Protein 9DV9 (pdb70)

Secondary structure (DSSP, 8-state):
-----EEEEEEEETTEEEEEEEETTTTEEEEEEEEESTTSTT-EEEEEETTS--EEEE---SSHHHHHHHHHHHHH-TTT-SSSSGGGEEEEEEEES--TTT-SS-EE--HHHHHHHHHHGGGSTTTHHHHHHHHHHHHHHSTTS-EEEEETTGGGGG--HHHH--SS-HHHHHHH--S-----HHHHHHHHHHHHHHHTS-GGG--EEEEEESSSEEEEEEETTEEEEES--SSTTSSS--SS---S--TTHHHHHHHHH---HHHHHHHHHHS-HHHHHHSS--SHHHHHHHHHHT-HHHHHHHHHHHHHHHHHHHHHHHHHTS--SEEEEEHHHHHH-HHHHHHHHHTTGGGTB-B-HHHHHH---SS--EE-B-TT-SBEEEE----HHHHHHHHHHHHHHT----GGG---GGGSTT---HHHHHHHHHHHHH-GGGGGGB---TT--

Foldseek 3Di:
DDQQAKEKEWEFAPFKIWIWIARVVVLATQKIWMFGRALHPFTKIWIGGPPDDIDIDTDHHNALLSVVVVVQCQQCPPPRHRDVHPNSHAEYFFEAEDQQLVAQFKDFDDPVVLVSLVLCCVLEVNGRVRSVSNQVSVCVVPVPHTYMYGYFQNLQSPADCVAWADPDPVCCCVPVVFTFRGGNNLQCLQVLLLVCQLVVHDLQQFFEKEWAAALQIKIFTQASNGTHHMAAGSYSQAAAFHLQAAHDDDPCVLVVVCVVPVDDVVVSVCNNRHCHGLCVQQVHGRDLVVLVVVVVVPRVSSVVSLVRRLVRLLVVVVVSCVVNVHQGQAYEFEYQCSQAVLVSVVSNQVVCVVSQRAFDSVLSNLRHDLLFKFWGGDPPRNHTYIYHYGDSVQSSRVQRVCVSVVNDDRPVRDDDPSSDSADDNVVSVVVVVVVCVVVVCNVVGGRDGPPYD

Sequence (453 aa):
YFQGMMVILTLNCGSSSVKYQVYDWDNHSSVLASGVVERRVTQPGSVITHEEAKGKKDKYVLESPCPSHTHAVELIIKTLTDPSSVGVITDMNVIKAVGHRVTHGGDKFIKSVIVTPEILNTFREVQDDLGPLHNPANIMGIEAAQKVLPNVPHCAIIDTAWHQTMPETTSFMYAIPHEWYEKYSARRYGFHGTSFLYTAKRAAVILGKKPEDTNIIIAHIGNGASMCCVKQQGKCFDTSMGLTPLEGLVMGTRSGDCCDPALPFYIMRKTGMTPAEMDTALNKKSGLLGVTGQYVDRRDVSSKAMGEGDKRARLAFNMEVYRLQKYFGAYIAALGQKPDAIVFTAGVGEEFGFDTRLAVCEGLTHLGIKKIDPKKKNALARRTRNAETCISADDDSPVKIFVIPTDEEELVMTEDAYALMMKGTYDVHTKFTYSFQSPNYVVNKARAEGLKKDLEKKKPEELASSIVVKIPGAR

Solvent-accessible surface area: 20346 Å² total; per-residue (Å²): 231,132,116,11,25,0,0,0,4,2,44,5,26,91,36,29,0,119,8,23,0,13,3,41,79,33,45,14,49,32,1,40,12,32,0,81,110,0,64,76,113,46,1,24,0,28,1,96,8,141,86,101,135,141,63,81,63,136,33,112,2,89,41,4,21,80,0,0,84,14,0,13,136,6,0,35,44,138,91,35,11,36,14,112,68,67,101,20,1,74,0,0,0,2,42,0,12,0,0,0,54,104,10,93,74,5,26,66,12,53,96,118,36,18,85,39,1,112,121,3,59,132,22,4,75,92,58,0,46,8,7,9,89,0,0,64,3,0,54,141,22,5,90,134,27,36,8,0,0,4,5,8,0,11,12,0,32,45,6,46,114,124,17,25,60,60,117,57,70,128,83,117,61,112,134,141,30,18,7,34,0,0,6,20,2,6,0,0,17,4,0,5,6,6,0,1,14,12,39,48,74,136,29,99,63,2,7,0,0,0,0,11,0,10,96,17,0,0,0,0,0,0,70,88,6,89,2,51,28,1,0,1,0,61,46,17,33,49,0,3,6,0,0,28,43,21,3,56,55,88,114,50,77,19,115,113,54,35,174,137,78,66,46,73,94,77,78,10,51,51,25,26,15,128,143,22,8,0,36,41,38,5,59,110,50,49,53,27,185,62,2,31,136,3,50,71,120,54,41,153,155,0,122,92,0,22,69,67,6,8,128,40,1,36,111,36,0,22,54,10,23,77,37,1,69,85,100,0,24,0,0,0,0,0,8,37,14,0,9,65,14,79,34,5,0,51,33,0,0,103,34,6,63,144,65,11,0,90,18,36,76,174,40,1,46,36,2,115,12,148,37,9,27,1,27,0,1,33,113,135,8,67,0,78,0,8,2,0,5,22,15,24,74,1,1,6,0,9,3,0,44,3,26,62,132,64,71,32,38,22,17,76,154,31,107,3,38,0,36,45,50,80,28,82,31,111,67,57,34,81,16,29,124,108,33,50,144,161,75,79,105,3,56,80,7,42,19,180,34,69,70,44,263

Organism: NCBI:txid596324

Structure (mmCIF, N/CA/C/O backbone):
data_9DV9
#
_entry.id   9DV9
#
_cell.length_a   88.102
_cell.length_b   105.232
_cell.length_c   52.735
_cell.angle_alpha   90.000
_cell.angle_beta   90.000
_cell.angle_gamma   90.000
#
_symmetry.space_group_name_H-M   'P 21 21 2'
#
loop_
_entity.id
_entity.type
_entity.pdbx_description
1 polymer 'Acetate kinase'
2 non-polymer 'ADENOSINE MONOPHOSPHATE'
3 non-polymer 'SULFATE ION'
4 non-polymer 1,2-ETHANEDIOL
5 water water
#
loop_
_atom_site.group_PDB
_atom_site.id
_atom_site.type_symbol
_atom_site.label_atom_id
_atom_site.label_alt_id
_atom_site.label_comp_id
_atom_site.label_asym_id
_atom_site.label_entity_id
_atom_site.label_seq_id
_atom_site.pdbx_PDB_ins_code
_atom_site.Cartn_x
_atom_site.Cartn_y
_atom_site.Cartn_z
_atom_site.occupancy
_atom_site.B_iso_or_equiv
_atom_site.auth_seq_id
_atom_site.auth_comp_id
_atom_site.auth_asym_id
_atom_site.auth_atom_id
_atom_site.pdbx_PDB_model_num
ATOM 1 N N . TYR A 1 23 ? 26.40241 7.24814 0.56761 1.000 17.46806 -3 TYR A N 1
ATOM 2 C CA . TYR A 1 23 ? 27.23728 8.46134 0.41076 1.000 16.13417 -3 TYR A CA 1
ATOM 3 C C . TYR A 1 23 ? 27.73002 8.95923 1.75984 1.000 14.75980 -3 TYR A C 1
ATOM 4 O O . TYR A 1 23 ? 27.29808 8.49075 2.81247 1.000 16.93923 -3 TYR A O 1
ATOM 22 N N . PHE A 1 24 ? 28.64546 9.92138 1.73064 1.000 12.67689 -2 PHE A N 1
ATOM 23 C CA . PHE A 1 24 ? 29.07406 10.57163 2.96193 1.000 12.24481 -2 PHE A CA 1
ATOM 24 C C . PHE A 1 24 ? 27.90002 11.26641 3.63557 1.000 12.57154 -2 PHE A C 1
ATOM 25 O O . PHE A 1 24 ? 27.21038 12.08727 3.02625 1.000 12.67295 -2 PHE A O 1
ATOM 42 N N . GLN A 1 25 ? 27.68609 10.95242 4.91162 1.000 12.44064 -1 GLN A N 1
ATOM 43 C CA . GLN A 1 25 ? 26.52485 11.42448 5.66465 1.000 13.27644 -1 GLN A CA 1
ATOM 44 C C . GLN A 1 25 ? 26.92094 12.33602 6.81717 1.000 12.13856 -1 GLN A C 1
ATOM 45 O O . GLN A 1 25 ? 26.07849 12.67908 7.65344 1.000 13.18572 -1 GLN A O 1
ATOM 59 N N . GLY A 1 26 ? 28.17154 12.76969 6.86708 1.000 10.96639 0 GLY A N 1
ATOM 60 C CA . GLY A 1 26 ? 28.65002 13.51967 8.00572 1.000 11.10219 0 GLY A CA 1
ATOM 61 C C . GLY A 1 26 ? 28.58931 15.02770 7.92269 1.000 10.88887 0 GLY A C 1
ATOM 62 O O . GLY A 1 26 ? 29.07799 15.69776 8.84071 1.000 13.37720 0 GLY A O 1
ATOM 66 N N A MET A 1 27 ? 27.98411 15.59509 6.88856 0.459 11.18345 1 MET A N 1
ATOM 67 N N B MET A 1 27 ? 28.03414 15.60919 6.86573 0.541 10.47897 1 MET A N 1
ATOM 68 C CA A MET A 1 27 ? 27.87301 17.04642 6.76077 0.459 12.04087 1 MET A CA 1
ATOM 69 C CA B MET A 1 27 ? 27.90604 17.06682 6.80865 0.541 10.75676 1 MET A CA 1
ATOM 70 C C A MET A 1 27 ? 26.44497 17.47510 7.08013 0.459 11.88248 1 MET A C 1
ATOM 71 C C B MET A 1 27 ? 26.44284 17.40822 7.07654 0.541 10.91312 1 MET A C 1
ATOM 72 O O A MET A 1 27 ? 25.70067 17.94212 6.21437 0.459 12.77983 1 MET A O 1
ATOM 73 O O B MET A 1 27 ? 25.66555 17.69561 6.17391 0.541 11.38564 1 MET A O 1
ATOM 100 N N . VAL A 1 28 ? 26.06726 17.34821 8.34835 1.000 11.14514 2 VAL A N 1
ATOM 101 C CA . VAL A 1 28 ? 24.69290 17.57691 8.78503 1.000 11.45375 2 VAL A CA 1
ATOM 102 C C . VAL A 1 28 ? 24.61015 18.86761 9.59567 1.000 11.21473 2 VAL A C 1
ATOM 103 O O . VAL A 1 28 ? 25.47438 19.15423 10.43201 1.000 12.37004 2 VAL A O 1
ATOM 117 N N . ILE A 1 29 ? 23.54340 19.62927 9.35536 1.000 11.02333 3 ILE A N 1
ATOM 118 C CA . ILE A 1 29 ? 23.27255 20.88372 10.03332 1.000 10.44641 3 ILE A CA 1
ATOM 119 C C . ILE A 1 29 ? 21.94648 20.74181 10.75609 1.000 10.51649 3 ILE A C 1
ATOM 120 O O . ILE A 1 29 ? 20.95954 20.27975 10.17284 1.000 12.43218 3 ILE A O 1
ATOM 136 N N . LEU A 1 30 ? 21.92659 21.12102 12.02996 1.000 10.86685 4 LEU A N 1
ATOM 137 C CA . LEU A 1 30 ? 20.70566 21.17289 12.82096 1.000 10.32775 4 LEU A CA 1
ATOM 138 C C . LEU A 1 30 ? 20.23233 22.61560 12.87360 1.000 10.46008 4 LEU A C 1
ATOM 139 O O . LEU A 1 30 ? 21.03487 23.52059 13.12392 1.000 12.06251 4 LEU A O 1
ATOM 155 N N . THR A 1 31 ? 18.93918 22.83980 12.66328 1.000 10.85129 5 THR A N 1
ATOM 156 C CA . THR A 1 31 ? 18.35786 24.16236 12.85850 1.000 11.32982 5 THR A CA 1
ATOM 157 C C . THR A 1 31 ? 17.28342 24.09631 13.93695 1.000 11.21565 5 THR A C 1
ATOM 158 O O . THR A 1 31 ? 16.54883 23.10904 14.04196 1.000 11.44410 5 THR A O 1
ATOM 169 N N . LEU A 1 32 ? 17.22009 25.15698 14.74287 1.000 11.74070 6 LEU A N 1
ATOM 170 C CA . LEU A 1 32 ? 16.32003 25.21943 15.87878 1.000 11.74537 6 LEU A CA 1
ATOM 171 C C . LEU A 1 32 ? 15.60933 26.56282 15.90132 1.000 11.77593 6 LEU A C 1
ATOM 172 O O . LEU A 1 32 ? 16.21306 27.59747 15.62000 1.000 13.03327 6 LEU A O 1
ATOM 188 N N . ASN A 1 33 ? 14.33609 26.52789 16.26650 1.000 12.64497 7 ASN A N 1
ATOM 189 C CA . ASN A 1 33 ? 13.53895 27.72188 16.51284 1.000 13.29701 7 ASN A CA 1
ATOM 190 C C . ASN A 1 33 ? 12.81480 27.50276 17.83293 1.000 14.39725 7 ASN A C 1
ATOM 191 O O . ASN A 1 33 ? 11.91711 26.65898 17.92015 1.000 15.34986 7 ASN A O 1
ATOM 202 N N . CYS A 1 34 ? 13.20484 28.25292 18.85772 1.000 14.70198 8 CYS A N 1
ATOM 203 C CA . CYS A 1 34 ? 12.74355 28.01952 20.21598 1.000 16.02186 8 CYS A CA 1
ATOM 204 C C . CYS A 1 34 ? 11.79851 29.12837 20.64948 1.000 17.57577 8 CYS A C 1
ATOM 205 O O . CYS A 1 34 ? 12.15393 30.30831 20.59180 1.000 18.98002 8 CYS A O 1
ATOM 213 N N . GLY A 1 35 ? 10.59653 28.73847 21.06988 1.000 18.66966 9 GLY A N 1
ATOM 214 C CA . GLY A 1 35 ? 9.65215 29.62477 21.70128 1.000 19.96736 9 GLY A CA 1
ATOM 215 C C . GLY A 1 35 ? 9.59185 29.36096 23.19701 1.000 21.29521 9 GLY A C 1
ATOM 216 O O . GLY A 1 35 ? 10.27041 28.49195 23.73654 1.000 20.29866 9 GLY A O 1
ATOM 220 N N . SER A 1 36 ? 8.75440 30.15249 23.87026 1.000 23.80815 10 SER A N 1
ATOM 221 C CA . SER A 1 36 ? 8.66327 30.03718 25.32073 1.000 27.01111 10 SER A CA 1
ATOM 222 C C . SER A 1 36 ? 8.21878 28.64205 25.73616 1.000 27.01130 10 SER A C 1
ATOM 223 O O . SER A 1 36 ? 8.55138 28.18780 26.83704 1.000 28.01913 10 SER A O 1
ATOM 231 N N . SER A 1 37 ? 7.49223 27.93669 24.85979 1.000 25.80430 11 SER A N 1
ATOM 232 C CA . SER A 1 37 ? 6.93923 26.63165 25.17899 1.000 26.41455 11 SER A CA 1
ATOM 233 C C . SER A 1 37 ? 7.26560 25.56614 24.13964 1.000 24.41609 11 SER A C 1
ATOM 234 O O . SER A 1 37 ? 6.69059 24.47521 24.18882 1.000 23.39958 11 SER A O 1
ATOM 242 N N . SER A 1 38 ? 8.17168 25.83322 23.20418 1.000 22.38923 12 SER A N 1
ATOM 243 C CA . SER A 1 38 ? 8.37640 24.89942 22.11103 1.000 21.40197 12 SER A CA 1
ATOM 244 C C . SER A 1 38 ? 9.79117 24.99154 21.56566 1.000 19.68339 12 SER A C 1
ATOM 245 O O . SER A 1 38 ? 10.48240 26.00291 21.70711 1.000 20.97213 12 SER A O 1
ATOM 253 N N . VAL A 1 39 ? 10.21357 23.89561 20.93683 1.000 17.45026 13 VAL A N 1
ATOM 254 C CA . VAL A 1 39 ? 11.45626 23.83600 20.17139 1.000 17.25432 13 VAL A CA 1
ATOM 255 C C . VAL A 1 39 ? 11.13739 23.12890 18.85636 1.000 17.08771 13 VAL A C 1
ATOM 256 O O . VAL A 1 39 ? 10.86830 21.91858 18.84347 1.000 17.38708 13 VAL A O 1
ATOM 269 N N . LYS A 1 40 ? 11.17154 23.87063 17.75675 1.000 15.31527 14 LYS A N 1
ATOM 270 C CA . LYS A 1 40 ? 11.03928 23.28218 16.43132 1.000 14.80627 14 LYS A CA 1
ATOM 271 C C . LYS A 1 40 ? 12.43116 23.00380 15.87975 1.000 14.10871 14 LYS A C 1
ATOM 272 O O . LYS A 1 40 ? 13.36440 23.78802 16.09809 1.000 14.40608 14 LYS A O 1
ATOM 291 N N . TYR A 1 41 ? 12.57483 21.89387 15.16044 1.000 13.40066 15 TYR A N 1
ATOM 292 C CA . TYR A 1 41 ? 13.88405 21.48755 14.66732 1.000 12.54022 15 TYR A CA 1
ATOM 293 C C . TYR A 1 41 ? 13.79029 20.94007 13.25245 1.000 12.43620 15 TYR A C 1
ATOM 294 O O . TYR A 1 41 ? 12.75475 20.43282 12.81161 1.000 13.69131 15 TYR A O 1
ATOM 312 N N . GLN A 1 42 ? 14.90987 21.04211 12.55070 1.000 12.59643 16 GLN A N 1
ATOM 313 C CA . GLN A 1 42 ? 15.09626 20.38971 11.26823 1.000 12.28601 16 GLN A CA 1
ATOM 314 C C . GLN A 1 42 ? 16.54439 19.92640 11.18522 1.000 11.85284 16 GLN A C 1
ATOM 315 O O . GLN A 1 42 ? 17.45159 20.57367 11.72366 1.000 11.94216 16 GLN A O 1
ATOM 329 N N . VAL A 1 43 ? 16.73827 18.79183 10.52579 1.000 12.56704 17 VAL A N 1
ATOM 330 C CA . VAL A 1 43 ? 18.05075 18.20539 10.30258 1.000 12.90448 17 VAL A CA 1
ATOM 331 C C . VAL A 1 43 ? 18.26791 18.13329 8.80501 1.000 12.18390 17 VAL A C 1
ATOM 332 O O . VAL A 1 43 ? 17.48673 17.48113 8.10056 1.000 12.87307 17 VAL A O 1
ATOM 345 N N . TYR A 1 44 ? 19.33416 18.77050 8.32245 1.000 10.68437 18 TYR A N 1
ATOM 346 C CA . TYR A 1 44 ? 19.61417 18.87029 6.89560 1.000 10.15489 18 TYR A CA 1
ATOM 347 C C . TYR A 1 44 ? 20.97252 18.25591 6.59842 1.000 10.77474 18 TYR A C 1
ATOM 348 O O . TYR A 1 44 ? 21.97684 18.62978 7.20637 1.000 11.47902 18 TYR A O 1
ATOM 366 N N . ASP A 1 45 ? 20.99181 17.31581 5.66522 1.000 10.71274 19 ASP A N 1
ATOM 367 C CA . ASP A 1 45 ? 22.23476 16.71759 5.18571 1.000 10.30714 19 ASP A CA 1
ATOM 368 C C . ASP A 1 45 ? 22.69518 17.56693 4.00493 1.000 10.44721 19 ASP A C 1
ATOM 369 O O . ASP A 1 45 ? 22.09453 17.51968 2.93086 1.000 10.93739 19 ASP A O 1
ATOM 378 N N . TRP A 1 46 ? 23.72920 18.38299 4.22523 1.000 9.95348 20 TRP A N 1
ATOM 379 C CA . TRP A 1 46 ? 24.15588 19.32019 3.19819 1.000 10.24236 20 TRP A CA 1
ATOM 380 C C . TRP A 1 46 ? 24.70472 18.59843 1.96606 1.000 10.74887 20 TRP A C 1
ATOM 381 O O . TRP A 1 46 ? 24.36720 18.93820 0.82768 1.000 11.06452 20 TRP A O 1
ATOM 402 N N . ASP A 1 47 ? 25.56992 17.60387 2.15748 1.000 10.29565 21 ASP A N 1
ATOM 403 C CA . ASP A 1 47 ? 26.20431 17.00128 0.99293 1.000 10.90968 21 ASP A CA 1
ATOM 404 C C . ASP A 1 47 ? 25.23122 16.17058 0.16612 1.000 10.77113 21 ASP A C 1
ATOM 405 O O . ASP A 1 47 ? 25.37072 16.07894 -1.05838 1.000 12.18765 21 ASP A O 1
ATOM 414 N N . ASN A 1 48 ? 24.21837 15.59730 0.79531 1.000 10.53340 22 ASN A N 1
ATOM 415 C CA . ASN A 1 48 ? 23.17450 14.87825 0.07071 1.000 10.73039 22 ASN A CA 1
ATOM 416 C C . ASN A 1 48 ? 21.95350 15.73854 -0.21947 1.000 10.70264 22 ASN A C 1
ATOM 417 O O . ASN A 1 48 ? 20.97296 15.24677 -0.81694 1.000 12.46148 22 ASN A O 1
ATOM 428 N N . HIS A 1 49 ? 21.99681 17.01489 0.16231 1.000 11.49709 23 HIS A N 1
ATOM 429 C CA . HIS A 1 49 ? 20.98635 18.00662 -0.19186 1.000 11.39277 23 HIS A CA 1
ATOM 430 C C . HIS A 1 49 ? 19.58275 17.53444 0.16510 1.000 11.83372 23 HIS A C 1
ATOM 431 O O . HIS A 1 49 ? 18.66907 17.56516 -0.65361 1.000 12.51676 23 HIS A O 1
ATOM 446 N N A SER A 1 50 ? 19.40929 17.08812 1.40674 0.439 12.15326 24 SER A N 1
ATOM 447 N N B SER A 1 50 ? 19.41179 17.14259 1.42958 0.561 11.39282 24 SER A N 1
ATOM 448 C CA A SER A 1 50 ? 18.14950 16.47837 1.79685 0.439 13.36617 24 SER A CA 1
ATOM 449 C CA B SER A 1 50 ? 18.19816 16.45058 1.83184 0.561 12.42473 24 SER A CA 1
ATOM 450 C C A SER A 1 50 ? 17.80754 16.80919 3.24006 0.439 13.06740 24 SER A C 1
ATOM 451 C C B SER A 1 50 ? 17.81074 16.78304 3.26399 0.561 12.46523 24 SER A C 1
ATOM 452 O O A SER A 1 50 ? 18.68485 16.93438 4.09166 0.439 13.64222 24 SER A O 1
ATOM 453 O O B SER A 1 50 ? 18.66880 16.86568 4.13955 0.561 13.21301 24 SER A O 1
ATOM 468 N N . VAL A 1 51 ? 16.50877 16.94432 3.50000 1.000 13.33624 25 VAL A N 1
ATOM 469 C CA . VAL A 1 51 ? 15.98038 17.09032 4.85648 1.000 13.54718 25 VAL A CA 1
ATOM 470 C C . VAL A 1 51 ? 15.82967 15.68744 5.44151 1.000 14.75032 25 VAL A C 1
ATOM 471 O O . VAL A 1 51 ? 15.01070 14.89598 4.97621 1.000 16.78095 25 VAL A O 1
ATOM 485 N N . LEU A 1 52 ? 16.61541 15.38018 6.47680 1.000 14.19771 26 LEU A N 1
ATOM 486 C CA . LEU A 1 52 ? 16.54708 14.05645 7.08611 1.000 15.36144 26 LEU A CA 1
ATOM 487 C C . LEU A 1 52 ? 15.36987 13.92152 8.04007 1.000 15.21383 26 LEU A C 1
ATOM 488 O O . LEU A 1 52 ? 14.79876 12.82760 8.16754 1.000 15.79628 26 LEU A O 1
ATOM 504 N N . ALA A 1 53 ? 15.03101 14.99394 8.74477 1.000 15.10337 27 ALA A N 1
ATOM 505 C CA . ALA A 1 53 ? 13.94280 14.94996 9.70839 1.000 15.01898 27 ALA A CA 1
ATOM 506 C C . ALA A 1 53 ? 13.56315 16.36901 10.08606 1.000 14.02754 27 ALA A C 1
ATOM 507 O O . ALA A 1 53 ? 14.37047 17.29692 9.97338 1.000 13.51566 27 ALA A O 1
ATOM 514 N N . SER A 1 54 ? 12.33341 16.51068 10.57068 1.000 14.07915 28 SER A N 1
ATOM 515 C CA . SER A 1 54 ? 11.88328 17.74938 11.18590 1.000 15.04801 28 SER A CA 1
ATOM 516 C C . SER A 1 54 ? 10.91450 17.36578 12.28364 1.000 14.88345 28 SER A C 1
ATOM 517 O O . SER A 1 54 ? 10.39956 16.25010 12.31946 1.000 16.89834 28 SER A O 1
ATOM 525 N N . GLY A 1 55 ? 10.66845 18.29200 13.19131 1.000 15.00862 29 GLY A N 1
ATOM 526 C CA . GLY A 1 55 ? 9.73064 18.00733 14.25741 1.000 16.02259 29 GLY A CA 1
ATOM 527 C C . GLY A 1 55 ? 9.65515 19.15685 15.23512 1.000 15.96207 29 GLY A C 1
ATOM 528 O O . GLY A 1 55 ? 10.16792 20.25143 14.98776 1.000 15.74292 29 GLY A O 1
ATOM 532 N N . VAL A 1 56 ? 8.98206 18.89670 16.34956 1.000 16.47618 30 VAL A N 1
ATOM 533 C CA . VAL A 1 56 ? 8.76517 19.91521 17.36891 1.000 18.13640 30 VAL A CA 1
ATOM 534 C C . VAL A 1 56 ? 8.61364 19.22828 18.71320 1.000 19.26117 30 VAL A C 1
ATOM 535 O O . VAL A 1 56 ? 7.98850 18.17197 18.81236 1.000 19.38470 30 VAL A O 1
ATOM 548 N N . VAL A 1 57 ? 9.20473 19.82405 19.74395 1.000 18.84185 31 VAL A N 1
ATOM 549 C CA . VAL A 1 57 ? 8.86993 19.50607 21.12611 1.000 19.80768 31 VAL A CA 1
ATOM 550 C C . VAL A 1 57 ? 7.90515 20.58264 21.59594 1.000 20.17820 31 VAL A C 1
ATOM 551 O O . VAL A 1 57 ? 8.22368 21.78124 21.54527 1.000 20.19072 31 VAL A O 1
ATOM 564 N N . GLU A 1 58 ? 6.72560 20.16000 22.03561 1.000 21.02838 32 GLU A N 1
ATOM 565 C CA . GLU A 1 58 ? 5.67861 21.04326 22.50979 1.000 23.63224 32 GLU A CA 1
ATOM 566 C C . GLU A 1 58 ? 5.58462 20.96112 24.02269 1.000 24.06270 32 GLU A C 1
ATOM 567 O O . GLU A 1 58 ? 6.02278 19.99039 24.64672 1.000 23.99661 32 GLU A O 1
ATOM 579 N N A ARG A 1 59 ? 5.00418 22.01127 24.60830 0.642 24.19713 33 ARG A N 1
ATOM 580 N N B ARG A 1 59 ? 5.01044 22.01330 24.60728 0.358 24.60712 33 ARG A N 1
ATOM 581 C CA A ARG A 1 59 ? 4.79801 22.09726 26.05207 0.642 25.90303 33 ARG A CA 1
ATOM 582 C CA B ARG A 1 59 ? 4.80616 22.10082 26.05155 0.358 25.99145 33 ARG A CA 1
ATOM 583 C C A ARG A 1 59 ? 6.11701 21.99553 26.81609 0.642 25.72630 33 ARG A C 1
ATOM 584 C C B ARG A 1 59 ? 6.12195 21.99194 26.81412 0.358 25.69734 33 ARG A C 1
ATOM 585 O O A ARG A 1 59 ? 6.18952 21.39922 27.89222 0.642 25.94125 33 ARG A O 1
ATOM 586 O O B ARG A 1 59 ? 6.19555 21.38546 27.88474 0.358 25.85166 33 ARG A O 1
ATOM 627 N N . VAL A 1 60 ? 7.17206 22.59419 26.25446 1.000 25.13451 34 VAL A N 1
ATOM 628 C CA . VAL A 1 60 ? 8.43385 22.71640 26.96936 1.000 25.93229 34 VAL A CA 1
ATOM 629 C C . VAL A 1 60 ? 8.24078 23.67664 28.13303 1.000 27.67143 34 VAL A C 1
ATOM 630 O O . VAL A 1 60 ? 7.59437 24.72231 27.99343 1.000 27.64832 34 VAL A O 1
ATOM 644 N N . THR A 1 61 ? 8.80886 23.32629 29.28767 1.000 28.88869 35 THR A N 1
ATOM 645 C CA . THR A 1 61 ? 8.65221 24.01561 30.56682 1.000 30.77862 35 THR A CA 1
ATOM 646 C C . THR A 1 61 ? 7.27523 23.79724 31.18788 1.000 32.17112 35 THR A C 1
ATOM 647 O O . THR A 1 61 ? 6.96022 24.41596 32.20939 1.000 33.94428 35 THR A O 1
ATOM 658 N N . GLN A 1 62 ? 6.45049 22.93479 30.61343 1.000 32.13179 36 GLN A N 1
ATOM 659 C CA . GLN A 1 62 ? 5.08887 22.71746 31.07175 1.000 32.78134 36 GLN A CA 1
ATOM 660 C C . GLN A 1 62 ? 4.83987 21.23631 31.28789 1.000 32.12114 36 GLN A C 1
ATOM 661 O O . GLN A 1 62 ? 5.57610 20.39219 30.76987 1.000 31.72533 36 GLN A O 1
ATOM 675 N N . PRO A 1 63 ? 3.80232 20.88442 32.04760 1.000 31.60765 37 PRO A N 1
ATOM 676 C CA . PRO A 1 63 ? 3.43064 19.46786 32.14680 1.000 31.82734 37 PRO A CA 1
ATOM 677 C C . PRO A 1 63 ? 2.98347 18.95295 30.78930 1.000 31.57783 37 PRO A C 1
ATOM 678 O O . PRO A 1 63 ? 2.28591 19.64288 30.04330 1.000 31.36863 37 PRO A O 1
ATOM 689 N N . GLY A 1 64 ? 3.40799 17.73526 30.46311 1.000 29.81017 38 GLY A N 1
ATOM 690 C CA . GLY A 1 64 ? 2.96525 17.07865 29.25510 1.000 29.20828 38 GLY A CA 1
ATOM 691 C C . GLY A 1 64 ? 3.82702 17.34176 28.04391 1.000 28.27901 38 GLY A C 1
ATOM 692 O O . GLY A 1 64 ? 3.35235 17.17028 26.91199 1.000 29.12795 38 GLY A O 1
ATOM 696 N N . SER A 1 65 ? 5.07879 17.75461 28.23908 1.000 27.41581 39 SER A N 1
ATOM 697 C CA . SER A 1 65 ? 5.99114 17.95161 27.11668 1.000 26.03139 39 SER A CA 1
ATOM 698 C C . SER A 1 65 ? 5.98969 16.72769 26.20697 1.000 25.12888 39 SER A C 1
ATOM 699 O O . SER A 1 65 ? 5.94484 15.58631 26.67088 1.000 26.01584 39 SER A O 1
ATOM 707 N N . VAL A 1 66 ? 6.07210 16.96273 24.89898 1.000 24.88024 40 VAL A N 1
ATOM 708 C CA . VAL A 1 66 ? 5.91590 15.88090 23.92590 1.000 24.14377 40 VAL A CA 1
ATOM 709 C C . VAL A 1 66 ? 6.64525 16.24790 22.64012 1.000 23.39510 40 VAL A C 1
ATOM 710 O O . VAL A 1 66 ? 6.55820 17.38081 22.16318 1.000 23.07787 40 VAL A O 1
ATOM 723 N N . ILE A 1 67 ? 7.36280 15.28498 22.07844 1.000 22.56285 41 ILE A N 1
ATOM 724 C CA . ILE A 1 67 ? 8.05372 15.46344 20.80543 1.000 21.69130 41 ILE A CA 1
ATOM 725 C C . ILE A 1 67 ? 7.25873 14.78676 19.69630 1.000 22.11654 41 ILE A C 1
ATOM 726 O O . ILE A 1 67 ? 6.75948 13.66335 19.85978 1.000 22.69298 41 ILE A O 1
ATOM 742 N N . THR A 1 68 ? 7.10790 15.49154 18.57584 1.000 22.03536 42 THR A N 1
ATOM 743 C CA . THR A 1 68 ? 6.58466 14.93077 17.33727 1.000 22.37472 42 THR A CA 1
ATOM 744 C C . THR A 1 68 ? 7.71580 14.98279 16.32702 1.000 21.24910 42 THR A C 1
ATOM 745 O O . THR A 1 68 ? 8.21599 16.06720 16.01347 1.000 21.19546 42 THR A O 1
ATOM 756 N N . HIS A 1 69 ? 8.12863 13.81757 15.83830 1.000 20.27408 43 HIS A N 1
ATOM 757 C CA . HIS A 1 69 ? 9.35059 13.65201 15.05148 1.000 19.99660 43 HIS A CA 1
ATOM 758 C C . HIS A 1 69 ? 8.98616 13.02262 13.71890 1.000 19.84067 43 HIS A C 1
ATOM 759 O O . HIS A 1 69 ? 8.40490 11.93474 13.68295 1.000 21.12128 43 HIS A O 1
ATOM 773 N N A GLU A 1 70 ? 9.32385 13.70748 12.62654 0.647 19.63750 44 GLU A N 1
ATOM 774 N N B GLU A 1 70 ? 9.31190 13.71892 12.62717 0.353 20.34221 44 GLU A N 1
ATOM 775 C CA A GLU A 1 70 ? 9.00252 13.24422 11.28067 0.647 20.57863 44 GLU A CA 1
ATOM 776 C CA B GLU A 1 70 ? 9.01354 13.25850 11.27491 0.353 21.57467 44 GLU A CA 1
ATOM 777 C C A GLU A 1 70 ? 10.30355 12.97460 10.53422 0.647 20.69684 44 GLU A C 1
ATOM 778 C C B GLU A 1 70 ? 10.33411 12.98050 10.56549 0.353 21.63542 44 GLU A C 1
ATOM 779 O O A GLU A 1 70 ? 10.94354 13.90529 10.04242 0.647 19.68900 44 GLU A O 1
ATOM 780 O O B GLU A 1 70 ? 11.02142 13.90871 10.13461 0.353 21.28370 44 GLU A O 1
ATOM 803 N N . ALA A 1 71 ? 10.67957 11.70525 10.43587 1.000 22.20533 45 ALA A N 1
ATOM 804 C CA . ALA A 1 71 ? 11.86997 11.30059 9.70953 1.000 22.90199 45 ALA A CA 1
ATOM 805 C C . ALA A 1 71 ? 11.49656 11.01335 8.26266 1.000 23.63348 45 ALA A C 1
ATOM 806 O O . ALA A 1 71 ? 10.40814 10.50552 7.97665 1.000 24.48201 45 ALA A O 1
ATOM 814 N N . LYS A 1 72 ? 12.40993 11.33550 7.35141 1.000 24.98775 46 LYS A N 1
ATOM 815 C CA . LYS A 1 72 ? 12.18694 11.09013 5.93570 1.000 27.42358 46 LYS A CA 1
ATOM 816 C C . LYS A 1 72 ? 11.84804 9.62432 5.69573 1.000 29.11950 46 LYS A C 1
ATOM 817 O O . LYS A 1 72 ? 12.57450 8.72048 6.11916 1.000 28.94362 46 LYS A O 1
ATOM 836 N N . GLY A 1 73 ? 10.71651 9.39553 5.03396 1.000 30.92671 47 GLY A N 1
ATOM 837 C CA . GLY A 1 73 ? 10.30956 8.05928 4.65309 1.000 32.11008 47 GLY A CA 1
ATOM 838 C C . GLY A 1 73 ? 9.73822 7.19459 5.75471 1.000 33.45389 47 GLY A C 1
ATOM 839 O O . GLY A 1 73 ? 9.58485 5.98391 5.55105 1.000 34.78698 47 GLY A O 1
ATOM 843 N N A LYS A 1 74 ? 9.39505 7.77223 6.90248 0.618 33.47577 48 LYS A N 1
ATOM 844 N N B LYS A 1 74 ? 9.41105 7.76194 6.91210 0.382 33.59439 48 LYS A N 1
ATOM 845 C CA A LYS A 1 74 ? 8.90127 7.00272 8.02927 0.618 33.66193 48 LYS A CA 1
ATOM 846 C CA B LYS A 1 74 ? 8.91192 6.98449 8.03795 0.382 33.81826 48 LYS A CA 1
ATOM 847 C C A LYS A 1 74 ? 7.61003 7.61022 8.55718 0.618 33.36200 48 LYS A C 1
ATOM 848 C C B LYS A 1 74 ? 7.62520 7.60738 8.56569 0.382 33.54594 48 LYS A C 1
ATOM 849 O O A LYS A 1 74 ? 7.27140 8.75936 8.26605 0.618 32.86836 48 LYS A O 1
ATOM 850 O O B LYS A 1 74 ? 7.30500 8.76426 8.28442 0.382 33.25828 48 LYS A O 1
ATOM 887 N N . ASP A 1 75 ? 6.88605 6.81195 9.33944 1.000 33.61515 49 ASP A N 1
ATOM 888 C CA . ASP A 1 75 ? 5.69230 7.31019 10.00041 1.000 34.20139 49 ASP A CA 1
ATOM 889 C C . ASP A 1 75 ? 6.06439 8.29611 11.10687 1.000 32.65079 49 ASP A C 1
ATOM 890 O O . ASP A 1 75 ? 7.12695 8.21072 11.72399 1.000 31.93712 49 ASP A O 1
ATOM 900 N N . LYS A 1 76 ? 5.16131 9.23357 11.35909 1.000 32.52521 50 LYS A N 1
ATOM 901 C CA . LYS A 1 76 ? 5.28383 10.14400 12.48771 1.000 32.65759 50 LYS A CA 1
ATOM 902 C C . LYS A 1 76 ? 5.51875 9.38864 13.79071 1.000 30.36789 50 LYS A C 1
ATOM 903 O O . LYS A 1 76 ? 4.84673 8.39360 14.07824 1.000 31.06001 50 LYS A O 1
ATOM 922 N N . TYR A 1 77 ? 6.47574 9.87976 14.58182 1.000 27.44842 51 TYR A N 1
ATOM 923 C CA . TYR A 1 77 ? 6.79231 9.35466 15.90770 1.000 26.88029 51 TYR A CA 1
ATOM 924 C C . TYR A 1 77 ? 6.45492 10.40614 16.95784 1.000 26.95293 51 TYR A C 1
ATOM 925 O O . TYR A 1 77 ? 6.85505 11.57252 16.82809 1.000 27.39700 51 TYR A O 1
ATOM 943 N N . VAL A 1 78 ? 5.73084 9.99426 17.99891 1.000 26.81871 52 VAL A N 1
ATOM 944 C CA . VAL A 1 78 ? 5.29341 10.88075 19.07143 1.000 27.90132 52 VAL A CA 1
ATOM 945 C C . VAL A 1 78 ? 5.67501 10.25427 20.40461 1.000 29.30484 52 VAL A C 1
ATOM 946 O O . VAL A 1 78 ? 5.32481 9.10021 20.67383 1.000 30.58555 52 VAL A O 1
ATOM 959 N N . LEU A 1 79 ? 6.34126 11.02674 21.25827 1.000 29.30829 53 LEU A N 1
ATOM 960 C CA . LEU A 1 79 ? 6.72229 10.55042 22.58125 1.000 30.01192 53 LEU A CA 1
ATOM 961 C C . LEU A 1 79 ? 6.52677 11.65390 23.60943 1.000 29.45481 53 LEU A C 1
ATOM 962 O O . LEU A 1 79 ? 7.01500 12.77353 23.41842 1.000 29.30986 53 LEU A O 1
ATOM 978 N N . GLU A 1 80 ? 5.82801 11.32940 24.69872 1.000 30.76651 54 GLU A N 1
ATOM 979 C CA . GLU A 1 80 ? 5.71309 12.22292 25.84274 1.000 32.23731 54 GLU A CA 1
ATOM 980 C C . GLU A 1 80 ? 6.90679 11.99520 26.75681 1.000 32.14723 54 GLU A C 1
ATOM 981 O O . GLU A 1 80 ? 7.17919 10.86438 27.15635 1.000 32.67858 54 GLU A O 1
ATOM 993 N N . SER A 1 81 ? 7.63612 13.06711 27.06514 1.000 31.42161 55 SER A N 1
ATOM 994 C CA . SER A 1 81 ? 8.79872 12.94886 27.93368 1.000 32.41352 55 SER A CA 1
ATOM 995 C C . SER A 1 81 ? 8.97295 14.31867 28.57093 1.000 32.36373 55 SER A C 1
ATOM 996 O O . SER A 1 81 ? 8.97466 15.32025 27.84406 1.000 32.10585 55 SER A O 1
ATOM 1004 N N . PRO A 1 82 ? 9.11631 14.40547 29.89317 1.000 31.94775 56 PRO A N 1
ATOM 1005 C CA . PRO A 1 82 ? 9.07483 15.72437 30.53883 1.000 32.39283 56 PRO A CA 1
ATOM 1006 C C . PRO A 1 82 ? 10.26651 16.58334 30.15080 1.000 31.54943 56 PRO A C 1
ATOM 1007 O O . PRO A 1 82 ? 11.40594 16.11461 30.09664 1.000 32.52045 56 PRO A O 1
ATOM 1018 N N . CYS A 1 83 ? 9.98858 17.86259 29.89689 1.000 30.83273 57 CYS A N 1
ATOM 1019 C CA . CYS A 1 83 ? 11.00492 18.84370 29.53168 1.000 29.98030 57 CYS A CA 1
ATOM 1020 C C . CYS A 1 83 ? 10.77262 20.09705 30.35606 1.000 31.17311 57 CYS A C 1
ATOM 1021 O O . CYS A 1 83 ? 10.21704 21.08616 29.85872 1.000 32.25098 57 CYS A O 1
ATOM 1029 N N . PRO A 1 84 ? 11.18832 20.09575 31.62455 1.000 31.05383 58 PRO A N 1
ATOM 1030 C CA . PRO A 1 84 ? 11.04932 21.31236 32.43640 1.000 30.71654 58 PRO A CA 1
ATOM 1031 C C . PRO A 1 84 ? 11.92118 22.46414 31.96160 1.000 29.51684 58 PRO A C 1
ATOM 1032 O O . PRO A 1 84 ? 11.67324 23.60387 32.37392 1.000 30.31742 58 PRO A O 1
ATOM 1043 N N . SER A 1 85 ? 12.90746 22.21825 31.09855 1.000 28.48449 59 SER A N 1
ATOM 1044 C CA . SER A 1 85 ? 13.74102 23.28067 30.55902 1.000 27.41320 59 SER A CA 1
ATOM 1045 C C . SER A 1 85 ? 13.98047 23.04671 29.07485 1.000 26.06226 59 SER A C 1
ATOM 1046 O O . SER A 1 85 ? 13.79098 21.94239 28.55694 1.000 24.84025 59 SER A O 1
ATOM 1054 N N . HIS A 1 86 ? 14.44024 24.09982 28.39296 1.000 24.55097 60 HIS A N 1
ATOM 1055 C CA . HIS A 1 86 ? 14.79949 23.95017 26.98727 1.000 23.69851 60 HIS A CA 1
ATOM 1056 C C . HIS A 1 86 ? 15.97387 23.00264 26.81269 1.000 22.65976 60 HIS A C 1
ATOM 1057 O O . HIS A 1 86 ? 16.11388 22.37588 25.75856 1.000 22.03516 60 HIS A O 1
ATOM 1071 N N . THR A 1 87 ? 16.83596 22.89124 27.82469 1.000 23.07255 61 THR A N 1
ATOM 1072 C CA . THR A 1 87 ? 17.91980 21.92214 27.74062 1.000 23.35411 61 THR A CA 1
ATOM 1073 C C . THR A 1 87 ? 17.36639 20.50276 27.65941 1.000 23.74720 61 THR A C 1
ATOM 1074 O O . THR A 1 87 ? 17.82234 19.69555 26.84364 1.000 23.37856 61 THR A O 1
ATOM 1085 N N . HIS A 1 88 ? 16.35648 20.19380 28.47187 1.000 23.84882 62 HIS A N 1
ATOM 1086 C CA . HIS A 1 88 ? 15.73220 18.87832 28.38038 1.000 24.24371 62 HIS A CA 1
ATOM 1087 C C . HIS A 1 88 ? 15.13212 18.66307 26.99955 1.000 23.04918 62 HIS A C 1
ATOM 1088 O O . HIS A 1 88 ? 15.21265 17.56556 26.44596 1.000 22.80236 62 HIS A O 1
ATOM 1102 N N . ALA A 1 89 ? 14.54544 19.70823 26.41787 1.000 22.04282 63 ALA A N 1
ATOM 1103 C CA . ALA A 1 89 ? 13.95460 19.57251 25.09155 1.000 20.96079 63 ALA A CA 1
ATOM 1104 C C . ALA A 1 89 ? 15.02090 19.29041 24.04061 1.000 19.66162 63 ALA A C 1
ATOM 1105 O O . ALA A 1 89 ? 14.83523 18.42756 23.18259 1.000 19.21442 63 ALA A O 1
ATOM 1112 N N . VAL A 1 90 ? 16.14685 19.99834 24.08623 1.000 18.86244 64 VAL A N 1
ATOM 1113 C CA . VAL A 1 90 ? 17.20399 19.73192 23.11053 1.000 19.17920 64 VAL A CA 1
ATOM 1114 C C . VAL A 1 90 ? 17.77569 18.33238 23.31254 1.000 19.67786 64 VAL A C 1
ATOM 1115 O O . VAL A 1 90 ? 18.05552 17.61980 22.33741 1.000 19.54397 64 VAL A O 1
ATOM 1128 N N . GLU A 1 91 ? 17.94887 17.91181 24.57186 1.000 20.15014 65 GLU A N 1
ATOM 1129 C CA . GLU A 1 91 ? 18.39650 16.54442 24.82995 1.000 21.12551 65 GLU A CA 1
ATOM 1130 C C . GLU A 1 91 ? 17.42136 15.52832 24.24526 1.000 20.95531 65 GLU A C 1
ATOM 1131 O O . GLU A 1 91 ? 17.83804 14.52944 23.64689 1.000 21.28044 65 GLU A O 1
ATOM 1143 N N . LEU A 1 92 ? 16.11773 15.76326 24.40674 1.000 19.94764 66 LEU A N 1
ATOM 1144 C CA . LEU A 1 92 ? 15.12769 14.84110 23.84948 1.000 20.60517 66 LEU A CA 1
ATOM 1145 C C . LEU A 1 92 ? 15.22618 14.79018 22.32994 1.000 20.21842 66 LEU A C 1
ATOM 1146 O O . LEU A 1 92 ? 15.11786 13.71825 21.72461 1.000 19.99426 66 LEU A O 1
ATOM 1162 N N . ILE A 1 93 ? 15.42874 15.94041 21.69211 1.000 18.54714 67 ILE A N 1
ATOM 1163 C CA . ILE A 1 93 ? 15.59310 15.96324 20.23712 1.000 18.08162 67 ILE A CA 1
ATOM 1164 C C . ILE A 1 93 ? 16.79844 15.12908 19.82729 1.000 17.97746 67 ILE A C 1
ATOM 1165 O O . ILE A 1 93 ? 16.71560 14.29709 18.92277 1.000 17.81449 67 ILE A O 1
ATOM 1181 N N . ILE A 1 94 ? 17.94321 15.34470 20.47771 1.000 17.44823 68 ILE A N 1
ATOM 1182 C CA . ILE A 1 94 ? 19.15530 14.63667 20.06659 1.000 18.79955 68 ILE A CA 1
ATOM 1183 C C . ILE A 1 94 ? 19.00808 13.13907 20.29006 1.000 20.01421 68 ILE A C 1
ATOM 1184 O O . ILE A 1 94 ? 19.41104 12.32662 19.44700 1.000 20.44829 68 ILE A O 1
ATOM 1200 N N . LYS A 1 95 ? 18.45764 12.74711 21.44116 1.000 21.15280 69 LYS A N 1
ATOM 1201 C CA . LYS A 1 95 ? 18.23017 11.32737 21.69093 1.000 23.05961 69 LYS A CA 1
ATOM 1202 C C . LYS A 1 95 ? 17.31739 10.72754 20.62846 1.000 22.84661 69 LYS A C 1
ATOM 1203 O O . LYS A 1 95 ? 17.56723 9.62177 20.13372 1.000 23.11863 69 LYS A O 1
ATOM 1222 N N . THR A 1 96 ? 16.26732 11.45473 20.24459 1.000 21.47939 70 THR A N 1
ATOM 1223 C CA . THR A 1 96 ? 15.36119 10.95392 19.21494 1.000 21.76745 70 THR A CA 1
ATOM 1224 C C . THR A 1 96 ? 16.06608 10.85779 17.86583 1.000 21.05144 70 THR A C 1
ATOM 1225 O O . THR A 1 96 ? 15.88066 9.88104 17.13353 1.000 20.67707 70 THR A O 1
ATOM 1236 N N . LEU A 1 97 ? 16.90601 11.84379 17.53311 1.000 19.63175 71 LEU A N 1
ATOM 1237 C CA . LEU A 1 97 ? 17.58230 11.83001 16.24074 1.000 19.00574 71 LEU A CA 1
ATOM 1238 C C . LEU A 1 97 ? 18.60012 10.70036 16.12681 1.000 19.84212 71 LEU A C 1
ATOM 1239 O O . LEU A 1 97 ? 18.87042 10.22972 15.01817 1.000 19.65652 71 LEU A O 1
ATOM 1255 N N . THR A 1 98 ? 19.21091 10.28988 17.24076 1.000 20.72834 72 THR A N 1
ATOM 1256 C CA . THR A 1 98 ? 20.21622 9.24148 17.22540 1.000 22.46655 72 THR A CA 1
ATOM 1257 C C . THR A 1 98 ? 19.64692 7.88206 17.59418 1.000 24.18883 72 THR A C 1
ATOM 1258 O O . THR A 1 98 ? 20.40249 6.91171 17.66515 1.000 25.80078 72 THR A O 1
ATOM 1269 N N . ASP A 1 99 ? 18.34479 7.78134 17.82806 1.000 24.14580 73 ASP A N 1
ATOM 1270 C CA . ASP A 1 99 ? 17.77809 6.50613 18.23759 1.000 26.42021 73 ASP A CA 1
ATOM 1271 C C . ASP A 1 99 ? 17.93469 5.48335 17.11589 1.000 28.78734 73 ASP A C 1
ATOM 1272 O O . ASP A 1 99 ? 17.67145 5.79873 15.94978 1.000 28.62467 73 ASP A O 1
ATOM 1281 N N . PRO A 1 100 ? 18.33734 4.24662 17.42995 1.000 31.64806 74 PRO A N 1
ATOM 1282 C CA . PRO A 1 100 ? 18.56570 3.26776 16.35470 1.000 32.55352 74 PRO A CA 1
ATOM 1283 C C . PRO A 1 100 ? 17.34902 2.95257 15.49719 1.000 33.01503 74 PRO A C 1
ATOM 1284 O O . PRO A 1 100 ? 17.51598 2.64571 14.30958 1.000 34.95093 74 PRO A O 1
ATOM 1295 N N A SER A 1 101 ? 16.13749 3.03023 16.04660 0.566 32.30098 75 SER A N 1
ATOM 1296 N N B SER A 1 101 ? 16.13826 3.01663 16.04821 0.434 32.37958 75 SER A N 1
ATOM 1297 C CA A SER A 1 101 ? 14.93129 2.66085 15.31419 0.566 32.01270 75 SER A CA 1
ATOM 1298 C CA B SER A 1 101 ? 14.93922 2.65850 15.29920 0.434 32.13343 75 SER A CA 1
ATOM 1299 C C A SER A 1 101 ? 14.21682 3.84279 14.67434 0.566 31.30830 75 SER A C 1
ATOM 1300 C C B SER A 1 101 ? 14.23818 3.85183 14.66156 0.434 31.23284 75 SER A C 1
ATOM 1301 O O A SER A 1 101 ? 13.75140 3.73156 13.53621 0.566 31.89521 75 SER A O 1
ATOM 1302 O O B SER A 1 101 ? 13.80991 3.76046 13.50734 0.434 31.66406 75 SER A O 1
ATOM 1317 N N . VAL A 1 102 ? 14.09782 4.97072 15.37389 1.000 29.95503 76 VAL A N 1
ATOM 1318 C CA . VAL A 1 102 ? 13.36088 6.11627 14.86707 1.000 27.71633 76 VAL A CA 1
ATOM 1319 C C . VAL A 1 102 ? 14.26853 7.25905 14.44571 1.000 25.18593 76 VAL A C 1
ATOM 1320 O O . VAL A 1 102 ? 13.78262 8.24652 13.88047 1.000 24.93351 76 VAL A O 1
ATOM 1334 N N . GLY A 1 103 ? 15.57457 7.14485 14.67084 1.000 23.74262 77 GLY A N 1
ATOM 1335 C CA . GLY A 1 103 ? 16.49137 8.23508 14.40771 1.000 22.52152 77 GLY A CA 1
ATOM 1336 C C . GLY A 1 103 ? 16.95364 8.31270 12.95951 1.000 21.57217 77 GLY A C 1
ATOM 1337 O O . GLY A 1 103 ? 16.61785 7.48463 12.11065 1.000 21.97144 77 GLY A O 1
ATOM 1341 N N . VAL A 1 104 ? 17.76148 9.33802 12.68371 1.000 19.63169 78 VAL A N 1
ATOM 1342 C CA . VAL A 1 104 ? 18.20046 9.61359 11.31935 1.000 18.32627 78 VAL A CA 1
ATOM 1343 C C . VAL A 1 104 ? 19.69783 9.85613 11.20810 1.000 18.75439 78 VAL A C 1
ATOM 1344 O O . VAL A 1 104 ? 20.21620 10.02411 10.09681 1.000 19.41968 78 VAL A O 1
ATOM 1357 N N . ILE A 1 105 ? 20.39772 9.92442 12.34025 1.000 18.75798 79 ILE A N 1
ATOM 1358 C CA . ILE A 1 105 ? 21.84758 10.09753 12.34254 1.000 18.69282 79 ILE A CA 1
ATOM 1359 C C . ILE A 1 105 ? 22.44797 9.07477 13.29734 1.000 19.76901 79 ILE A C 1
ATOM 1360 O O . ILE A 1 105 ? 21.81518 8.67273 14.27619 1.000 21.26144 79 ILE A O 1
ATOM 1376 N N . THR A 1 106 ? 23.68917 8.66493 13.01620 1.000 20.90472 80 THR A N 1
ATOM 1377 C CA . THR A 1 106 ? 24.28134 7.58380 13.79855 1.000 23.20158 80 THR A CA 1
ATOM 1378 C C . THR A 1 106 ? 24.64576 8.04022 15.20802 1.000 23.27575 80 THR A C 1
ATOM 1379 O O . THR A 1 106 ? 24.51474 7.27561 16.16614 1.000 23.81503 80 THR A O 1
ATOM 1390 N N . ASP A 1 107 ? 25.12076 9.27069 15.35685 1.000 23.17168 81 ASP A N 1
ATOM 1391 C CA . ASP A 1 107 ? 25.47547 9.80996 16.66389 1.000 23.33797 81 ASP A CA 1
ATOM 1392 C C . ASP A 1 107 ? 25.43331 11.33276 16.58879 1.000 21.56939 81 ASP A C 1
ATOM 1393 O O . ASP A 1 107 ? 25.30471 11.92812 15.51416 1.000 20.22091 81 ASP A O 1
ATOM 1402 N N . MET A 1 108 ? 25.53408 11.96829 17.76048 1.000 21.40731 82 MET A N 1
ATOM 1403 C CA . MET A 1 108 ? 25.41137 13.42526 17.81895 1.000 21.94006 82 MET A CA 1
ATOM 1404 C C . MET A 1 108 ? 26.52852 14.14560 17.07563 1.000 20.23954 82 MET A C 1
ATOM 1405 O O . MET A 1 108 ? 26.33451 15.28375 16.65049 1.000 19.23229 82 MET A O 1
ATOM 1419 N N . ASN A 1 109 ? 27.68476 13.51584 16.89657 1.000 19.05699 83 ASN A N 1
ATOM 1420 C CA . ASN A 1 109 ? 28.80055 14.16764 16.21628 1.000 18.72130 83 ASN A CA 1
ATOM 1421 C C . ASN A 1 109 ? 28.62868 14.21885 14.70370 1.000 16.26328 83 ASN A C 1
ATOM 1422 O O . ASN A 1 109 ? 29.41931 14.87613 14.01242 1.000 15.81404 83 ASN A O 1
ATOM 1433 N N . VAL A 1 110 ? 27.58342 13.59984 14.17032 1.000 15.39002 84 VAL A N 1
ATOM 1434 C CA . VAL A 1 110 ? 27.24315 13.81736 12.77362 1.000 14.53458 84 VAL A CA 1
ATOM 1435 C C . VAL A 1 110 ? 26.86756 15.27401 12.52241 1.000 13.43527 84 VAL A C 1
ATOM 1436 O O . VAL A 1 110 ? 27.12904 15.81498 11.43902 1.000 13.26347 84 VAL A O 1
ATOM 1449 N N . ILE A 1 111 ? 26.25229 15.92224 13.50766 1.000 13.07296 85 ILE A N 1
ATOM 1450 C CA . ILE A 1 111 ? 25.90334 17.33228 13.40009 1.000 12.43195 85 ILE A CA 1
ATOM 1451 C C . ILE A 1 111 ? 27.17674 18.16691 13.48081 1.000 12.46451 85 ILE A C 1
ATOM 1452 O O . ILE A 1 111 ? 27.94586 18.05829 14.44442 1.000 13.86640 85 ILE A O 1
ATOM 1468 N N . LYS A 1 112 ? 27.37951 19.04821 12.49799 1.000 11.64223 86 LYS A N 1
ATOM 1469 C CA . LYS A 1 112 ? 28.58370 19.86061 12.41456 1.000 12.05359 86 LYS A CA 1
ATOM 1470 C C . LYS A 1 112 ? 28.36536 21.33189 12.72449 1.000 11.93571 86 LYS A C 1
ATOM 1471 O O . LYS A 1 112 ? 29.34558 22.06936 12.87741 1.000 13.23547 86 LYS A O 1
ATOM 1490 N N . ALA A 1 113 ? 27.12118 21.79432 12.78739 1.000 13.04423 87 ALA A N 1
ATOM 1491 C CA . ALA A 1 113 ? 26.80495 23.18183 13.10105 1.000 12.99915 87 ALA A CA 1
ATOM 1492 C C . ALA A 1 113 ? 25.33615 23.22788 13.47362 1.000 12.12004 87 ALA A C 1
ATOM 1493 O O . ALA A 1 113 ? 24.54323 22.39851 13.02699 1.000 11.88598 87 ALA A O 1
ATOM 1500 N N . VAL A 1 114 ? 24.97769 24.24110 14.25415 1.000 13.04801 88 VAL A N 1
ATOM 1501 C CA . VAL A 1 114 ? 23.59156 24.47592 14.64663 1.000 12.27081 88 VAL A CA 1
ATOM 1502 C C . VAL A 1 114 ? 23.22437 25.90455 14.27802 1.000 12.49892 88 VAL A C 1
ATOM 1503 O O . VAL A 1 114 ? 23.95060 26.84382 14.62672 1.000 14.12217 88 VAL A O 1
ATOM 1516 N N . GLY A 1 115 ? 22.11121 26.06585 13.55888 1.000 12.39502 89 GLY A N 1
ATOM 1517 C CA . GLY A 1 115 ? 21.58160 27.37687 13.25151 1.000 12.71382 89 GLY A CA 1
ATOM 1518 C C . GLY A 1 115 ? 20.35632 27.66684 14.09532 1.000 12.23745 89 GLY A C 1
ATOM 1519 O O . GLY A 1 115 ? 19.39838 26.88512 14.07806 1.000 15.09187 89 GLY A O 1
ATOM 1523 N N . HIS A 1 116 ? 20.38292 28.76201 14.83929 1.000 12.03284 90 HIS A N 1
ATOM 1524 C CA . HIS A 1 116 ? 19.31376 29.15211 15.73817 1.000 11.87158 90 HIS A CA 1
ATOM 1525 C C . HIS A 1 116 ? 18.58983 30.37784 15.20405 1.000 12.26066 90 HIS A C 1
ATOM 1526 O O . HIS A 1 116 ? 19.22412 31.34755 14.77893 1.000 12.69377 90 HIS A O 1
ATOM 1540 N N . ARG A 1 117 ? 17.26356 30.36426 15.28781 1.000 12.74068 91 ARG A N 1
ATOM 1541 C CA . ARG A 1 117 ? 16.49655 31.57249 14.98584 1.000 14.15848 91 ARG A CA 1
ATOM 1542 C C . ARG A 1 117 ? 16.58278 32.55490 16.14814 1.000 13.87106 91 ARG A C 1
ATOM 1543 O O . ARG A 1 117 ? 16.28812 32.20642 17.29597 1.000 14.85884 91 ARG A O 1
ATOM 1564 N N . VAL A 1 118 ? 16.99809 33.77886 15.85380 1.000 13.57024 92 VAL A N 1
ATOM 1565 C CA . VAL A 1 118 ? 16.90981 34.87996 16.80065 1.000 14.02597 92 VAL A CA 1
ATOM 1566 C C . VAL A 1 118 ? 16.00847 35.93712 16.17260 1.000 14.19891 92 VAL A C 1
ATOM 1567 O O . VAL A 1 118 ? 16.22991 36.35295 15.03040 1.000 14.55670 92 VAL A O 1
ATOM 1580 N N . THR A 1 119 ? 14.98660 36.35269 16.91194 1.000 14.29046 93 THR A N 1
ATOM 1581 C CA . THR A 1 119 ? 13.97275 37.21273 16.32455 1.000 14.82536 93 THR A CA 1
ATOM 1582 C C . THR A 1 119 ? 14.50472 38.61769 16.07194 1.000 14.03480 93 THR A C 1
ATOM 1583 O O . THR A 1 119 ? 14.29873 39.17421 14.98247 1.000 14.87670 93 THR A O 1
ATOM 1594 N N . HIS A 1 120 ? 15.18344 39.21985 17.05198 1.000 14.24392 94 HIS A N 1
ATOM 1595 C CA . HIS A 1 120 ? 15.50401 40.64367 17.00453 1.000 15.04567 94 HIS A CA 1
ATOM 1596 C C . HIS A 1 120 ? 16.99949 40.84624 17.18353 1.000 14.98287 94 HIS A C 1
ATOM 1597 O O . HIS A 1 120 ? 17.57174 40.41084 18.18618 1.000 16.33068 94 HIS A O 1
ATOM 1611 N N . GLY A 1 121 ? 17.62475 41.52825 16.22528 1.000 14.61058 95 GLY A N 1
ATOM 1612 C CA . GLY A 1 121 ? 19.00675 41.94122 16.35144 1.000 15.95815 95 GLY A CA 1
ATOM 1613 C C . GLY A 1 121 ? 19.20439 43.42918 16.51480 1.000 15.96349 95 GLY A C 1
ATOM 1614 O O . GLY A 1 121 ? 20.35013 43.90291 16.46654 1.000 16.48918 95 GLY A O 1
ATOM 1618 N N . GLY A 1 122 ? 18.13621 44.18902 16.70695 1.000 15.87884 96 GLY A N 1
ATOM 1619 C CA . GLY A 1 122 ? 18.28317 45.63465 16.71740 1.000 15.94807 96 GLY A CA 1
ATOM 1620 C C . GLY A 1 122 ? 19.00061 46.10219 15.47163 1.000 16.81972 96 GLY A C 1
ATOM 1621 O O . GLY A 1 122 ? 18.86897 45.52735 14.38563 1.000 16.19269 96 GLY A O 1
ATOM 1625 N N . ASP A 1 123 ? 19.76633 47.18292 15.62058 1.000 16.91803 97 ASP A N 1
ATOM 1626 C CA . ASP A 1 123 ? 20.67868 47.62652 14.57267 1.000 17.56992 97 ASP A CA 1
ATOM 1627 C C . ASP A 1 123 ? 22.11163 47.20998 14.88065 1.000 18.25301 97 ASP A C 1
ATOM 1628 O O . ASP A 1 123 ? 23.05589 47.75220 14.29841 1.000 20.04746 97 ASP A O 1
ATOM 1637 N N . LYS A 1 124 ? 22.28537 46.22348 15.75850 1.000 18.87457 98 LYS A N 1
ATOM 1638 C CA . LYS A 1 124 ? 23.61518 45.73507 16.08555 1.000 20.12506 98 LYS A CA 1
ATOM 1639 C C . LYS A 1 124 ? 24.04442 44.56267 15.22500 1.000 19.88369 98 LYS A C 1
ATOM 1640 O O . LYS A 1 124 ? 25.24323 44.28231 15.15330 1.000 22.19499 98 LYS A O 1
ATOM 1659 N N . PHE A 1 125 ? 23.10872 43.89969 14.54805 1.000 18.42824 99 PHE A N 1
ATOM 1660 C CA . PHE A 1 125 ? 23.41034 42.74122 13.72196 1.000 18.08602 99 PHE A CA 1
ATOM 1661 C C . PHE A 1 125 ? 22.83167 42.96179 12.33585 1.000 17.18868 99 PHE A C 1
ATOM 1662 O O . PHE A 1 125 ? 21.62175 43.15736 12.18517 1.000 18.98391 99 PHE A O 1
ATOM 1679 N N . ILE A 1 126 ? 23.69833 42.95164 11.32717 1.000 16.26784 100 ILE A N 1
ATOM 1680 C CA . ILE A 1 126 ? 23.26127 43.08112 9.94594 1.000 16.65644 100 ILE A CA 1
ATOM 1681 C C . ILE A 1 126 ? 23.31083 41.76171 9.20346 1.000 15.27201 100 ILE A C 1
ATOM 1682 O O . ILE A 1 126 ? 22.91468 41.70750 8.03622 1.000 15.63749 100 ILE A O 1
ATOM 1698 N N . LYS A 1 127 ? 23.79520 40.70134 9.84276 1.000 14.67872 101 LYS A N 1
ATOM 1699 C CA . LYS A 1 127 ? 23.99642 39.41969 9.18496 1.000 14.13683 101 LYS A CA 1
ATOM 1700 C C . LYS A 1 127 ? 24.14918 38.35176 10.26130 1.000 13.04504 101 LYS A C 1
ATOM 1701 O O . LYS A 1 127 ? 24.28076 38.64437 11.44720 1.000 14.17693 101 LYS A O 1
ATOM 1720 N N . SER A 1 128 ? 24.11374 37.09797 9.83428 1.000 12.67473 102 SER A N 1
ATOM 1721 C CA . SER A 1 128 ? 24.21150 35.99597 10.77118 1.000 12.89177 102 SER A CA 1
ATOM 1722 C C . SER A 1 128 ? 25.60734 35.93210 11.37691 1.000 13.49126 102 SER A C 1
ATOM 1723 O O . SER A 1 128 ? 26.58531 36.39405 10.78646 1.000 13.96628 102 SER A O 1
ATOM 1731 N N . VAL A 1 129 ? 25.69168 35.32347 12.56793 1.000 13.42619 103 VAL A N 1
ATOM 1732 C CA . VAL A 1 129 ? 26.92713 35.30766 13.33670 1.000 13.98672 103 VAL A CA 1
ATOM 1733 C C . VAL A 1 129 ? 27.11268 33.97239 14.04559 1.000 14.62260 103 VAL A C 1
ATOM 1734 O O . VAL A 1 129 ? 26.14737 33.31428 14.44566 1.000 15.34166 103 VAL A O 1
ATOM 1747 N N . ILE A 1 130 ? 28.37273 33.59703 14.24165 1.000 15.22258 104 ILE A N 1
ATOM 1748 C CA . ILE A 1 130 ? 28.70541 32.54491 15.19657 1.000 15.34365 104 ILE A CA 1
ATOM 1749 C C . ILE A 1 130 ? 28.59933 33.10853 16.60582 1.000 16.86138 104 ILE A C 1
ATOM 1750 O O . ILE A 1 130 ? 29.16579 34.16420 16.91306 1.000 18.22159 104 ILE A O 1
ATOM 1766 N N . VAL A 1 131 ? 27.87816 32.39500 17.47722 1.000 17.06799 105 VAL A N 1
ATOM 1767 C CA . VAL A 1 131 ? 27.67695 32.86076 18.84162 1.000 18.69522 105 VAL A CA 1
ATOM 1768 C C . VAL A 1 131 ? 28.94531 32.68457 19.65672 1.000 20.32349 105 VAL A C 1
ATOM 1769 O O . VAL A 1 131 ? 29.57279 31.61611 19.64580 1.000 21.48317 105 VAL A O 1
ATOM 1782 N N . THR A 1 132 ? 29.31826 33.73891 20.36275 1.000 21.33420 106 THR A N 1
ATOM 1783 C CA . THR A 1 132 ? 30.38790 33.77282 21.34892 1.000 22.56292 106 THR A CA 1
ATOM 1784 C C . THR A 1 132 ? 29.82603 34.42135 22.60363 1.000 23.08626 106 THR A C 1
ATOM 1785 O O . THR A 1 132 ? 28.74055 35.00915 22.57722 1.000 21.98066 106 THR A O 1
ATOM 1796 N N . PRO A 1 133 ? 30.54531 34.35096 23.72889 1.000 24.92799 107 PRO A N 1
ATOM 1797 C CA . PRO A 1 133 ? 30.05449 35.05039 24.93261 1.000 25.66895 107 PRO A CA 1
ATOM 1798 C C . PRO A 1 133 ? 29.81126 36.52779 24.69518 1.000 26.02802 107 PRO A C 1
ATOM 1799 O O . PRO A 1 133 ? 28.81976 37.08321 25.18700 1.000 25.45773 107 PRO A O 1
ATOM 1810 N N . GLU A 1 134 ? 30.67548 37.17183 23.91097 1.000 26.57126 108 GLU A N 1
ATOM 1811 C CA . GLU A 1 134 ? 30.50481 38.59555 23.63882 1.000 27.88780 108 GLU A CA 1
ATOM 1812 C C . GLU A 1 134 ? 29.28072 38.85019 22.77254 1.000 26.59742 108 GLU A C 1
ATOM 1813 O O . GLU A 1 134 ? 28.55308 39.82717 22.98924 1.000 26.94269 108 GLU A O 1
ATOM 1825 N N . ILE A 1 135 ? 29.02972 37.97722 21.79342 1.000 24.95101 109 ILE A N 1
ATOM 1826 C CA . ILE A 1 135 ? 27.82578 38.09696 20.97640 1.000 24.86292 109 ILE A CA 1
ATOM 1827 C C . ILE A 1 135 ? 26.58529 37.93087 21.84256 1.000 24.03391 109 ILE A C 1
ATOM 1828 O O . ILE A 1 135 ? 25.58213 38.62771 21.65770 1.000 23.60114 109 ILE A O 1
ATOM 1844 N N . LEU A 1 136 ? 26.63140 37.00134 22.79777 1.000 25.06183 110 LEU A N 1
ATOM 1845 C CA . LEU A 1 136 ? 25.50129 36.82658 23.70420 1.000 26.56865 110 LEU A CA 1
ATOM 1846 C C . LEU A 1 136 ? 25.27891 38.06981 24.56068 1.000 28.43814 110 LEU A C 1
ATOM 1847 O O . LEU A 1 136 ? 24.13617 38.45040 24.83231 1.000 29.24219 110 LEU A O 1
ATOM 1863 N N . ASN A 1 137 ? 26.35871 38.72446 24.99305 1.000 29.40737 111 ASN A N 1
ATOM 1864 C CA . ASN A 1 137 ? 26.20275 39.98121 25.72128 1.000 31.47109 111 ASN A CA 1
ATOM 1865 C C . ASN A 1 137 ? 25.55118 41.04354 24.84391 1.000 30.82159 111 ASN A C 1
ATOM 1866 O O . ASN A 1 137 ? 24.69283 41.80755 25.30868 1.000 30.68965 111 ASN A O 1
ATOM 1877 N N . THR A 1 138 ? 25.93594 41.10128 23.56585 1.000 28.98939 112 THR A N 1
ATOM 1878 C CA . THR A 1 138 ? 25.31601 42.06081 22.65860 1.000 28.68470 112 THR A CA 1
ATOM 1879 C C . THR A 1 138 ? 23.83677 41.75316 22.45712 1.000 27.94512 112 THR A C 1
ATOM 1880 O O . THR A 1 138 ? 23.01181 42.66850 22.38913 1.000 28.29588 112 THR A O 1
ATOM 1891 N N . PHE A 1 139 ? 23.47812 40.46667 22.34502 1.000 27.17663 113 PHE A N 1
ATOM 1892 C CA . PHE A 1 139 ? 22.06246 40.12604 22.24137 1.000 27.27593 113 PHE A CA 1
ATOM 1893 C C . PHE A 1 139 ? 21.28959 40.59900 23.47067 1.000 29.44737 113 PHE A C 1
ATOM 1894 O O . PHE A 1 139 ? 20.13911 41.02875 23.35117 1.000 29.67256 113 PHE A O 1
ATOM 1911 N N . ARG A 1 140 ? 21.90697 40.56743 24.65294 1.000 32.14113 114 ARG A N 1
ATOM 1912 C CA . ARG A 1 140 ? 21.20145 41.05538 25.83698 1.000 35.16725 114 ARG A CA 1
ATOM 1913 C C . ARG A 1 140 ? 20.93533 42.55110 25.75191 1.000 35.24245 114 ARG A C 1
ATOM 1914 O O . ARG A 1 140 ? 19.91949 43.03033 26.27351 1.000 35.49863 114 ARG A O 1
ATOM 1935 N N . GLU A 1 141 ? 21.81230 43.29638 25.08304 1.000 34.93460 115 GLU A N 1
ATOM 1936 C CA . GLU A 1 141 ? 21.58192 44.71998 24.89154 1.000 35.50438 115 GLU A CA 1
ATOM 1937 C C . GLU A 1 141 ? 20.36404 44.99890 24.01753 1.000 33.53350 115 GLU A C 1
ATOM 1938 O O . GLU A 1 141 ? 19.78380 46.08615 24.12415 1.000 35.17822 115 GLU A O 1
ATOM 1950 N N . VAL A 1 142 ? 19.95076 44.06042 23.16661 1.000 30.55562 116 VAL A N 1
ATOM 1951 C CA . VAL A 1 142 ? 18.80227 44.28334 22.29434 1.000 28.82890 116 VAL A CA 1
ATOM 1952 C C . VAL A 1 142 ? 17.56719 43.51452 22.73306 1.000 28.11079 116 VAL A C 1
ATOM 1953 O O . VAL A 1 142 ? 16.52290 43.62780 22.08073 1.000 27.82802 116 VAL A O 1
ATOM 1966 N N . GLN A 1 143 ? 17.64611 42.74291 23.81766 1.000 27.49781 117 GLN A N 1
ATOM 1967 C CA . GLN A 1 143 ? 16.52229 41.90140 24.21752 1.000 28.07683 117 GLN A CA 1
ATOM 1968 C C . GLN A 1 143 ? 15.25133 42.71689 24.42857 1.000 27.19574 117 GLN A C 1
ATOM 1969 O O . GLN A 1 143 ? 14.15058 42.25793 24.09282 1.000 27.75721 117 GLN A O 1
ATOM 1983 N N A ASP A 1 144 ? 15.37674 43.92948 24.97996 0.737 26.39703 118 ASP A N 1
ATOM 1984 N N B ASP A 1 144 ? 15.39130 43.93423 24.96301 0.263 26.65734 118 ASP A N 1
ATOM 1985 C CA A ASP A 1 144 ? 14.20532 44.76150 25.24271 0.737 25.61064 118 ASP A CA 1
ATOM 1986 C CA B ASP A 1 144 ? 14.24796 44.79693 25.23274 0.263 26.09710 118 ASP A CA 1
ATOM 1987 C C A ASP A 1 144 ? 13.46577 45.16794 23.96738 0.737 24.11678 118 ASP A C 1
ATOM 1988 C C B ASP A 1 144 ? 13.47958 45.16891 23.97210 0.263 24.49858 118 ASP A C 1
ATOM 1989 O O A ASP A 1 144 ? 12.31505 45.60966 24.04640 0.737 24.08776 118 ASP A O 1
ATOM 1990 O O B ASP A 1 144 ? 12.31697 45.57655 24.06746 0.263 24.60917 118 ASP A O 1
ATOM 2007 N N . LEU A 1 145 ? 14.09913 45.04886 22.79741 1.000 22.75292 119 LEU A N 1
ATOM 2008 C CA . LEU A 1 145 ? 13.40245 45.35112 21.55599 1.000 22.69378 119 LEU A CA 1
ATOM 2009 C C . LEU A 1 145 ? 12.48561 44.20633 21.13604 1.000 22.64347 119 LEU A C 1
ATOM 2010 O O . LEU A 1 145 ? 11.47196 44.43967 20.46434 1.000 23.26234 119 LEU A O 1
ATOM 2027 N N . GLY A 1 146 ? 12.82763 42.97124 21.51153 1.000 21.96306 120 GLY A N 1
ATOM 2028 C CA . GLY A 1 146 ? 12.04159 41.81077 21.17001 1.000 22.59730 120 GLY A CA 1
ATOM 2029 C C . GLY A 1 146 ? 11.66066 41.00556 22.39828 1.000 24.42829 120 GLY A C 1
ATOM 2030 O O . GLY A 1 146 ? 11.96718 39.81212 22.52082 1.000 23.94431 120 GLY A O 1
ATOM 2034 N N . PRO A 1 147 ? 10.96151 41.65598 23.33111 1.000 26.18169 121 PRO A N 1
ATOM 2035 C CA . PRO A 1 147 ? 10.73336 41.02568 24.64195 1.000 27.55513 121 PRO A CA 1
ATOM 2036 C C . PRO A 1 147 ? 9.87820 39.77660 24.59804 1.000 29.42696 121 PRO A C 1
ATOM 2037 O O . PRO A 1 147 ? 9.99469 38.93866 25.50239 1.000 30.16840 121 PRO A O 1
ATOM 2048 N N . LEU A 1 148 ? 9.01957 39.62440 23.59245 1.000 29.67924 122 LEU A N 1
ATOM 2049 C CA . LEU A 1 148 ? 8.13843 38.47279 23.49769 1.000 30.16770 122 LEU A CA 1
ATOM 2050 C C . LEU A 1 148 ? 8.78466 37.29646 22.77891 1.000 28.66176 122 LEU A C 1
ATOM 2051 O O . LEU A 1 148 ? 8.16258 36.23373 22.68670 1.000 30.85840 122 LEU A O 1
ATOM 2067 N N . HIS A 1 149 ? 10.01415 37.44919 22.27763 1.000 25.41849 123 HIS A N 1
ATOM 2068 C CA . HIS A 1 149 ? 10.59242 36.42005 21.42549 1.000 22.89661 123 HIS A CA 1
ATOM 2069 C C . HIS A 1 149 ? 12.04595 36.11132 21.74395 1.000 20.68347 123 HIS A C 1
ATOM 2070 O O . HIS A 1 149 ? 12.43695 34.94130 21.80684 1.000 19.86269 123 HIS A O 1
ATOM 2084 N N . ASN A 1 150 ? 12.86161 37.14254 21.92134 1.000 19.90108 124 ASN A N 1
ATOM 2085 C CA . ASN A 1 150 ? 14.28810 36.89772 22.10260 1.000 18.97612 124 ASN A CA 1
ATOM 2086 C C . ASN A 1 150 ? 14.60735 36.06354 23.33456 1.000 19.76008 124 ASN A C 1
ATOM 2087 O O . ASN A 1 150 ? 15.51415 35.22073 23.24632 1.000 19.45957 124 ASN A O 1
ATOM 2098 N N . PRO A 1 151 ? 13.95893 36.24626 24.49023 1.000 20.60228 125 PRO A N 1
ATOM 2099 C CA . PRO A 1 151 ? 14.35688 35.44090 25.66235 1.000 21.34132 125 PRO A CA 1
ATOM 2100 C C . PRO A 1 151 ? 14.40215 33.95755 25.37824 1.000 20.07010 125 PRO A C 1
ATOM 2101 O O . PRO A 1 151 ? 15.41357 33.30828 25.66991 1.000 19.74434 125 PRO A O 1
ATOM 2112 N N . ALA A 1 152 ? 13.34683 33.40323 24.77921 1.000 18.86112 126 ALA A N 1
ATOM 2113 C CA . ALA A 1 152 ? 13.33191 31.97112 24.49006 1.000 18.64345 126 ALA A CA 1
ATOM 2114 C C . ALA A 1 152 ? 14.32162 31.60311 23.38753 1.000 17.07380 126 ALA A C 1
ATOM 2115 O O . ALA A 1 152 ? 14.88968 30.50782 23.41589 1.000 16.55990 126 ALA A O 1
ATOM 2122 N N . ASN A 1 153 ? 14.53441 32.48748 22.40167 1.000 15.89370 127 ASN A N 1
ATOM 2123 C CA . ASN A 1 153 ? 15.54870 32.20652 21.38574 1.000 16.28781 127 ASN A CA 1
ATOM 2124 C C . ASN A 1 153 ? 16.91847 32.03216 22.04432 1.000 16.43565 127 ASN A C 1
ATOM 2125 O O . ASN A 1 153 ? 17.67635 31.10915 21.72156 1.000 16.78778 127 ASN A O 1
ATOM 2136 N N . ILE A 1 154 ? 17.25434 32.93002 22.97148 1.000 16.66438 128 ILE A N 1
ATOM 2137 C CA . ILE A 1 154 ? 18.54123 32.86080 23.66005 1.000 18.04229 128 ILE A CA 1
ATOM 2138 C C . ILE A 1 154 ? 18.60423 31.64803 24.57850 1.000 18.09395 128 ILE A C 1
ATOM 2139 O O . ILE A 1 154 ? 19.63545 30.97852 24.66270 1.000 19.38995 128 ILE A O 1
ATOM 2155 N N . MET A 1 155 ? 17.51618 31.34948 25.29067 1.000 19.14839 129 MET A N 1
ATOM 2156 C CA . MET A 1 155 ? 17.50183 30.13891 26.10845 1.000 21.08886 129 MET A CA 1
ATOM 2157 C C . MET A 1 155 ? 17.79790 28.91110 25.25528 1.000 19.52758 129 MET A C 1
ATOM 2158 O O . MET A 1 155 ? 18.46174 27.96769 25.70563 1.000 19.93256 129 MET A O 1
ATOM 2172 N N . GLY A 1 156 ? 17.30579 28.89879 24.01389 1.000 18.36222 130 GLY A N 1
ATOM 2173 C CA . GLY A 1 156 ? 17.57361 27.77538 23.13700 1.000 16.88005 130 GLY A CA 1
ATOM 2174 C C . GLY A 1 156 ? 19.03178 27.67984 22.73403 1.000 15.86904 130 GLY A C 1
ATOM 2175 O O . GLY A 1 156 ? 19.58567 26.57770 22.63836 1.000 16.46761 130 GLY A O 1
ATOM 2179 N N . ILE A 1 157 ? 19.66343 28.82458 22.46796 1.000 16.60746 131 ILE A N 1
ATOM 2180 C CA . ILE A 1 157 ? 21.09643 28.83361 22.18873 1.000 17.08066 131 ILE A CA 1
ATOM 2181 C C . ILE A 1 157 ? 21.86181 28.27303 23.37802 1.000 18.20839 131 ILE A C 1
ATOM 2182 O O . ILE A 1 157 ? 22.71684 27.39771 23.23024 1.000 18.23059 131 ILE A O 1
ATOM 2198 N N . GLU A 1 158 ? 21.57315 28.78465 24.57441 1.000 19.33148 132 GLU A N 1
ATOM 2199 C CA . GLU A 1 158 ? 22.31141 28.35711 25.75737 1.000 21.78821 132 GLU A CA 1
ATOM 2200 C C . GLU A 1 158 ? 22.10854 26.87406 26.01376 1.000 21.36595 132 GLU A C 1
ATOM 2201 O O . GLU A 1 158 ? 23.04950 26.16591 26.39347 1.000 22.25934 132 GLU A O 1
ATOM 2213 N N . ALA A 1 159 ? 20.88633 26.38541 25.79794 1.000 20.54454 133 ALA A N 1
ATOM 2214 C CA . ALA A 1 159 ? 20.60142 24.96815 25.98252 1.000 21.01080 133 ALA A CA 1
ATOM 2215 C C . ALA A 1 159 ? 21.38204 24.12523 24.98838 1.000 20.37620 133 ALA A C 1
ATOM 2216 O O . ALA A 1 159 ? 22.02908 23.14553 25.36469 1.000 21.37625 133 ALA A O 1
ATOM 2223 N N . ALA A 1 160 ? 21.31980 24.47737 23.70790 1.000 18.46038 134 ALA A N 1
ATOM 2224 C CA . ALA A 1 160 ? 21.99376 23.67736 22.69464 1.000 17.36684 134 ALA A CA 1
ATOM 2225 C C . ALA A 1 160 ? 23.50788 23.73742 22.84466 1.000 17.96027 134 ALA A C 1
ATOM 2226 O O . ALA A 1 160 ? 24.19472 22.75900 22.52603 1.000 18.99777 134 ALA A O 1
ATOM 2233 N N . GLN A 1 161 ? 24.04675 24.85240 23.33617 1.000 18.72353 135 GLN A N 1
ATOM 2234 C CA . GLN A 1 161 ? 25.48156 24.91033 23.58922 1.000 20.48111 135 GLN A CA 1
ATOM 2235 C C . GLN A 1 161 ? 25.90698 23.90829 24.65881 1.000 22.19829 135 GLN A C 1
ATOM 2236 O O . GLN A 1 161 ? 27.02553 23.38114 24.60086 1.000 23.87694 135 GLN A O 1
ATOM 2250 N N . LYS A 1 162 ? 25.04400 23.63312 25.64318 1.000 22.17515 136 LYS A N 1
ATOM 2251 C CA . LYS A 1 162 ? 25.36342 22.61532 26.64239 1.000 23.98517 136 LYS A CA 1
ATOM 2252 C C . LYS A 1 162 ? 25.32144 21.21935 26.03521 1.000 22.68518 136 LYS A C 1
ATOM 2253 O O . LYS A 1 162 ? 26.16477 20.37399 26.34532 1.000 24.48725 136 LYS A O 1
ATOM 2272 N N . VAL A 1 163 ? 24.35326 20.96360 25.15832 1.000 21.19455 137 VAL A N 1
ATOM 2273 C CA . VAL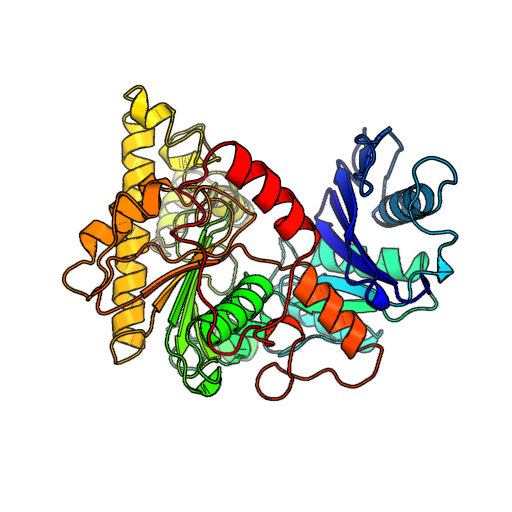 A 1 163 ? 24.16329 19.62274 24.61445 1.000 19.83109 137 VAL A CA 1
ATOM 2274 C C . VAL A 1 163 ? 25.16905 19.32497 23.50501 1.000 20.47941 137 VAL A C 1
ATOM 2275 O O . VAL A 1 163 ? 25.68861 18.20696 23.41420 1.000 21.85626 137 VAL A O 1
ATOM 2288 N N . LEU A 1 164 ? 25.46275 20.30159 22.65117 1.000 19.10730 138 LEU A N 1
ATOM 2289 C CA . LEU A 1 164 ? 26.34731 20.13716 21.49722 1.000 19.24623 138 LEU A CA 1
ATOM 2290 C C . LEU A 1 164 ? 27.50154 21.12972 21.63356 1.000 18.87417 138 LEU A C 1
ATOM 2291 O O . LEU A 1 164 ? 27.58810 22.11632 20.88988 1.000 17.88698 138 LEU A O 1
ATOM 2307 N N . PRO A 1 165 ? 28.40958 20.89590 22.58648 1.000 20.63169 139 PRO A N 1
ATOM 2308 C CA . PRO A 1 165 ? 29.41611 21.91574 22.91493 1.000 22.57405 139 PRO A CA 1
ATOM 2309 C C . PRO A 1 165 ? 30.53076 22.05826 21.89489 1.000 23.00615 139 PRO A C 1
ATOM 2310 O O . PRO A 1 165 ? 31.27226 23.04983 21.96081 1.000 24.97083 139 PRO A O 1
ATOM 2321 N N . ASN A 1 166 ? 30.66845 21.13477 20.94366 1.000 21.50689 140 ASN A N 1
ATOM 2322 C CA . ASN A 1 166 ? 31.84355 21.10220 20.08163 1.000 22.31953 140 ASN A CA 1
ATOM 2323 C C . ASN A 1 166 ? 31.57373 21.55425 18.65795 1.000 21.26389 140 ASN A C 1
ATOM 2324 O O . ASN A 1 166 ? 32.40630 21.31573 17.77610 1.000 22.40276 140 ASN A O 1
ATOM 2335 N N . VAL A 1 167 ? 30.44382 22.19485 18.40760 1.000 19.20929 141 VAL A N 1
ATOM 2336 C CA . VAL A 1 167 ? 30.12355 22.72185 17.08272 1.000 17.89633 141 VAL A CA 1
ATOM 2337 C C . VAL A 1 167 ? 29.82050 24.20341 17.22421 1.000 16.51947 141 VAL A C 1
ATOM 2338 O O . VAL A 1 167 ? 29.44263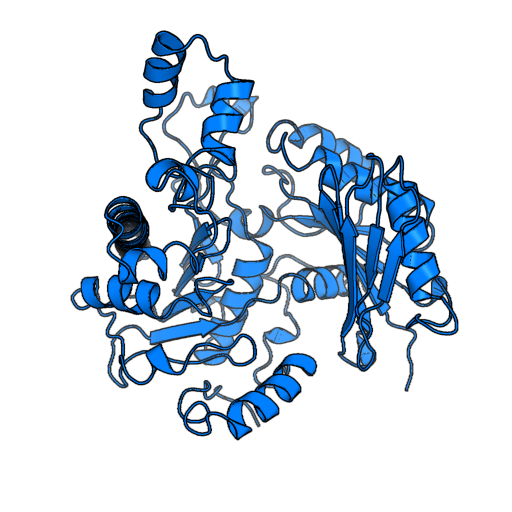 24.68322 18.30964 1.000 16.65653 141 VAL A O 1
ATOM 2351 N N . PRO A 1 168 ? 29.94135 24.95594 16.13650 1.000 17.20065 142 PRO A N 1
ATOM 2352 C CA . PRO A 1 168 ? 29.50534 26.35055 16.17130 1.000 16.95518 142 PRO A CA 1
ATOM 2353 C C . PRO A 1 168 ? 27.99253 26.42919 16.23749 1.000 15.50306 142 PRO A C 1
ATOM 2354 O O . PRO A 1 168 ? 27.27437 25.69646 15.55183 1.000 15.86450 142 PRO A O 1
ATOM 2365 N N . HIS A 1 169 ? 27.52624 27.30839 17.10090 1.000 15.63095 143 HIS A N 1
ATOM 2366 C CA . HIS A 1 169 ? 26.13223 27.69016 17.18085 1.000 14.86046 143 HIS A CA 1
ATOM 2367 C C . HIS A 1 169 ? 26.01839 29.05871 16.55857 1.000 15.07343 143 HIS A C 1
ATOM 2368 O O . HIS A 1 169 ? 26.75986 29.97322 16.92804 1.000 18.18673 143 HIS A O 1
ATOM 2382 N N . CYS A 1 170 ? 25.12225 29.17669 15.59399 1.000 13.60832 144 CYS A N 1
ATOM 2383 C CA . CYS A 1 170 ? 24.99609 30.37302 14.78149 1.000 13.87421 144 CYS A CA 1
ATOM 2384 C C . CYS A 1 170 ? 23.62874 30.99688 15.01302 1.000 13.53329 144 CYS A C 1
ATOM 2385 O O . CYS A 1 170 ? 22.64116 30.29206 15.20581 1.000 15.53097 144 CYS A O 1
ATOM 2393 N N . ALA A 1 171 ? 23.57344 32.32490 14.99988 1.000 13.42700 145 ALA A N 1
ATOM 2394 C CA . ALA A 1 171 ? 22.32491 33.06468 15.12278 1.000 12.70004 145 ALA A CA 1
ATOM 2395 C C . ALA A 1 171 ? 21.96901 33.60132 13.74263 1.000 12.09061 145 ALA A C 1
ATOM 2396 O O . ALA A 1 171 ? 22.77154 34.30979 13.11685 1.000 12.59845 145 ALA A O 1
ATOM 2403 N N . ILE A 1 172 ? 20.78073 33.24195 13.26868 1.000 12.41209 146 ILE A N 1
ATOM 2404 C CA . ILE A 1 172 ? 20.21301 33.74400 12.02255 1.000 12.45134 146 ILE A CA 1
ATOM 2405 C C . ILE A 1 172 ? 19.01646 34.59075 12.43746 1.000 12.48511 146 ILE A C 1
ATOM 2406 O O . ILE A 1 172 ? 18.10395 34.10426 13.10925 1.000 13.71904 146 ILE A O 1
ATOM 2422 N N . ILE A 1 173 ? 19.05850 35.87681 12.10084 1.000 13.06020 147 ILE A N 1
ATOM 2423 C CA . ILE A 1 173 ? 18.32915 36.91924 12.82097 1.000 13.39649 147 ILE A CA 1
ATOM 2424 C C . ILE A 1 173 ? 17.24580 37.49194 11.92150 1.000 12.51613 147 ILE A C 1
ATOM 2425 O O . ILE A 1 173 ? 17.53854 37.95692 10.81384 1.000 13.74394 147 ILE A O 1
ATOM 2441 N N . ASP A 1 174 ? 15.99123 37.44996 12.40353 1.000 12.57975 148 ASP A N 1
ATOM 2442 C CA . ASP A 1 174 ? 14.83741 37.76727 11.56603 1.000 13.53774 148 ASP A CA 1
ATOM 2443 C C . ASP A 1 174 ? 14.86270 39.21504 11.06286 1.000 12.74239 148 ASP A C 1
ATOM 2444 O O . ASP A 1 174 ? 14.25737 39.52183 10.03319 1.000 12.91924 148 ASP A O 1
ATOM 2453 N N . THR A 1 175 ? 15.49097 40.12976 11.81914 1.000 12.44262 149 THR A N 1
ATOM 2454 C CA . THR A 1 175 ? 15.55597 41.54431 11.47833 1.000 12.10994 149 THR A CA 1
ATOM 2455 C C . THR A 1 175 ? 16.69703 41.88829 10.53318 1.000 12.07377 149 THR A C 1
ATOM 2456 O O . THR A 1 175 ? 16.69183 42.97178 9.93783 1.000 12.76123 149 THR A O 1
ATOM 2467 N N . ALA A 1 176 ? 17.67804 41.00092 10.37124 1.000 13.05630 150 ALA A N 1
ATOM 2468 C CA . ALA A 1 176 ? 18.91560 41.40305 9.70579 1.000 13.27379 150 ALA A CA 1
ATOM 2469 C C . ALA A 1 176 ? 18.69607 41.77533 8.24243 1.000 12.57365 150 ALA A C 1
ATOM 2470 O O . ALA A 1 176 ? 19.29951 42.74197 7.75100 1.000 12.97553 150 ALA A O 1
ATOM 2477 N N . TRP A 1 177 ? 17.86973 41.00613 7.52017 1.000 12.47846 151 TRP A N 1
ATOM 2478 C CA . TRP A 1 177 ? 17.58436 41.29243 6.11478 1.000 12.39167 151 TRP A CA 1
ATOM 2479 C C . TRP A 1 177 ? 17.21301 42.74880 5.90107 1.000 11.98034 151 TRP A C 1
ATOM 2480 O O . TRP A 1 177 ? 17.58539 43.35486 4.88096 1.000 11.74772 151 TRP A O 1
ATOM 2501 N N . HIS A 1 178 ? 16.45707 43.31794 6.83936 1.000 11.48602 152 HIS A N 1
ATOM 2502 C CA . HIS A 1 178 ? 15.91100 44.65571 6.67827 1.000 11.63363 152 HIS A CA 1
ATOM 2503 C C . HIS A 1 178 ? 16.89137 45.77593 7.03737 1.000 11.47367 152 HIS A C 1
ATOM 2504 O O . HIS A 1 178 ? 16.53138 46.96248 6.91363 1.000 12.13329 152 HIS A O 1
ATOM 2518 N N . GLN A 1 179 ? 18.11136 45.43731 7.45689 1.000 12.07658 153 GLN A N 1
ATOM 2519 C CA . GLN A 1 179 ? 19.07338 46.45436 7.86482 1.000 12.92896 153 GLN A CA 1
ATOM 2520 C C . GLN A 1 179 ? 19.61076 47.26578 6.69290 1.000 13.23945 153 GLN A C 1
ATOM 2521 O O . GLN A 1 179 ? 20.31406 48.25563 6.91892 1.000 14.60563 153 GLN A O 1
ATOM 2535 N N . THR A 1 180 ? 19.28702 46.91365 5.46329 1.000 12.11650 154 THR A N 1
ATOM 2536 C CA . THR A 1 180 ? 19.57489 47.78496 4.33068 1.000 12.33694 154 THR A CA 1
ATOM 2537 C C . THR A 1 180 ? 18.59700 48.95065 4.18938 1.000 12.24937 154 THR A C 1
ATOM 2538 O O . THR A 1 180 ? 18.82840 49.81147 3.33501 1.000 13.78987 154 THR A O 1
ATOM 2549 N N . MET A 1 181 ? 17.51039 49.00271 4.96826 1.000 12.18742 155 MET A N 1
ATOM 2550 C CA . MET A 1 181 ? 16.55885 50.09393 4.80875 1.000 11.99783 155 MET A CA 1
ATOM 2551 C C . MET A 1 181 ? 17.25024 51.43150 5.02279 1.000 11.85837 155 MET A C 1
ATOM 2552 O O . MET A 1 181 ? 18.03374 51.56597 5.96862 1.000 12.97720 155 MET A O 1
ATOM 2566 N N . PRO A 1 182 ? 16.93538 52.44526 4.21687 1.000 11.83540 156 PRO A N 1
ATOM 2567 C CA . PRO A 1 182 ? 17.46796 53.79132 4.45807 1.000 12.72127 156 PRO A CA 1
ATOM 2568 C C . PRO A 1 182 ? 16.73284 54.48075 5.60317 1.000 12.35336 156 PRO A C 1
ATOM 2569 O O . PRO A 1 182 ? 15.62463 54.09186 5.97796 1.000 11.97546 156 PRO A O 1
ATOM 2580 N N . GLU A 1 183 ? 17.35417 55.53868 6.14062 1.000 13.24711 157 GLU A N 1
ATOM 2581 C CA . GLU A 1 183 ? 16.75704 56.20998 7.29101 1.000 14.12987 157 GLU A CA 1
ATOM 2582 C C . GLU A 1 183 ? 15.37549 56.77790 6.99212 1.000 12.82726 157 GLU A C 1
ATOM 2583 O O . GLU A 1 183 ? 14.53674 56.82228 7.89478 1.000 12.96327 157 GLU A O 1
ATOM 2595 N N A THR A 1 184 ? 15.12003 57.21536 5.75256 0.479 12.31998 158 THR A N 1
ATOM 2596 N N B THR A 1 184 ? 15.11737 57.22054 5.75511 0.521 12.24791 158 THR A N 1
ATOM 2597 C CA A THR A 1 184 ? 13.80161 57.74929 5.43560 0.479 12.49044 158 THR A CA 1
ATOM 2598 C CA B THR A 1 184 ? 13.79557 57.75315 5.44070 0.521 12.37089 158 THR A CA 1
ATOM 2599 C C A THR A 1 184 ? 12.71685 56.68319 5.54636 0.479 12.42208 158 THR A C 1
ATOM 2600 C C B THR A 1 184 ? 12.71579 56.68271 5.55914 0.521 12.30815 158 THR A C 1
ATOM 2601 O O A THR A 1 184 ? 11.55000 57.02357 5.77579 0.479 13.48140 158 THR A O 1
ATOM 2602 O O B THR A 1 184 ? 11.55128 57.01895 5.80578 0.521 13.33126 158 THR A O 1
ATOM 2623 N N . SER A 1 185 ? 13.07825 55.40375 5.41151 1.000 12.18268 159 SER A N 1
ATOM 2624 C CA . SER A 1 185 ? 12.13786 54.31795 5.62663 1.000 12.14302 159 SER A CA 1
ATOM 2625 C C . SER A 1 185 ? 12.08716 53.86439 7.07572 1.000 11.88161 159 SER A C 1
ATOM 2626 O O . SER A 1 185 ? 11.01400 53.51304 7.57892 1.000 13.90930 159 SER A O 1
ATOM 2635 N N . PHE A 1 186 ? 13.22513 53.82004 7.76374 1.000 11.61019 160 PHE A N 1
ATOM 2636 C CA . PHE A 1 186 ? 13.21437 53.19859 9.08461 1.000 11.39308 160 PHE A CA 1
ATOM 2637 C C . PHE A 1 186 ? 12.92389 54.15101 10.24294 1.000 11.63356 160 PHE A C 1
ATOM 2638 O O . PHE A 1 186 ? 12.52273 53.69340 11.32064 1.000 12.54170 160 PHE A O 1
ATOM 2655 N N . MET A 1 187 ? 13.07671 55.44898 10.04990 1.000 12.12528 161 MET A N 1
ATOM 2656 C CA . MET A 1 187 ? 12.79168 56.37894 11.12229 1.000 12.57255 161 MET A CA 1
ATOM 2657 C C . MET A 1 187 ? 11.29427 56.58159 11.29521 1.000 13.49043 161 MET A C 1
ATOM 2658 O O . MET A 1 187 ? 10.56282 56.74584 10.32190 1.000 15.31056 161 MET A O 1
ATOM 2672 N N . TYR A 1 188 ? 10.84154 56.57229 12.54255 1.000 12.42083 162 TYR A N 1
ATOM 2673 C CA . TYR A 1 188 ? 9.51622 57.07969 12.87332 1.000 11.76878 162 TYR A CA 1
ATOM 2674 C C . TYR A 1 188 ? 9.61811 58.58328 13.14934 1.000 11.77068 162 TYR A C 1
ATOM 2675 O O . TYR A 1 188 ? 10.68770 59.11104 13.46642 1.000 12.04235 162 TYR A O 1
ATOM 2693 N N . ALA A 1 189 ? 8.49319 59.27764 13.01413 1.000 10.80035 163 ALA A N 1
ATOM 2694 C CA . ALA A 1 189 ? 8.45688 60.72273 13.26380 1.000 11.48210 163 ALA A CA 1
ATOM 2695 C C . ALA A 1 189 ? 8.17593 60.96016 14.74195 1.000 12.68882 163 ALA A C 1
ATOM 2696 O O . ALA A 1 189 ? 7.07969 61.33471 15.15352 1.000 12.89557 163 ALA A O 1
ATOM 2703 N N . ILE A 1 190 ? 9.21086 60.69547 15.53406 1.000 13.29361 164 ILE A N 1
ATOM 2704 C CA . ILE A 1 190 ? 9.17576 60.69498 16.99292 1.000 13.94581 164 ILE A CA 1
ATOM 2705 C C . ILE A 1 190 ? 10.37071 61.51179 17.48649 1.000 14.93513 164 ILE A C 1
ATOM 2706 O O . ILE A 1 190 ? 11.25966 61.85482 16.69177 1.000 15.63225 164 ILE A O 1
ATOM 2722 N N . PRO A 1 191 ? 10.45055 61.83767 18.77036 1.000 16.81904 165 PRO A N 1
ATOM 2723 C CA . PRO A 1 191 ? 11.64100 62.54260 19.26727 1.000 18.11799 165 PRO A CA 1
ATOM 2724 C C . PRO A 1 191 ? 12.91142 61.80410 18.87929 1.000 18.42336 165 PRO A C 1
ATOM 2725 O O . PRO A 1 191 ? 13.03757 60.59271 19.09016 1.000 18.87153 165 PRO A O 1
ATOM 2736 N N . HIS A 1 192 ? 13.86926 62.54278 18.29770 1.000 18.40933 166 HIS A N 1
ATOM 2737 C CA . HIS A 1 192 ? 15.07611 61.86816 17.82081 1.000 19.94675 166 HIS A CA 1
ATOM 2738 C C . HIS A 1 192 ? 15.82353 61.20539 18.96780 1.000 20.47295 166 HIS A C 1
ATOM 2739 O O . HIS A 1 192 ? 16.50013 60.18936 18.75946 1.000 21.43784 166 HIS A O 1
ATOM 2753 N N . GLU A 1 193 ? 15.65568 61.71947 20.19429 1.000 21.88613 167 GLU A N 1
ATOM 2754 C CA . GLU A 1 193 ? 16.29218 61.10406 21.35749 1.000 24.27230 167 GLU A CA 1
ATOM 2755 C C . GLU A 1 193 ? 15.83994 59.66167 21.55432 1.000 24.33507 167 GLU A C 1
ATOM 2756 O O . GLU A 1 193 ? 16.62095 58.82752 22.02755 1.000 25.36416 167 GLU A O 1
ATOM 2768 N N . TRP A 1 194 ? 14.59893 59.33186 21.17900 1.000 23.69348 168 TRP A N 1
ATOM 2769 C CA . TRP A 1 194 ? 14.15637 57.95699 21.36207 1.000 23.23364 168 TRP A CA 1
ATOM 2770 C C . TRP A 1 194 ? 14.88688 57.00542 20.41955 1.000 22.96060 168 TRP A C 1
ATOM 2771 O O . TRP A 1 194 ? 15.12582 55.84465 20.77206 1.000 24.20127 168 TRP A O 1
ATOM 2792 N N . TYR A 1 195 ? 15.22135 57.47600 19.21696 1.000 22.84271 169 TYR A N 1
ATOM 2793 C CA . TYR A 1 195 ? 16.07405 56.70455 18.32259 1.000 22.86883 169 TYR A CA 1
ATOM 2794 C C . TYR A 1 195 ? 17.48615 56.61716 18.88374 1.000 23.66084 169 TYR A C 1
ATOM 2795 O O . TYR A 1 195 ? 18.06927 55.53529 18.99293 1.000 24.28251 169 TYR A O 1
ATOM 2813 N N . GLU A 1 196 ? 18.04136 57.75988 19.28897 1.000 24.91800 170 GLU A N 1
ATOM 2814 C CA . GLU A 1 196 ? 19.43668 57.79934 19.70829 1.000 25.99244 170 GLU A CA 1
ATOM 2815 C C . GLU A 1 196 ? 19.66756 57.05764 21.01545 1.000 27.18730 170 GLU A C 1
ATOM 2816 O O . GLU A 1 196 ? 20.68646 56.37875 21.16058 1.000 28.42787 170 GLU A O 1
ATOM 2828 N N . LYS A 1 197 ? 18.73902 57.15373 21.96575 1.000 27.13912 171 LYS A N 1
ATOM 2829 C CA . LYS A 1 197 ? 18.93999 56.54819 23.27820 1.000 28.94587 171 LYS A CA 1
ATOM 2830 C C . LYS A 1 197 ? 18.39331 55.13009 23.37154 1.000 27.98423 171 LYS A C 1
ATOM 2831 O O . LYS A 1 197 ? 18.96936 54.29767 24.08072 1.000 29.42072 171 LYS A O 1
ATOM 2850 N N . TYR A 1 198 ? 17.29885 54.82458 22.66905 1.000 27.79813 172 TYR A N 1
ATOM 2851 C CA . TYR A 1 198 ? 16.63865 53.53431 22.82386 1.000 27.09303 172 TYR A CA 1
ATOM 2852 C C . TYR A 1 198 ? 16.55016 52.75923 21.51705 1.000 25.40602 172 TYR A C 1
ATOM 2853 O O . TYR A 1 198 ? 15.91677 51.69767 21.48523 1.000 26.49880 172 TYR A O 1
ATOM 2871 N N . SER A 1 199 ? 17.16718 53.24564 20.44669 1.000 25.43966 173 SER A N 1
ATOM 2872 C CA . SER A 1 199 ? 17.18703 52.52690 19.17239 1.000 24.19106 173 SER A CA 1
ATOM 2873 C C . SER A 1 199 ? 15.77792 52.26131 18.64758 1.000 22.49601 173 SER A C 1
ATOM 2874 O O . SER A 1 199 ? 15.52288 51.23467 18.00383 1.000 21.94247 173 SER A O 1
ATOM 2882 N N . ALA A 1 200 ? 14.84635 53.16961 18.91612 1.000 21.45572 174 ALA A N 1
ATOM 2883 C CA . ALA A 1 200 ? 13.47755 53.02828 18.43821 1.000 20.29510 174 ALA A CA 1
ATOM 2884 C C . ALA A 1 200 ? 13.43169 53.42351 16.97367 1.000 18.70439 174 ALA A C 1
ATOM 2885 O O . ALA A 1 200 ? 13.74381 54.57046 16.63045 1.000 19.21950 174 ALA A O 1
ATOM 2892 N N . ARG A 1 201 ? 13.02826 52.48370 16.12087 1.000 16.37632 175 ARG A N 1
ATOM 2893 C CA . ARG A 1 201 ? 12.96616 52.63273 14.67458 1.000 15.75642 175 ARG A CA 1
ATOM 2894 C C . ARG A 1 201 ? 12.26748 51.38129 14.15268 1.000 14.51228 175 ARG A C 1
ATOM 2895 O O . ARG A 1 201 ? 12.00933 50.43297 14.90489 1.000 14.59189 175 ARG A O 1
ATOM 2916 N N . ARG A 1 202 ? 11.97836 51.38098 12.85132 1.000 12.84095 176 ARG A N 1
ATOM 2917 C CA . ARG A 1 202 ? 11.40081 50.21696 12.19474 1.000 12.00700 176 ARG A CA 1
ATOM 2918 C C . ARG A 1 202 ? 12.49081 49.17487 11.99206 1.000 12.00815 176 ARG A C 1
ATOM 2919 O O . ARG A 1 202 ? 13.58844 49.49181 11.52211 1.000 13.14587 176 ARG A O 1
ATOM 2940 N N . TYR A 1 203 ? 12.18283 47.93459 12.34670 1.000 12.18802 177 TYR A N 1
ATOM 2941 C CA . TYR A 1 203 ? 13.09082 46.81714 12.13338 1.000 12.83570 177 TYR A CA 1
ATOM 2942 C C . TYR A 1 203 ? 12.57672 45.83519 11.09268 1.000 12.66296 177 TYR A C 1
ATOM 2943 O O . TYR A 1 203 ? 13.29415 45.51859 10.14151 1.000 13.20277 177 TYR A O 1
ATOM 2961 N N . GLY A 1 204 ? 11.34749 45.35539 11.22924 1.000 11.70528 178 GLY A N 1
ATOM 2962 C CA . GLY A 1 204 ? 10.84588 44.34490 10.31050 1.000 11.37871 178 GLY A CA 1
ATOM 2963 C C . GLY A 1 204 ? 11.30153 42.93144 10.65920 1.000 11.78106 178 GLY A C 1
ATOM 2964 O O . GLY A 1 204 ? 12.31214 42.71595 11.32502 1.000 12.48248 178 GLY A O 1
ATOM 2968 N N . PHE A 1 205 ? 10.52674 41.95180 10.18084 1.000 11.49105 179 PHE A N 1
ATOM 2969 C CA . PHE A 1 205 ? 10.74033 40.53656 10.52128 1.000 11.36368 179 PHE A CA 1
ATOM 2970 C C . PHE A 1 205 ? 10.54180 39.68859 9.27309 1.000 10.57361 179 PHE A C 1
ATOM 2971 O O . PHE A 1 205 ? 10.54017 40.17614 8.14604 1.000 11.40497 179 PHE A O 1
ATOM 2988 N N . HIS A 1 206 ? 10.41012 38.37822 9.45313 1.000 10.78218 180 HIS A N 1
ATOM 2989 C CA . HIS A 1 206 ? 10.34242 37.46118 8.31015 1.000 10.92456 180 HIS A CA 1
ATOM 2990 C C . HIS A 1 206 ? 11.57516 37.58066 7.41011 1.000 10.69655 180 HIS A C 1
ATOM 2991 O O . HIS A 1 206 ? 11.52695 37.27065 6.21277 1.000 10.88192 180 HIS A O 1
ATOM 3005 N N . GLY A 1 207 ? 12.70573 37.99456 7.97571 1.000 11.33840 181 GLY A N 1
ATOM 3006 C CA . GLY A 1 207 ? 13.86683 38.28512 7.14696 1.000 11.00794 181 GLY A CA 1
ATOM 3007 C C . GLY A 1 207 ? 14.37015 37.08387 6.37001 1.000 11.58365 181 GLY A C 1
ATOM 3008 O O . GLY A 1 207 ? 14.77712 37.21729 5.21090 1.000 11.73709 181 GLY A O 1
ATOM 3012 N N . THR A 1 208 ? 14.36826 35.89992 6.98854 1.000 12.03818 182 THR A N 1
ATOM 3013 C CA . THR A 1 208 ? 14.86336 34.73280 6.25318 1.000 13.91683 182 THR A CA 1
ATOM 3014 C C . THR A 1 208 ? 13.92943 34.37885 5.10802 1.000 12.35949 182 THR A C 1
ATOM 3015 O O . THR A 1 208 ? 14.38704 33.91490 4.06012 1.000 12.46168 182 THR A O 1
ATOM 3026 N N . SER A 1 209 ? 12.61806 34.57561 5.29220 1.000 10.42481 183 SER A N 1
ATOM 3027 C CA . SER A 1 209 ? 11.68286 34.29755 4.22066 1.000 9.86272 183 SER A CA 1
ATOM 3028 C C . SER A 1 209 ? 11.85672 35.27440 3.06739 1.000 9.35990 183 SER A C 1
ATOM 3029 O O . SER A 1 209 ? 11.86701 34.87952 1.89914 1.000 10.07742 183 SER A O 1
ATOM 3037 N N . PHE A 1 210 ? 11.97024 36.56980 3.37272 1.000 9.63577 184 PHE A N 1
ATOM 3038 C CA . PHE A 1 210 ? 12.17586 37.54831 2.31916 1.000 9.65888 184 PHE A CA 1
ATOM 3039 C C . PHE A 1 210 ? 13.48901 37.31054 1.58654 1.000 9.60731 184 PHE A C 1
ATOM 3040 O O . PHE A 1 210 ? 13.54202 37.42479 0.35354 1.000 10.09442 184 PHE A O 1
ATOM 3057 N N . LEU A 1 211 ? 14.55962 36.98428 2.31973 1.000 10.15481 185 LEU A N 1
ATOM 3058 C CA . LEU A 1 211 ? 15.83016 36.71801 1.65754 1.000 10.93539 185 LEU A CA 1
ATOM 3059 C C . LEU A 1 211 ? 15.68338 35.57215 0.66123 1.000 10.51761 185 LEU A C 1
ATOM 3060 O O . LEU A 1 211 ? 16.02822 35.69808 -0.52071 1.000 10.68399 185 LEU A O 1
ATOM 3076 N N . TYR A 1 212 ? 15.12200 34.45655 1.11316 1.000 10.04022 186 TYR A N 1
ATOM 3077 C CA . TYR A 1 212 ? 14.99585 33.29516 0.24063 1.000 9.69100 186 TYR A CA 1
ATOM 3078 C C . TYR A 1 212 ? 14.12162 33.60443 -0.96856 1.000 9.76539 186 TYR A C 1
ATOM 3079 O O . TYR A 1 212 ? 14.49535 33.33001 -2.11639 1.000 10.13764 186 TYR A O 1
ATOM 3097 N N . THR A 1 213 ? 12.94079 34.17047 -0.72934 1.000 9.60298 187 THR A N 1
ATOM 3098 C CA . THR A 1 213 ? 12.00717 34.40098 -1.82847 1.000 9.68982 187 THR A CA 1
ATOM 3099 C C . THR A 1 213 ? 12.49571 35.48635 -2.77112 1.000 9.93776 187 THR A C 1
ATOM 3100 O O . THR A 1 213 ? 12.21773 35.42252 -3.97122 1.000 9.96049 187 THR A O 1
ATOM 3111 N N . ALA A 1 214 ? 13.21070 36.48412 -2.24840 1.000 9.54490 188 ALA A N 1
ATOM 3112 C CA . ALA A 1 214 ? 13.77562 37.50316 -3.12621 1.000 10.25053 188 ALA A CA 1
ATOM 3113 C C . ALA A 1 214 ? 14.79961 36.89751 -4.07687 1.000 11.22727 188 ALA A C 1
ATOM 3114 O O . ALA A 1 214 ? 14.84768 37.25087 -5.26169 1.000 10.95245 188 ALA A O 1
ATOM 3121 N N . LYS A 1 215 ? 15.63479 35.98563 -3.57227 1.000 11.22927 189 LYS A N 1
ATOM 3122 C CA . LYS A 1 215 ? 16.63177 35.34779 -4.42735 1.000 10.59731 189 LYS A CA 1
ATOM 3123 C C . LYS A 1 215 ? 15.97380 34.41438 -5.43449 1.000 10.00245 189 LYS A C 1
ATOM 3124 O O . LYS A 1 215 ? 16.37137 34.37742 -6.60186 1.000 10.72488 189 LYS A O 1
ATOM 3143 N N . ARG A 1 216 ? 14.93752 33.67991 -5.01711 1.000 9.71586 190 ARG A N 1
ATOM 3144 C CA . ARG A 1 216 ? 14.23353 32.81980 -5.96265 1.000 9.46270 190 ARG A CA 1
ATOM 3145 C C . ARG A 1 216 ? 13.54073 33.64996 -7.03363 1.000 9.82707 190 ARG A C 1
ATOM 3146 O O . ARG A 1 216 ? 13.55786 33.29420 -8.21352 1.000 10.11842 190 ARG A O 1
ATOM 3167 N N . ALA A 1 217 ? 12.95208 34.78614 -6.64433 1.000 9.84327 191 ALA A N 1
ATOM 3168 C CA . ALA A 1 217 ? 12.31761 35.63795 -7.63506 1.000 9.64753 191 ALA A CA 1
ATOM 3169 C C . ALA A 1 217 ? 13.32568 36.11035 -8.67379 1.000 10.30925 191 ALA A C 1
ATOM 3170 O O . ALA A 1 217 ? 13.02529 36.15455 -9.86983 1.000 10.49643 191 ALA A O 1
ATOM 3177 N N . ALA A 1 218 ? 14.53179 36.47790 -8.23828 1.000 10.63852 192 ALA A N 1
ATOM 3178 C CA . ALA A 1 218 ? 15.55326 36.91267 -9.19485 1.000 11.38083 192 ALA A CA 1
ATOM 3179 C C . ALA A 1 218 ? 15.90670 35.79078 -10.17394 1.000 10.98737 192 ALA A C 1
ATOM 3180 O O . ALA A 1 218 ? 16.00004 36.02275 -11.38219 1.000 11.48191 192 ALA A O 1
ATOM 3187 N N . VAL A 1 219 ? 16.05501 34.55464 -9.67869 1.000 11.25646 193 VAL A N 1
ATOM 3188 C CA . VAL A 1 219 ? 16.32216 33.40663 -10.54345 1.000 12.16606 193 VAL A CA 1
ATOM 3189 C C . VAL A 1 219 ? 15.20246 33.23332 -11.56032 1.000 11.37251 193 VAL A C 1
ATOM 3190 O O . VAL A 1 219 ? 15.44349 33.01172 -12.75153 1.000 11.33739 193 VAL A O 1
ATOM 3203 N N . ILE A 1 220 ? 13.95790 33.30205 -11.09553 1.000 10.83332 194 ILE A N 1
ATOM 3204 C CA . ILE A 1 220 ? 12.81460 33.07906 -11.97677 1.000 10.90969 194 ILE A CA 1
ATOM 3205 C C . ILE A 1 220 ? 12.74178 34.16042 -13.03732 1.000 11.92838 194 ILE A C 1
ATOM 3206 O O . ILE A 1 220 ? 12.41593 33.89615 -14.20041 1.000 12.82853 194 ILE A O 1
ATOM 3222 N N . LEU A 1 221 ? 13.08633 35.39491 -12.66492 1.000 11.01673 195 LEU A N 1
ATOM 3223 C CA . LEU A 1 221 ? 13.08430 36.50573 -13.60166 1.000 11.30853 195 LEU A CA 1
ATOM 3224 C C . LEU A 1 221 ? 14.28887 36.48894 -14.53307 1.000 12.59129 195 LEU A C 1
ATOM 3225 O O . LEU A 1 221 ? 14.31027 37.24701 -15.51055 1.000 14.00158 195 LEU A O 1
ATOM 3241 N N . GLY A 1 222 ? 15.29047 35.65675 -14.25659 1.000 12.18666 196 GLY A N 1
ATOM 3242 C CA . GLY A 1 222 ? 16.50345 35.65772 -15.05388 1.000 12.72222 196 GLY A CA 1
ATOM 3243 C C . GLY A 1 222 ? 17.34377 36.89301 -14.87926 1.000 14.30853 196 GLY A C 1
ATOM 3244 O O . GLY A 1 222 ? 18.02731 37.31117 -15.82121 1.000 16.54763 196 GLY A O 1
ATOM 3248 N N . LYS A 1 223 ? 17.32719 37.48948 -13.69542 1.000 13.10983 197 LYS A N 1
ATOM 3249 C CA . LYS A 1 223 ? 18.02375 38.73841 -13.43796 1.000 13.84876 197 LYS A CA 1
ATOM 3250 C C . LYS A 1 223 ? 18.98808 38.59457 -12.27136 1.000 14.72144 197 LYS A C 1
ATOM 3251 O O . LYS A 1 223 ? 18.75612 37.81992 -11.34381 1.000 15.06750 197 LYS A O 1
ATOM 3270 N N . LYS A 1 224 ? 20.06014 39.37257 -12.29923 1.000 14.99070 198 LYS A N 1
ATOM 3271 C CA . LYS A 1 224 ? 20.87658 39.49148 -11.10242 1.000 16.23752 198 LYS A CA 1
ATOM 3272 C C . LYS A 1 224 ? 20.03894 40.11760 -9.98868 1.000 14.19224 198 LYS A C 1
ATOM 3273 O O . LYS A 1 224 ? 19.25595 41.04758 -10.24819 1.000 14.07111 198 LYS A O 1
ATOM 3292 N N . PRO A 1 225 ? 20.20681 39.67567 -8.73434 1.000 14.62305 199 PRO A N 1
ATOM 3293 C CA . PRO A 1 225 ? 19.39709 40.25908 -7.65101 1.000 14.70438 199 PRO A CA 1
ATOM 3294 C C . PRO A 1 225 ? 19.47895 41.77039 -7.58634 1.000 13.79561 199 PRO A C 1
ATOM 3295 O O . PRO A 1 225 ? 18.46689 42.42273 -7.34496 1.000 14.11165 199 PRO A O 1
ATOM 3306 N N . GLU A 1 226 ? 20.65898 42.34656 -7.80881 1.000 15.04910 200 GLU A N 1
ATOM 3307 C CA . GLU A 1 226 ? 20.80049 43.78673 -7.65765 1.000 16.70676 200 GLU A CA 1
ATOM 3308 C C . GLU A 1 226 ? 20.01043 44.55661 -8.70219 1.000 15.21886 200 GLU A C 1
ATOM 3309 O O . GLU A 1 226 ? 19.81544 45.76494 -8.54393 1.000 17.56651 200 GLU A O 1
ATOM 3321 N N . ASP A 1 227 ? 19.52584 43.88711 -9.75025 1.000 14.32307 201 ASP A N 1
ATOM 3322 C CA . ASP A 1 227 ? 18.71813 44.53435 -10.77074 1.000 15.55755 201 ASP A CA 1
ATOM 3323 C C . ASP A 1 227 ? 17.22221 44.31207 -10.57484 1.000 14.90976 201 ASP A C 1
ATOM 3324 O O . ASP A 1 227 ? 16.43757 44.78033 -11.39561 1.000 17.29534 201 ASP A O 1
ATOM 3333 N N . THR A 1 228 ? 16.80716 43.64015 -9.50777 1.000 12.92487 202 THR A N 1
ATOM 3334 C CA . THR A 1 228 ? 15.40135 43.32513 -9.31579 1.000 11.98165 202 THR A CA 1
ATOM 3335 C C . THR A 1 228 ? 14.69634 44.35958 -8.44417 1.000 11.29388 202 THR A C 1
ATOM 3336 O O . THR A 1 228 ? 15.25545 44.92036 -7.50022 1.000 12.32339 202 THR A O 1
ATOM 3347 N N . ASN A 1 229 ? 13.43407 44.58530 -8.76891 1.000 10.92159 203 ASN A N 1
ATOM 3348 C CA . ASN A 1 229 ? 12.57743 45.49578 -8.02026 1.000 11.04531 203 ASN A CA 1
ATOM 3349 C C . ASN A 1 229 ? 11.26372 44.74932 -7.87744 1.000 10.85460 203 ASN A C 1
ATOM 3350 O O . ASN A 1 229 ? 10.54571 44.54136 -8.86263 1.000 11.81677 203 ASN A O 1
ATOM 3361 N N . ILE A 1 230 ? 11.00366 44.25486 -6.67386 1.000 9.84284 204 ILE A N 1
ATOM 3362 C CA . ILE A 1 230 ? 9.88700 43.34179 -6.44159 1.000 10.18463 204 ILE A CA 1
ATOM 3363 C C . ILE A 1 230 ? 9.24384 43.68183 -5.10504 1.000 9.51416 204 ILE A C 1
ATOM 3364 O O . ILE A 1 230 ? 9.84086 44.34652 -4.25274 1.000 10.33805 204 ILE A O 1
ATOM 3380 N N . ILE A 1 231 ? 8.02209 43.18990 -4.90349 1.000 9.18082 205 ILE A N 1
ATOM 3381 C CA . ILE A 1 231 ? 7.32225 43.34463 -3.63767 1.000 9.43257 205 ILE A CA 1
ATOM 3382 C C . ILE A 1 231 ? 6.84097 41.97315 -3.20064 1.000 9.07384 205 ILE A C 1
ATOM 3383 O O . ILE A 1 231 ? 6.18080 41.28033 -3.97692 1.000 10.06604 205 ILE A O 1
ATOM 3399 N N . ILE A 1 232 ? 7.20267 41.57317 -1.98110 1.000 8.93011 206 ILE A N 1
ATOM 3400 C CA . ILE A 1 232 ? 6.94553 40.23214 -1.47046 1.000 8.88646 206 ILE A CA 1
ATOM 3401 C C . ILE A 1 232 ? 5.97753 40.31807 -0.29532 1.000 8.16997 206 ILE A C 1
ATOM 3402 O O . ILE A 1 232 ? 6.23782 41.05494 0.66125 1.000 8.93727 206 ILE A O 1
ATOM 3418 N N . ALA A 1 233 ? 4.89723 39.52020 -0.34169 1.000 8.58152 207 ALA A N 1
ATOM 3419 C CA . ALA A 1 233 ? 3.95069 39.40095 0.75623 1.000 9.35136 207 ALA A CA 1
ATOM 3420 C C . ALA A 1 233 ? 4.13348 38.03238 1.40029 1.000 9.27234 207 ALA A C 1
ATOM 3421 O O . ALA A 1 233 ? 3.80317 37.01121 0.79370 1.000 9.45832 207 ALA A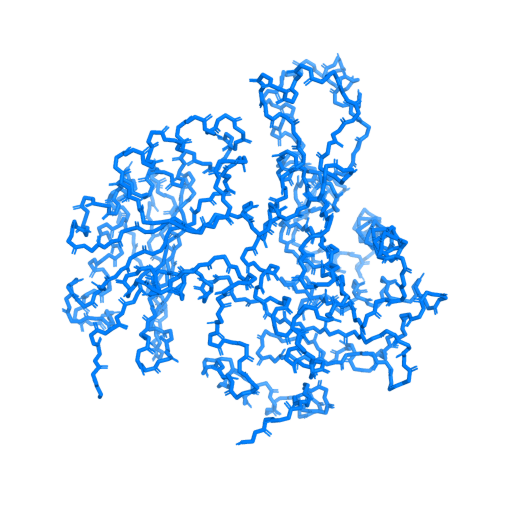 O 1
ATOM 3428 N N . HIS A 1 234 ? 4.69557 38.01646 2.60625 1.000 9.39219 208 HIS A N 1
ATOM 3429 C CA . HIS A 1 234 ? 4.80371 36.81148 3.42515 1.000 8.89666 208 HIS A CA 1
ATOM 3430 C C . HIS A 1 234 ? 3.53306 36.77678 4.25570 1.000 8.39589 208 HIS A C 1
ATOM 3431 O O . HIS A 1 234 ? 3.41811 37.47877 5.25878 1.000 9.85224 208 HIS A O 1
ATOM 3445 N N . ILE A 1 235 ? 2.55482 35.98617 3.82064 1.000 9.57711 209 ILE A N 1
ATOM 3446 C CA . ILE A 1 235 ? 1.25352 35.98749 4.47360 1.000 10.23244 209 ILE A CA 1
ATOM 3447 C C . ILE A 1 235 ? 1.12434 34.65927 5.21080 1.000 11.90757 209 ILE A C 1
ATOM 3448 O O . ILE A 1 235 ? 0.65199 33.66654 4.65324 1.000 11.81408 209 ILE A O 1
ATOM 3464 N N . GLY A 1 236 ? 1.61477 34.63010 6.45002 1.000 12.82678 210 GLY A N 1
ATOM 3465 C CA . GLY A 1 236 ? 1.47827 33.51455 7.33683 1.000 13.95101 210 GLY A CA 1
ATOM 3466 C C . GLY A 1 236 ? 0.55369 33.87096 8.47519 1.000 15.27586 210 GLY A C 1
ATOM 3467 O O . GLY A 1 236 ? -0.19602 34.85697 8.42222 1.000 17.12407 210 GLY A O 1
ATOM 3471 N N . ASN A 1 237 ? 0.63542 33.09631 9.54884 1.000 14.40658 211 ASN A N 1
ATOM 3472 C CA . ASN A 1 237 ? -0.11173 33.49445 10.73982 1.000 15.36952 211 ASN A CA 1
ATOM 3473 C C . ASN A 1 237 ? 0.29393 34.90352 11.16592 1.000 14.79190 211 ASN A C 1
ATOM 3474 O O . ASN A 1 237 ? -0.55834 35.73951 11.47956 1.000 17.13075 211 ASN A O 1
ATOM 3485 N N . GLY A 1 238 ? 1.60042 35.16960 11.21488 1.000 13.37311 212 GLY A N 1
ATOM 3486 C CA . GLY A 1 238 ? 2.10543 36.51706 11.10843 1.000 13.16567 212 GLY A CA 1
ATOM 3487 C C . GLY A 1 238 ? 2.27830 36.86573 9.63864 1.000 12.70376 212 GLY A C 1
ATOM 3488 O O . GLY A 1 238 ? 2.56028 36.00826 8.81580 1.000 14.16067 212 GLY A O 1
ATOM 3492 N N . ALA A 1 239 ? 2.09911 38.13774 9.30580 1.000 10.60162 213 ALA A N 1
ATOM 3493 C CA . ALA A 1 239 ? 2.11670 38.55312 7.91385 1.000 11.17370 213 ALA A CA 1
ATOM 3494 C C . ALA A 1 239 ? 2.81857 39.88799 7.78255 1.000 10.10939 213 ALA A C 1
ATOM 3495 O O . ALA A 1 239 ? 2.55916 40.80655 8.55680 1.000 10.25444 213 ALA A O 1
ATOM 3502 N N . SER A 1 240 ? 3.68606 39.98851 6.78586 1.000 9.21119 214 SER A N 1
ATOM 3503 C CA . SER A 1 240 ? 4.32130 41.25729 6.48061 1.000 9.23624 214 SER A CA 1
ATOM 3504 C C . SER A 1 240 ? 4.71156 41.30116 5.01607 1.000 9.13808 214 SER A C 1
ATOM 3505 O O . SER A 1 240 ? 4.73306 40.28446 4.32476 1.000 9.55615 214 SER A O 1
ATOM 3513 N N . MET A 1 241 ? 4.97745 42.51269 4.53935 1.000 8.88555 215 MET A N 1
ATOM 3514 C CA . MET A 1 241 ? 5.32560 42.78437 3.15596 1.000 8.81441 215 MET A CA 1
ATOM 3515 C C . MET A 1 241 ? 6.69275 43.45693 3.13068 1.000 9.29302 215 MET A C 1
ATOM 3516 O O . MET A 1 241 ? 7.03971 44.22688 4.02947 1.000 10.23721 215 MET A O 1
ATOM 3530 N N . CYS A 1 242 ? 7.44383 43.19799 2.07970 1.000 9.27737 216 CYS A N 1
ATOM 3531 C CA . CYS A 1 242 ? 8.74321 43.81460 1.87975 1.000 9.62333 216 CYS A CA 1
ATOM 3532 C C . CYS A 1 242 ? 8.85238 44.41111 0.48128 1.000 9.73751 216 CYS A C 1
ATOM 3533 O O . CYS A 1 242 ? 8.56567 43.74546 -0.51344 1.000 10.06955 216 CYS A O 1
ATOM 3541 N N . CYS A 1 243 ? 9.31801 45.65890 0.42445 1.000 9.48444 217 CYS A N 1
ATOM 3542 C CA . CYS A 1 243 ? 9.60967 46.36453 -0.81683 1.000 9.52091 217 CYS A CA 1
ATOM 3543 C C . CYS A 1 243 ? 11.09751 46.16587 -1.08511 1.000 10.13923 217 CYS A C 1
ATOM 3544 O O . CYS A 1 243 ? 11.92922 46.62420 -0.30533 1.000 11.05709 217 CYS A O 1
ATOM 3552 N N . VAL A 1 244 ? 11.42102 45.40368 -2.13130 1.000 10.51865 218 VAL A N 1
ATOM 3553 C CA . VAL A 1 244 ? 12.79153 45.06494 -2.49563 1.000 10.59204 218 VAL A CA 1
ATOM 3554 C C . VAL A 1 244 ? 13.17540 45.94209 -3.67638 1.000 10.74722 218 VAL A C 1
ATOM 3555 O O . VAL A 1 244 ? 12.66254 45.76556 -4.78538 1.000 11.85386 218 VAL A O 1
ATOM 3568 N N . LYS A 1 245 ? 14.05808 46.89388 -3.42506 1.000 11.15047 219 LYS A N 1
ATOM 3569 C CA . LYS A 1 245 ? 14.51331 47.85314 -4.42017 1.000 11.71176 219 LYS A CA 1
ATOM 3570 C C . LYS A 1 245 ? 15.96354 47.53681 -4.74949 1.000 11.94023 219 LYS A C 1
ATOM 3571 O O . LYS A 1 245 ? 16.80764 47.48516 -3.85549 1.000 12.68580 219 LYS A O 1
ATOM 3590 N N A GLN A 1 246 ? 16.23791 47.27433 -6.02397 0.641 12.60427 220 GLN A N 1
ATOM 3591 N N B GLN A 1 246 ? 16.24383 47.27981 -6.02234 0.359 12.98793 220 GLN A N 1
ATOM 3592 C CA A GLN A 1 246 ? 17.58804 46.89656 -6.45249 0.641 13.89825 220 GLN A CA 1
ATOM 3593 C CA B GLN A 1 246 ? 17.59411 46.90563 -6.44544 0.359 14.45506 220 GLN A CA 1
ATOM 3594 C C A GLN A 1 246 ? 18.13379 45.75628 -5.59584 0.641 13.55712 220 GLN A C 1
ATOM 3595 C C B GLN A 1 246 ? 18.13807 45.75585 -5.59733 0.359 13.77313 220 GLN A C 1
ATOM 3596 O O A GLN A 1 246 ? 19.28203 45.76553 -5.14925 0.641 14.86785 220 GLN A O 1
ATOM 3597 O O B GLN A 1 246 ? 19.29036 45.75747 -5.16234 0.359 14.64909 220 GLN A O 1
ATOM 3624 N N . GLY A 1 247 ? 17.28379 44.76764 -5.34274 1.000 12.42294 221 GLY A N 1
ATOM 3625 C CA . GLY A 1 247 ? 17.69772 43.55891 -4.66473 1.000 12.79786 221 GLY A CA 1
ATOM 3626 C C . GLY A 1 247 ? 17.86488 43.65388 -3.16969 1.000 13.29173 221 GLY A C 1
ATOM 3627 O O . GLY A 1 247 ? 18.31393 42.67529 -2.55924 1.000 13.93439 221 GLY A O 1
ATOM 3632 N N . LYS A 1 248 ? 17.52143 44.78004 -2.54776 1.000 13.01837 222 LYS A N 1
ATOM 3633 C CA . LYS A 1 248 ? 17.70233 44.97258 -1.11647 1.000 13.15120 222 LYS A CA 1
ATOM 3634 C C . LYS A 1 248 ? 16.40139 45.46636 -0.49838 1.000 11.62917 222 LYS A C 1
ATOM 3635 O O . LYS A 1 248 ? 15.66327 46.22716 -1.11582 1.000 11.76631 222 LYS A O 1
ATOM 3654 N N . CYS A 1 249 ? 16.15988 45.10807 0.75514 1.000 10.58931 223 CYS A N 1
ATOM 3655 C CA . CYS A 1 249 ? 15.01555 45.68447 1.44495 1.000 10.23700 223 CYS A CA 1
ATOM 3656 C C . CYS A 1 249 ? 15.12815 47.20318 1.48376 1.000 10.87132 223 CYS A C 1
ATOM 3657 O O . CYS A 1 249 ? 16.14631 47.75473 1.91197 1.000 10.99436 223 CYS A O 1
ATOM 3665 N N . PHE A 1 250 ? 14.05198 47.85611 1.07405 1.000 10.71508 224 PHE A N 1
ATOM 3666 C CA . PHE A 1 250 ? 13.88647 49.29713 1.08157 1.000 10.72694 224 PHE A CA 1
ATOM 3667 C C . PHE A 1 250 ? 12.84315 49.73661 2.09507 1.000 10.24479 224 PHE A C 1
ATOM 3668 O O . PHE A 1 250 ? 12.97106 50.81373 2.68045 1.000 11.40352 224 PHE A O 1
ATOM 3685 N N . ASP A 1 251 ? 11.80442 48.92990 2.30938 1.000 10.27249 225 ASP A N 1
ATOM 3686 C CA . ASP A 1 251 ? 10.77207 49.21574 3.30121 1.000 10.41465 225 ASP A CA 1
ATOM 3687 C C . ASP A 1 251 ? 10.08221 47.89563 3.62126 1.000 9.91436 225 ASP A C 1
ATOM 3688 O O . ASP A 1 251 ? 10.14120 46.94436 2.83896 1.000 10.02549 225 ASP A O 1
ATOM 3697 N N . THR A 1 252 ? 9.44019 47.84578 4.77832 1.000 9.61575 226 THR A N 1
ATOM 3698 C CA . THR A 1 252 ? 8.73906 46.63441 5.19904 1.000 9.95265 226 THR A CA 1
ATOM 3699 C C . THR A 1 252 ? 7.65356 47.02720 6.18795 1.000 9.17054 226 THR A C 1
ATOM 3700 O O . THR A 1 252 ? 7.71486 48.07858 6.82095 1.000 10.09973 226 THR A O 1
ATOM 3711 N N . SER A 1 253 ? 6.66211 46.13812 6.33947 1.000 9.11720 227 SER A N 1
ATOM 3712 C CA . SER A 1 253 ? 5.42649 46.56142 6.99511 1.000 9.78970 227 SER A CA 1
ATOM 3713 C C . SER A 1 253 ? 5.40687 46.34386 8.49890 1.000 9.67128 227 SER A C 1
ATOM 3714 O O . SER A 1 253 ? 4.70437 47.07849 9.19597 1.000 10.78443 227 SER A O 1
ATOM 3722 N N . MET A 1 254 ? 6.12398 45.35099 9.01767 1.000 9.83366 228 MET A N 1
ATOM 3723 C CA . MET A 1 254 ? 6.28993 45.27140 10.46370 1.000 10.71234 228 MET A CA 1
ATOM 3724 C C . MET A 1 254 ? 7.21361 46.38880 10.92721 1.000 11.37296 228 MET A C 1
ATOM 3725 O O . MET A 1 254 ? 7.84241 47.07120 10.12287 1.000 12.30809 228 MET A O 1
ATOM 3739 N N . GLY A 1 255 ? 7.26188 46.59118 12.24115 1.000 11.07863 229 GLY A N 1
ATOM 3740 C CA . GLY A 1 255 ? 7.80329 47.81406 12.79675 1.000 11.39619 229 GLY A CA 1
ATOM 3741 C C . GLY A 1 255 ? 8.97023 47.60620 13.73671 1.000 11.44414 229 GLY A C 1
ATOM 3742 O O . GLY A 1 255 ? 9.83645 46.75924 13.49591 1.000 12.22764 229 GLY A O 1
ATOM 3746 N N . LEU A 1 256 ? 8.98615 48.37660 14.82083 1.000 12.36302 230 LEU A N 1
ATOM 3747 C CA . LEU A 1 256 ? 9.87111 48.09568 15.93792 1.000 13.76010 230 LEU A CA 1
ATOM 3748 C C . LEU A 1 256 ? 9.69665 46.65665 16.37088 1.000 13.45110 230 LEU A C 1
ATOM 3749 O O . LEU A 1 256 ? 10.67449 45.97191 16.70606 1.000 14.34725 230 LEU A O 1
ATOM 3765 N N . THR A 1 257 ? 8.45511 46.19221 16.35422 1.000 13.36377 231 THR A N 1
ATOM 3766 C CA . THR A 1 257 ? 8.03430 44.85224 16.73485 1.000 13.45573 231 THR A CA 1
ATOM 3767 C C . THR A 1 257 ? 7.21574 44.23999 15.61855 1.000 12.62823 231 THR A C 1
ATOM 3768 O O . THR A 1 257 ? 6.84398 44.91668 14.65689 1.000 12.16515 231 THR A O 1
ATOM 3779 N N . PRO A 1 258 ? 6.85154 42.94753 15.75285 1.000 13.06648 232 PRO A N 1
ATOM 3780 C CA . PRO A 1 258 ? 6.02607 42.30254 14.72036 1.000 13.17952 232 PRO A CA 1
ATOM 3781 C C . PRO A 1 258 ? 4.56431 42.73332 14.70746 1.000 13.65855 232 PRO A C 1
ATOM 3782 O O . PRO A 1 258 ? 3.78497 42.17663 13.93418 1.000 15.23136 232 PRO A O 1
ATOM 3793 N N . LEU A 1 259 ? 4.16959 43.71840 15.52193 1.000 13.69961 233 LEU A N 1
ATOM 3794 C CA . LEU A 1 259 ? 2.75502 44.07374 15.60851 1.000 12.79282 233 LEU A CA 1
ATOM 3795 C C . LEU A 1 259 ? 2.25564 44.87707 14.40724 1.000 13.60179 233 LEU A C 1
ATOM 3796 O O . LEU A 1 259 ? 1.07983 44.76970 14.03867 1.000 14.59204 233 LEU A O 1
ATOM 3812 N N . GLU A 1 260 ? 3.10862 45.71213 13.81203 1.000 12.06937 234 GLU A N 1
ATOM 3813 C CA . GLU A 1 260 ? 2.68905 46.69051 12.81693 1.000 11.16885 234 GLU A CA 1
ATOM 3814 C C . GLU A 1 260 ? 2.41048 46.03723 11.46423 1.000 10.61634 234 GLU A C 1
ATOM 3815 O O . GLU A 1 260 ? 2.98823 44.99762 11.11915 1.000 10.36593 234 GLU A O 1
ATOM 3827 N N . GLY A 1 261 ? 1.52404 46.68179 10.69513 1.000 10.40253 235 GLY A N 1
ATOM 3828 C CA . GLY A 1 261 ? 1.36714 46.38737 9.28901 1.000 9.72421 235 GLY A CA 1
ATOM 3829 C C . GLY A 1 261 ? 0.08968 45.66526 8.90741 1.000 9.00463 235 GLY A C 1
ATOM 3830 O O . GLY A 1 261 ? -1.01952 46.14365 9.17713 1.000 9.81843 235 GLY A O 1
ATOM 3834 N N . LEU A 1 262 ? 0.24920 44.52288 8.23651 1.000 9.04275 236 LEU A N 1
ATOM 3835 C CA . LEU A 1 262 ? -0.84680 43.74735 7.65920 1.000 9.44815 236 LEU A CA 1
ATOM 3836 C C . LEU A 1 262 ? -1.74897 43.15941 8.73534 1.000 9.87221 236 LEU A C 1
ATOM 3837 O O . LEU A 1 262 ? -1.37134 43.03724 9.90312 1.000 10.53756 236 LEU A O 1
ATOM 3853 N N . VAL A 1 263 ? -2.96508 42.79030 8.31586 1.000 9.46232 237 VAL A N 1
ATOM 3854 C CA . VAL A 1 263 ? -3.83673 41.98112 9.16327 1.000 9.95290 237 VAL A CA 1
ATOM 3855 C C . VAL A 1 263 ? -3.19325 40.61352 9.38111 1.000 10.78771 237 VAL A C 1
ATOM 3856 O O . VAL A 1 263 ? -2.64954 40.00464 8.44957 1.000 11.16765 237 VAL A O 1
ATOM 3869 N N . MET A 1 264 ? -3.23955 40.12205 10.61767 1.000 11.01477 238 MET A N 1
ATOM 3870 C CA . MET A 1 264 ? -2.64318 38.82892 10.95782 1.000 11.64760 238 MET A CA 1
ATOM 3871 C C . MET A 1 264 ? -3.65554 37.95843 11.69503 1.000 11.65471 238 MET A C 1
ATOM 3872 O O . MET A 1 264 ? -4.77491 38.37715 11.97497 1.000 11.66152 238 MET A O 1
ATOM 3886 N N . GLY A 1 265 ? -3.24958 36.72225 12.00626 1.000 12.56121 239 GLY A N 1
ATOM 3887 C CA . GLY A 1 265 ? -4.15979 35.79998 12.66620 1.000 13.49398 239 GLY A CA 1
ATOM 3888 C C . GLY A 1 265 ? -4.68634 36.32508 13.98697 1.000 13.45656 239 GLY A C 1
ATOM 3889 O O . GLY A 1 265 ? -5.89234 36.25709 14.26275 1.000 14.45475 239 GLY A O 1
ATOM 3893 N N . THR A 1 266 ? -3.79274 36.85274 14.82280 1.000 14.87328 240 THR A N 1
ATOM 3894 C CA . THR A 1 266 ? -4.16845 37.38696 16.12464 1.000 16.08764 240 THR A CA 1
ATOM 3895 C C . THR A 1 266 ? -3.60196 38.77664 16.40183 1.000 15.50018 240 THR A C 1
ATOM 3896 O O . THR A 1 266 ? -3.89547 39.34541 17.46203 1.000 16.18382 240 THR A O 1
ATOM 3907 N N . ARG A 1 267 ? -2.79617 39.33572 15.49493 1.000 15.67384 241 ARG A N 1
ATOM 3908 C CA . ARG A 1 267 ? -2.22641 40.66493 15.68481 1.000 14.52166 241 ARG A CA 1
ATOM 3909 C C . ARG A 1 267 ? -3.01696 41.70605 14.89452 1.000 12.96624 241 ARG A C 1
ATOM 3910 O O . ARG A 1 267 ? -3.47588 41.45431 13.78028 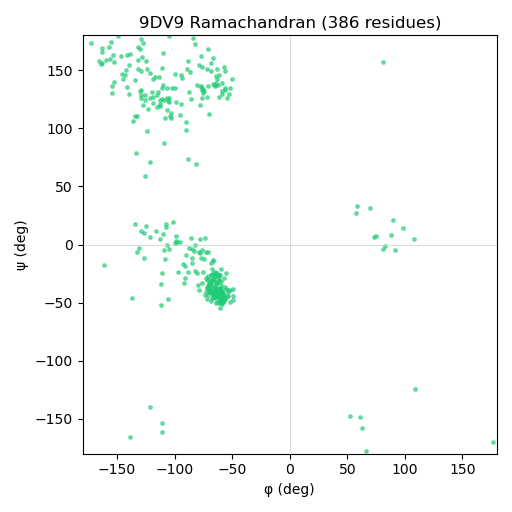1.000 12.97074 241 ARG A O 1
ATOM 3931 N N . SER A 1 268 ? -3.08431 42.91095 15.45633 1.000 12.14101 242 SER A N 1
ATOM 3932 C CA . SER A 1 268 ? -3.89107 43.96383 14.86596 1.000 12.47025 242 SER A CA 1
ATOM 3933 C C . SER A 1 268 ? -3.28441 44.50688 13.58220 1.000 11.71673 242 SER A C 1
ATOM 3934 O O . SER A 1 268 ? -4.02339 44.96516 12.70544 1.000 11.55042 242 SER A O 1
ATOM 3942 N N . GLY A 1 269 ? -1.96273 44.48943 13.46070 1.000 11.37541 243 GLY A N 1
ATOM 3943 C CA . GLY A 1 269 ? -1.39099 45.33446 12.42208 1.000 11.29801 243 GLY A CA 1
ATOM 3944 C C . GLY A 1 269 ? -1.68555 46.80704 12.70623 1.000 10.89217 243 GLY A C 1
ATOM 3945 O O . GLY A 1 269 ? -1.94528 47.22426 13.84039 1.000 11.88070 243 GLY A O 1
ATOM 3949 N N . ASP A 1 270 ? -1.63290 47.59818 11.64003 1.000 10.42726 244 ASP A N 1
ATOM 3950 C CA . ASP A 1 270 ? -1.74040 49.05065 11.74813 1.000 11.31765 244 ASP A CA 1
ATOM 3951 C C . ASP A 1 270 ? -2.97798 49.48981 12.52043 1.000 11.26436 244 ASP A C 1
ATOM 3952 O O . ASP A 1 270 ? -4.08608 49.02660 12.26524 1.000 12.31343 244 ASP A O 1
ATOM 3961 N N A CYS A 1 271 ? -2.79005 50.48239 13.38150 0.519 11.90489 245 CYS A N 1
ATOM 3962 N N B CYS A 1 271 ? -2.78981 50.40248 13.46159 0.481 11.58681 245 CYS A N 1
ATOM 3963 C CA A CYS A 1 271 ? -3.85126 51.03569 14.20899 0.519 12.68892 245 CYS A CA 1
ATOM 3964 C CA B CYS A 1 271 ? -3.91997 51.09937 14.05906 0.481 12.40024 245 CYS A CA 1
ATOM 3965 C C A CYS A 1 271 ? -3.39033 52.40300 14.68998 0.519 12.65737 245 CYS A C 1
ATOM 3966 C C B CYS A 1 271 ? -3.41180 52.41343 14.62799 0.481 12.46511 245 CYS A C 1
ATOM 3967 O O A CYS A 1 271 ? -2.19008 52.64162 14.85289 0.519 13.50234 245 CYS A O 1
ATOM 3968 O O B CYS A 1 271 ? -2.20624 52.61610 14.80311 0.481 13.51641 245 CYS A O 1
ATOM 3983 N N . ASP A 1 272 ? -4.34302 53.30797 14.89782 1.000 12.33511 246 ASP A N 1
ATOM 3984 C CA . ASP A 1 272 ? -4.01410 54.59730 15.49900 1.000 13.08631 246 ASP A CA 1
ATOM 3985 C C . ASP A 1 272 ? -3.21610 54.35480 16.77006 1.000 14.17916 246 ASP A C 1
ATOM 3986 O O . ASP A 1 272 ? -3.66966 53.58884 17.62709 1.000 14.40342 246 ASP A O 1
ATOM 3996 N N . PRO A 1 273 ? -2.01794 54.93021 16.91227 1.000 13.66119 247 PRO A N 1
ATOM 3997 C CA . PRO A 1 273 ? -1.25370 54.67786 18.14913 1.000 15.24218 247 PRO A CA 1
ATOM 3998 C C . PRO A 1 273 ? -1.98385 55.11775 19.40387 1.000 16.00637 247 PRO A C 1
ATOM 3999 O O . PRO A 1 273 ? -1.64601 54.63739 20.49726 1.000 18.24034 247 PRO A O 1
ATOM 4010 N N . ALA A 1 274 ? -2.96692 56.02219 19.28186 1.000 15.76613 248 ALA A N 1
ATOM 4011 C CA . ALA A 1 274 ? -3.74864 56.47011 20.42814 1.000 17.67966 248 ALA A CA 1
ATOM 4012 C C . ALA A 1 274 ? -4.91796 55.55113 20.74553 1.000 20.78394 248 ALA A C 1
ATOM 4013 O O . ALA A 1 274 ? -5.51964 55.68512 21.81549 1.000 23.18639 248 ALA A O 1
ATOM 4020 N N . LEU A 1 275 ? -5.26099 54.60419 19.86713 1.000 21.17350 249 LEU A N 1
ATOM 4021 C CA . LEU A 1 275 ? -6.43283 53.77205 20.14494 1.000 23.14952 249 LEU A CA 1
ATOM 4022 C C . LEU A 1 275 ? -6.20301 52.89012 21.36916 1.000 25.31842 249 LEU A C 1
ATOM 4023 O O . LEU A 1 275 ? -7.10776 52.75445 22.20220 1.000 25.34654 249 LEU A O 1
ATOM 4039 N N . PRO A 1 276 ? -5.02555 52.28345 21.52944 1.000 25.73403 250 PRO A N 1
ATOM 4040 C CA . PRO A 1 276 ? -4.78546 51.51992 22.76742 1.000 27.13924 250 PRO A CA 1
ATOM 4041 C C . PRO A 1 276 ? -4.95638 52.34906 24.02504 1.000 28.52478 250 PRO A C 1
ATOM 4042 O O . PRO A 1 276 ? -5.32960 51.77292 25.05596 1.000 30.59871 250 PRO A O 1
ATOM 4053 N N . PHE A 1 277 ? -4.71273 53.67239 23.97944 1.000 29.51858 251 PHE A N 1
ATOM 4054 C CA . PHE A 1 277 ? -4.92159 54.49305 25.17286 1.000 30.19024 251 PHE A CA 1
ATOM 4055 C C . PHE A 1 277 ? -6.40132 54.70577 25.45246 1.000 30.56685 251 PHE A C 1
ATOM 4056 O O . PHE A 1 277 ? -6.82398 54.72975 26.61775 1.000 31.12073 251 PHE A O 1
ATOM 4073 N N . TYR A 1 278 ? -7.17633 54.98905 24.40886 1.000 29.87334 252 TYR A N 1
ATOM 4074 C CA . TYR A 1 278 ? -8.61454 55.10281 24.56192 1.000 29.68219 252 TYR A CA 1
ATOM 4075 C C . TYR A 1 278 ? -9.15668 53.83659 25.20982 1.000 30.02802 252 TYR A C 1
ATOM 4076 O O . TYR A 1 278 ? -9.93270 53.91083 26.17053 1.000 32.07286 252 TYR A O 1
ATOM 4094 N N . ILE A 1 279 ? -8.69905 52.66455 24.74750 1.000 29.58656 253 ILE A N 1
ATOM 4095 C CA . ILE A 1 279 ? -9.20181 51.39749 25.27859 1.000 29.26501 253 ILE A CA 1
ATOM 4096 C C . ILE A 1 279 ? -8.69699 51.16237 26.69724 1.000 31.35108 253 ILE A C 1
ATOM 4097 O O . ILE A 1 279 ? -9.44142 50.67244 27.55774 1.000 32.66990 253 ILE A O 1
ATOM 4113 N N . MET A 1 280 ? -7.41231 51.43739 26.95079 1.000 32.41451 254 MET A N 1
ATOM 4114 C CA . MET A 1 280 ? -6.88295 51.26618 28.30150 1.000 34.61714 254 MET A CA 1
ATOM 4115 C C . MET A 1 280 ? -7.65835 52.10378 29.30136 1.000 35.41987 254 MET A C 1
ATOM 4116 O O . MET A 1 280 ? -7.96404 51.63833 30.41016 1.000 35.46192 254 MET A O 1
ATOM 4130 N N . ARG A 1 281 ? -7.97047 53.34823 28.94276 1.000 36.62239 255 ARG A N 1
ATOM 4131 C CA . ARG A 1 281 ? -8.80325 54.16913 29.80999 1.000 38.72569 255 ARG A CA 1
ATOM 4132 C C . ARG A 1 281 ? -10.16273 53.52386 30.00647 1.000 39.49242 255 ARG A C 1
ATOM 4133 O O . ARG A 1 281 ? -10.72665 53.55622 31.10816 1.000 39.17361 255 ARG A O 1
ATOM 4154 N N . LYS A 1 282 ? -10.70269 52.93486 28.93851 1.000 40.00046 256 LYS A N 1
ATOM 4155 C CA . LYS A 1 282 ? -12.03131 52.35189 28.99318 1.000 40.76982 256 LYS A CA 1
ATOM 4156 C C . LYS A 1 282 ? -12.05451 51.05698 29.78995 1.000 39.99237 256 LYS A C 1
ATOM 4157 O O . LYS A 1 282 ? -13.08266 50.72774 30.39284 1.000 41.47591 256 LYS A O 1
ATOM 4176 N N . THR A 1 283 ? -10.94208 50.31112 29.81781 1.000 38.76323 257 THR A N 1
ATOM 4177 C CA . THR A 1 283 ? -10.97733 48.96380 30.36631 1.000 38.66398 257 THR A CA 1
ATOM 4178 C C . THR A 1 283 ? -10.22478 48.77647 31.67564 1.000 37.72062 257 THR A C 1
ATOM 4179 O O . THR A 1 283 ? -10.54971 47.84239 32.41561 1.000 37.61955 257 THR A O 1
ATOM 4189 N N . GLY A 1 284 ? -9.24135 49.60793 31.97728 1.000 36.64118 258 GLY A N 1
ATOM 4190 C CA . GLY A 1 284 ? -8.36664 49.34797 33.09914 1.000 35.98321 258 GLY A CA 1
ATOM 4191 C C . GLY A 1 284 ? -7.13293 48.55611 32.74126 1.000 35.87590 258 GLY A C 1
ATOM 4192 O O . GLY A 1 284 ? -6.27658 48.34268 33.61297 1.000 37.27143 258 GLY A O 1
ATOM 4196 N N . MET A 1 285 ? -7.02208 48.10066 31.49282 1.000 33.58905 259 MET A N 1
ATOM 4197 C CA . MET A 1 285 ? -5.86418 47.33083 31.07929 1.000 34.27535 259 MET A CA 1
ATOM 4198 C C . MET A 1 285 ? -4.60422 48.18284 31.18428 1.000 34.18627 259 MET A C 1
ATOM 4199 O O . MET A 1 285 ? -4.63334 49.40459 31.01444 1.000 32.25609 259 MET A O 1
ATOM 4213 N N . THR A 1 286 ? -3.48469 47.51588 31.43166 1.000 34.67712 260 THR A N 1
ATOM 4214 C CA . THR A 1 286 ? -2.15939 48.09659 31.56539 1.000 34.93521 260 THR A CA 1
ATOM 4215 C C . THR A 1 286 ? -1.29632 47.69405 30.37778 1.000 35.10197 260 THR A C 1
ATOM 4216 O O . THR A 1 286 ? -1.66856 46.79798 29.61368 1.000 34.07362 260 THR A O 1
ATOM 4227 N N . PRO A 1 287 ? -0.16517 48.36806 30.15690 1.000 35.27851 261 PRO A N 1
ATOM 4228 C CA . PRO A 1 287 ? 0.57593 48.14658 28.90211 1.000 34.62427 261 PRO A CA 1
ATOM 4229 C C . PRO A 1 287 ? 0.84014 46.70574 28.50555 1.000 34.19324 261 PRO A C 1
ATOM 4230 O O . PRO A 1 287 ? 0.62795 46.36529 27.33904 1.000 35.15853 261 PRO A O 1
ATOM 4241 N N . ALA A 1 288 ? 1.32801 45.85392 29.41420 1.000 34.91591 262 ALA A N 1
ATOM 4242 C CA . ALA A 1 288 ? 1.67900 44.50208 28.98844 1.000 34.77355 262 ALA A CA 1
ATOM 4243 C C . ALA A 1 288 ? 0.45168 43.72538 28.51792 1.000 34.32300 262 ALA A C 1
ATOM 4244 O O . ALA A 1 288 ? 0.55203 42.91919 27.58898 1.000 33.89862 262 ALA A O 1
ATOM 4251 N N . GLU A 1 289 ? -0.71521 43.99042 29.10731 1.000 32.44341 263 GLU A N 1
ATOM 4252 C CA . GLU A 1 289 ? -1.93379 43.28743 28.74376 1.000 33.62951 263 GLU A CA 1
ATOM 4253 C C . GLU A 1 289 ? -2.68173 43.94484 27.59575 1.000 30.50883 263 GLU A C 1
ATOM 4254 O O . GLU A 1 289 ? -3.43050 43.26281 26.88785 1.000 30.60768 263 GLU A O 1
ATOM 4266 N N . MET A 1 290 ? -2.48450 45.24386 27.36700 1.000 30.54843 264 MET A N 1
ATOM 4267 C CA . MET A 1 290 ? -2.84369 45.80242 26.06267 1.000 29.54189 264 MET A CA 1
ATOM 4268 C C . MET A 1 290 ? -1.94242 45.22571 24.97964 1.000 29.48142 264 MET A C 1
ATOM 4269 O O . MET A 1 290 ? -2.42684 44.86958 23.90020 1.000 28.94493 264 MET A O 1
ATOM 4283 N N . ASP A 1 291 ? -0.63614 45.09471 25.25612 1.000 30.71009 265 ASP A N 1
ATOM 4284 C CA . ASP A 1 291 ? 0.27175 44.48569 24.28223 1.000 30.86658 265 ASP A CA 1
ATOM 4285 C C . ASP A 1 291 ? -0.18165 43.07078 23.93936 1.000 29.87443 265 ASP A C 1
ATOM 4286 O O . ASP A 1 291 ? -0.13002 42.64997 22.77871 1.000 31.39544 265 ASP A O 1
ATOM 4295 N N . THR A 1 292 ? -0.61170 42.30011 24.94128 1.000 29.70107 266 THR A N 1
ATOM 4296 C CA . THR A 1 292 ? -1.05805 40.94645 24.62549 1.000 29.90859 266 THR A CA 1
ATOM 4297 C C . THR A 1 292 ? -2.40319 40.94618 23.89338 1.000 27.98556 266 THR A C 1
ATOM 4298 O O . THR A 1 292 ? -2.58298 40.16505 22.96291 1.000 28.58562 266 THR A O 1
ATOM 4309 N N . ALA A 1 293 ? -3.33697 41.83960 24.25049 1.000 25.53184 267 ALA A N 1
ATOM 4310 C CA . ALA A 1 293 ? -4.58900 41.91749 23.48685 1.000 25.14016 267 ALA A CA 1
ATOM 4311 C C . ALA A 1 293 ? -4.33060 42.23728 22.00964 1.000 21.86100 267 ALA A C 1
ATOM 4312 O O . ALA A 1 293 ? -4.92309 41.62617 21.11088 1.000 21.10342 267 ALA A O 1
ATOM 4319 N N . LEU A 1 294 ? -3.45720 43.22248 21.74212 1.000 20.53817 268 LEU A N 1
ATOM 4320 C CA . LEU A 1 294 ? -3.14439 43.58486 20.36000 1.000 19.16577 268 LEU A CA 1
ATOM 4321 C C . LEU A 1 294 ? -2.37553 42.48373 19.63254 1.000 18.76560 268 LEU A C 1
ATOM 4322 O O . LEU A 1 294 ? -2.44181 42.40609 18.40345 1.000 17.63736 268 LEU A O 1
ATOM 4338 N N . ASN A 1 295 ? -1.62846 41.64346 20.35918 1.000 20.63726 269 ASN A N 1
ATOM 4339 C CA . ASN A 1 295 ? -0.83740 40.59336 19.73157 1.000 22.47662 269 ASN A CA 1
ATOM 4340 C C . ASN A 1 295 ? -1.51141 39.22558 19.71174 1.000 22.85224 269 ASN A C 1
ATOM 4341 O O . ASN A 1 295 ? -1.17296 38.41422 18.84969 1.000 23.99905 269 ASN A O 1
ATOM 4352 N N . LYS A 1 296 ? -2.45734 38.96692 20.61294 1.000 23.49333 270 LYS A N 1
ATOM 4353 C CA . LYS A 1 296 ? -3.02098 37.63004 20.78095 1.000 23.10524 270 LYS A CA 1
ATOM 4354 C C . LYS A 1 296 ? -4.53684 37.58077 20.69572 1.000 22.43709 270 LYS A C 1
ATOM 4355 O O . LYS A 1 296 ? -5.08447 36.47895 20.57576 1.000 23.33285 270 LYS A O 1
ATOM 4374 N N . LYS A 1 297 ? -5.24035 38.71336 20.71040 1.000 21.10694 271 LYS A N 1
ATOM 4375 C CA . LYS A 1 297 ? -6.69562 38.70810 20.66708 1.000 21.18818 271 LYS A CA 1
ATOM 4376 C C . LYS A 1 297 ? -7.24975 39.58564 19.55268 1.000 18.55192 271 LYS A C 1
ATOM 4377 O O . LYS A 1 297 ? -8.46833 39.81188 19.49673 1.000 18.68687 271 LYS A O 1
ATOM 4396 N N . SER A 1 298 ? -6.39527 40.06828 18.65384 1.000 16.33828 272 SER A N 1
ATOM 4397 C CA . SER A 1 298 ? -6.75597 41.01260 17.60924 1.000 14.93407 272 SER A CA 1
ATOM 4398 C C . SER A 1 298 ? -6.68135 40.31339 16.24393 1.000 14.14056 272 SER A C 1
ATOM 4399 O O . SER A 1 298 ? -6.86225 39.08936 16.16066 1.000 14.22852 272 SER A O 1
ATOM 4407 N N . GLY A 1 299 ? -6.43925 41.06551 15.18432 1.000 12.48794 273 GLY A N 1
ATOM 4408 C CA . GLY A 1 299 ? -6.36830 40.41833 13.88772 1.000 12.26346 273 GLY A CA 1
ATOM 4409 C C . GLY A 1 299 ? -7.67104 39.72664 13.52125 1.000 11.23321 273 GLY A C 1
ATOM 4410 O O . GLY A 1 299 ? -8.77608 40.16348 13.88135 1.000 12.10428 273 GLY A O 1
ATOM 4414 N N . LEU A 1 300 ? -7.54597 38.63228 12.76712 1.000 11.68324 274 LEU A N 1
ATOM 4415 C CA . LEU A 1 300 ? -8.71865 37.85636 12.36107 1.000 11.46362 274 LEU A CA 1
ATOM 4416 C C . LEU A 1 300 ? -9.48602 37.33186 13.56579 1.000 11.98597 274 LEU A C 1
ATOM 4417 O O . LEU A 1 300 ? -10.72551 37.26698 13.55389 1.000 12.19093 274 LEU A O 1
ATOM 4433 N N . LEU A 1 301 ? -8.76788 36.93789 14.61446 1.000 13.62295 275 LEU A N 1
ATOM 4434 C CA . LEU A 1 301 ? -9.44558 36.43939 15.80594 1.000 13.66349 275 LEU A CA 1
ATOM 4435 C C . LEU A 1 301 ? -10.31108 37.52569 16.43427 1.000 13.61294 275 LEU A C 1
ATOM 4436 O O . LEU A 1 301 ? -11.43961 37.26110 16.86386 1.000 14.38653 275 LEU A O 1
ATOM 4452 N N . GLY A 1 302 ? -9.79172 38.74941 16.51208 1.000 13.84868 276 GLY A N 1
ATOM 4453 C CA . GLY A 1 302 ? -10.57994 39.82480 17.08102 1.000 14.28208 276 GLY A CA 1
ATOM 4454 C C . GLY A 1 302 ? -11.79880 40.16155 16.24325 1.000 14.03657 276 GLY A C 1
ATOM 4455 O O . GLY A 1 302 ? -12.90268 40.32483 16.77270 1.000 14.29250 276 GLY A O 1
ATOM 4459 N N . VAL A 1 303 ? -11.62360 40.26177 14.92516 1.000 13.00183 277 VAL A N 1
ATOM 4460 C CA . VAL A 1 303 ? -12.74404 40.63260 14.06192 1.000 12.30678 277 VAL A CA 1
ATOM 4461 C C . VAL A 1 303 ? -13.80608 39.54507 14.06151 1.000 12.92907 277 VAL A C 1
ATOM 4462 O O . VAL A 1 303 ? -15.00820 39.82690 14.15004 1.000 13.36583 277 VAL A O 1
ATOM 4475 N N . THR A 1 304 ? -13.38682 38.28220 13.93261 1.000 12.76681 278 THR A N 1
ATOM 4476 C CA . THR A 1 304 ? -14.35761 37.20381 13.83591 1.000 13.05685 278 THR A CA 1
ATOM 4477 C C . THR A 1 304 ? -14.86758 36.75310 15.19065 1.000 14.46103 278 THR A C 1
ATOM 4478 O O . THR A 1 304 ? -15.93881 36.13905 15.25693 1.000 16.18320 278 THR A O 1
ATOM 4489 N N . GLY A 1 305 ? -14.10701 36.99184 16.25647 1.000 14.31305 279 GLY A N 1
ATOM 4490 C CA . GLY A 1 305 ? -14.42923 36.49054 17.56616 1.000 15.77527 279 GLY A CA 1
ATOM 4491 C C . GLY A 1 305 ? -14.03582 35.05988 17.82407 1.000 17.05791 279 GLY A C 1
ATOM 4492 O O . GLY A 1 305 ? -14.22554 34.58587 18.95724 1.000 20.66253 279 GLY A O 1
ATOM 4496 N N . GLN A 1 306 ? -13.49636 34.34366 16.83097 1.000 16.47072 280 GLN A N 1
ATOM 4497 C CA . GLN A 1 306 ? -13.23013 32.92697 17.03348 1.000 17.64157 280 GLN A CA 1
ATOM 4498 C C . GLN A 1 306 ? -12.24445 32.26656 16.08183 1.000 16.07592 280 GLN A C 1
ATOM 4499 O O . GLN A 1 306 ? -11.73701 31.18949 16.40613 1.000 17.57861 280 GLN A O 1
ATOM 4513 N N . TYR A 1 307 ? -11.93792 32.86031 14.93427 1.000 14.64292 281 TYR A N 1
ATOM 4514 C CA . TYR A 1 307 ? -11.09243 32.19684 13.94345 1.000 14.12055 281 TYR A CA 1
ATOM 4515 C C . TYR A 1 307 ? -9.73594 32.87564 13.81191 1.000 14.50181 281 TYR A C 1
ATOM 4516 O O . TYR A 1 307 ? -9.65716 34.09825 13.71697 1.000 15.32471 281 TYR A O 1
ATOM 4534 N N . VAL A 1 308 ? -8.68935 32.06869 13.77913 1.000 15.39889 282 VAL A N 1
ATOM 4535 C CA . VAL A 1 308 ? -7.32215 32.49882 13.52268 1.000 15.90963 282 VAL A CA 1
ATOM 4536 C C . VAL A 1 308 ? -6.88457 32.09480 12.12103 1.000 15.18047 282 VAL A C 1
ATOM 4537 O O . VAL A 1 308 ? -6.26482 32.87200 11.39761 1.000 16.48571 282 VAL A O 1
ATOM 4550 N N . ASP A 1 309 ? -7.14993 30.84594 11.74708 1.000 15.03612 283 ASP A N 1
ATOM 4551 C CA . ASP A 1 309 ? -6.68433 30.26631 10.49788 1.000 14.33839 283 ASP A CA 1
ATOM 4552 C C . ASP A 1 309 ? -7.50491 30.79978 9.33479 1.000 12.95320 283 ASP A C 1
ATOM 4553 O O . ASP A 1 309 ? -8.73367 30.84630 9.39982 1.000 12.98604 283 ASP A O 1
ATOM 4562 N N . ARG A 1 310 ? -6.81679 31.20783 8.26179 1.000 12.61654 284 ARG A N 1
ATOM 4563 C CA . ARG A 1 310 ? -7.52560 31.74362 7.10517 1.000 12.01377 284 ARG A CA 1
ATOM 4564 C C . ARG A 1 310 ? -8.46281 30.71237 6.48611 1.000 11.93583 284 ARG A C 1
ATOM 4565 O O . ARG A 1 310 ? -9.46498 31.08466 5.87257 1.000 12.14340 284 ARG A O 1
ATOM 4586 N N . ARG A 1 311 ? -8.17094 29.41113 6.63377 1.000 12.89764 285 ARG A N 1
ATOM 4587 C CA . ARG A 1 311 ? -9.08405 28.39700 6.11981 1.000 13.10899 285 ARG A CA 1
ATOM 4588 C C . ARG A 1 311 ? -10.43063 28.48241 6.81438 1.000 12.42241 285 ARG A C 1
ATOM 4589 O O . ARG A 1 311 ? -11.48029 28.28371 6.18829 1.000 13.37771 285 ARG A O 1
ATOM 4610 N N . ASP A 1 312 ? -10.40944 28.74034 8.12558 1.000 12.46054 286 ASP A N 1
ATOM 4611 C CA . ASP A 1 312 ? -11.64940 28.86248 8.87214 1.000 12.39141 286 ASP A CA 1
ATOM 4612 C C . ASP A 1 312 ? -12.38058 30.13614 8.49479 1.000 11.35157 286 ASP A C 1
ATOM 4613 O O . ASP A 1 312 ? -13.60573 30.13583 8.37061 1.000 12.50574 286 ASP A O 1
ATOM 4622 N N . VAL A 1 313 ? -11.64972 31.24413 8.33175 1.000 12.05511 287 VAL A N 1
ATOM 4623 C CA . VAL A 1 313 ? -12.28220 32.48209 7.87775 1.000 11.39443 287 VAL A CA 1
ATOM 4624 C C . VAL A 1 313 ? -12.97139 32.26696 6.53597 1.000 11.33369 287 VAL A C 1
ATOM 4625 O O . VAL A 1 313 ? -14.12718 32.65719 6.34689 1.000 11.89066 287 VAL A O 1
ATOM 4638 N N A SER A 1 314 ? -12.25862 31.66953 5.57428 0.362 12.05093 288 SER A N 1
ATOM 4639 N N B SER A 1 314 ? -12.27127 31.63550 5.58671 0.638 11.74851 288 SER A N 1
ATOM 4640 C CA A SER A 1 314 ? -12.83862 31.46226 4.25065 0.362 12.54973 288 SER A CA 1
ATOM 4641 C CA B SER A 1 314 ? -12.82559 31.46128 4.24695 0.638 12.11477 288 SER A CA 1
ATOM 4642 C C A SER A 1 314 ? -14.04693 30.54024 4.32871 0.362 11.92055 288 SER A C 1
ATOM 4643 C C B SER A 1 314 ? -14.00616 30.49840 4.26187 0.638 11.56997 288 SER A C 1
ATOM 4644 O O A SER A 1 314 ? -15.09927 30.81847 3.73997 0.362 12.14304 288 SER A O 1
ATOM 4645 O O B SER A 1 314 ? -15.00565 30.71510 3.56384 0.638 11.60276 288 SER A O 1
ATOM 4660 N N . LYS A 1 315 ? -13.90971 29.41953 5.04101 1.000 11.40473 289 LYS A N 1
ATOM 4661 C CA . LYS A 1 315 ? -15.02628 28.48522 5.15584 1.000 12.21001 289 LYS A CA 1
ATOM 4662 C C . LYS A 1 315 ? -16.24184 29.16687 5.78293 1.000 11.86898 289 LYS A C 1
ATOM 4663 O O . LYS A 1 315 ? -17.37381 29.00428 5.30773 1.000 11.75136 289 LYS A O 1
ATOM 4683 N N . ALA A 1 316 ? -16.03328 29.92604 6.85783 1.000 11.58249 290 ALA A N 1
ATOM 4684 C CA . ALA A 1 316 ? -17.13927 30.61356 7.51525 1.000 11.26706 290 ALA A CA 1
ATOM 4685 C C . ALA A 1 316 ? -17.76592 31.66581 6.60831 1.000 10.38519 290 ALA A C 1
ATOM 4686 O O . ALA A 1 316 ? -18.99496 31.81866 6.58593 1.000 11.15286 290 ALA A O 1
ATOM 4693 N N . MET A 1 317 ? -16.94913 32.39554 5.84208 1.000 10.73430 291 MET A N 1
ATOM 4694 C CA . MET A 1 317 ? -17.48797 33.33276 4.85551 1.000 10.82249 291 MET A CA 1
ATOM 4695 C C . MET A 1 317 ? -18.41042 32.61649 3.87580 1.000 10.66718 291 MET A C 1
ATOM 4696 O O . MET A 1 317 ? -19.50861 33.10817 3.55992 1.000 11.48776 291 MET A O 1
ATOM 4710 N N . GLY A 1 318 ? -18.00196 31.43821 3.40927 1.000 11.53300 292 GLY A N 1
ATOM 4711 C CA . GLY A 1 318 ? -18.81022 30.67054 2.48659 1.000 11.88036 292 GLY A CA 1
ATOM 4712 C C . GLY A 1 318 ? -20.07852 30.10340 3.08132 1.000 12.24986 292 GLY A C 1
ATOM 4713 O O . GLY A 1 318 ? -20.95575 29.67036 2.32645 1.000 13.31561 292 GLY A O 1
ATOM 4717 N N . GLU A 1 319 ? -20.18098 30.06007 4.41018 1.000 12.53247 293 GLU A N 1
ATOM 4718 C CA . GLU A 1 319 ? -21.38649 29.68171 5.13882 1.000 12.17906 293 GLU A CA 1
ATOM 4719 C C . GLU A 1 319 ? -22.29147 30.86244 5.45772 1.000 12.69569 293 GLU A C 1
ATOM 4720 O O . GLU A 1 319 ? -23.41878 30.65547 5.91947 1.000 13.96623 293 GLU A O 1
ATOM 4732 N N . GLY A 1 320 ? -21.82803 32.08937 5.22425 1.000 12.26383 294 GLY A N 1
ATOM 4733 C CA . GLY A 1 320 ? -22.60934 33.28521 5.43933 1.000 13.09456 294 GLY A CA 1
ATOM 4734 C C . GLY A 1 320 ? -22.20544 34.13482 6.62657 1.000 13.32557 294 GLY A C 1
ATOM 4735 O O . GLY A 1 320 ? -22.88958 35.12584 6.90785 1.000 14.99740 294 GLY A O 1
ATOM 4739 N N . ASP A 1 321 ? -21.12758 33.79866 7.32512 1.000 12.12011 295 ASP A N 1
ATOM 4740 C CA . ASP A 1 321 ? -20.72815 34.50271 8.54449 1.000 11.26978 295 ASP A CA 1
ATOM 4741 C C . ASP A 1 321 ? -20.24090 35.89705 8.17664 1.000 11.41903 295 ASP A C 1
ATOM 4742 O O . ASP A 1 321 ? -19.21162 36.04821 7.51449 1.000 10.68933 295 ASP A O 1
ATOM 4751 N N . LYS A 1 322 ? -21.00095 36.91553 8.57724 1.000 11.91726 296 LYS A N 1
ATOM 4752 C CA . LYS A 1 322 ? -20.67985 38.29603 8.20834 1.000 11.75161 296 LYS A CA 1
ATOM 4753 C C . LYS A 1 322 ? -19.39994 38.80300 8.85619 1.000 11.60006 296 LYS A C 1
ATOM 4754 O O . LYS A 1 322 ? -18.71109 39.64246 8.27040 1.000 11.94314 296 LYS A O 1
ATOM 4773 N N . ARG A 1 323 ? -19.05787 38.31093 10.04906 1.000 12.11305 297 ARG A N 1
ATOM 4774 C CA . ARG A 1 323 ? -17.79905 38.71146 10.65780 1.000 12.15884 297 ARG A CA 1
ATOM 4775 C C . ARG A 1 323 ? -16.61496 38.13300 9.89817 1.000 11.88242 297 ARG A C 1
ATOM 4776 O O . ARG A 1 323 ? -15.58256 38.80569 9.73776 1.000 11.92500 297 ARG A O 1
ATOM 4797 N N . ALA A 1 324 ? -16.73982 36.88518 9.43112 1.000 11.43879 298 ALA A N 1
ATOM 4798 C CA . ALA A 1 324 ? -15.68574 36.30328 8.61436 1.000 10.45954 298 ALA A CA 1
ATOM 4799 C C . ALA A 1 324 ? -15.57266 37.00469 7.26628 1.000 10.36476 298 ALA A C 1
ATOM 4800 O O . ALA A 1 324 ? -14.45879 37.26291 6.79014 1.000 10.21081 298 ALA A O 1
ATOM 4807 N N . ARG A 1 325 ? -16.71056 37.32521 6.63413 1.000 9.89879 299 ARG A N 1
ATOM 4808 C CA . ARG A 1 325 ? -16.66928 38.08857 5.38438 1.000 9.48074 299 ARG A CA 1
ATOM 4809 C C . ARG A 1 325 ? -15.97144 39.43330 5.57827 1.000 9.84587 299 ARG A C 1
ATOM 4810 O O . ARG A 1 325 ? -15.13739 39.83036 4.75925 1.000 10.07912 299 ARG A O 1
ATOM 4831 N N . LEU A 1 326 ? -16.28440 40.12968 6.66873 1.000 10.10530 300 LEU A N 1
ATOM 4832 C CA . LEU A 1 326 ? -15.60149 41.38561 6.95729 1.000 9.94463 300 LEU A CA 1
ATOM 4833 C C . LEU A 1 326 ? -14.10424 41.16147 7.12550 1.000 10.09278 300 LEU A C 1
ATOM 4834 O O . LEU A 1 326 ? -13.28575 41.88641 6.53887 1.000 10.36716 300 LEU A O 1
ATOM 4850 N N . ALA A 1 327 ? -13.72529 40.16448 7.93053 1.000 10.30524 301 ALA A N 1
ATOM 4851 C CA . ALA A 1 327 ? -12.31063 39.93882 8.20952 1.000 10.22745 301 ALA A CA 1
ATOM 4852 C C . ALA A 1 327 ? -11.54401 39.62194 6.93725 1.000 9.46951 301 ALA A C 1
ATOM 4853 O O . ALA A 1 327 ? -10.45291 40.15768 6.72263 1.000 9.80278 301 ALA A O 1
ATOM 4860 N N . PHE A 1 328 ? -12.10129 38.76064 6.08069 1.000 9.49948 302 PHE A N 1
ATOM 4861 C CA . PHE A 1 328 ? 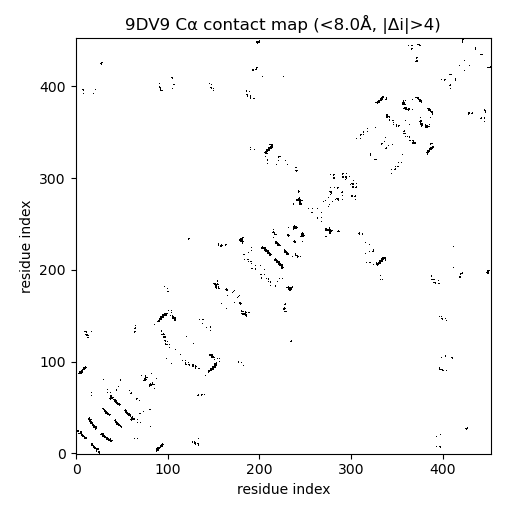-11.48059 38.43164 4.79902 1.000 9.34083 302 PHE A CA 1
ATOM 4862 C C . PHE A 1 328 ? -11.23689 39.69659 3.99276 1.000 9.06142 302 PHE A C 1
ATOM 4863 O O . PHE A 1 328 ? -10.15568 39.89045 3.41494 1.000 9.66505 302 PHE A O 1
ATOM 4880 N N . ASN A 1 329 ? -12.24642 40.55339 3.93725 1.000 9.10141 303 ASN A N 1
ATOM 4881 C CA . ASN A 1 329 ? -12.16092 41.76716 3.14239 1.000 8.60398 303 ASN A CA 1
ATOM 4882 C C . ASN A 1 329 ? -11.18431 42.77786 3.73349 1.000 9.06508 303 ASN A C 1
ATOM 4883 O O . ASN A 1 329 ? -10.50050 43.47522 2.98653 1.000 9.28602 303 ASN A O 1
ATOM 4894 N N . MET A 1 330 ? -11.11206 42.86418 5.05984 1.000 9.08580 304 MET A N 1
ATOM 4895 C CA . MET A 1 330 ? -10.12293 43.72935 5.69703 1.000 9.64098 304 MET A CA 1
ATOM 4896 C C . MET A 1 330 ? -8.70842 43.28118 5.36085 1.000 9.50778 304 MET A C 1
ATOM 4897 O O . MET A 1 330 ? -7.83152 44.10444 5.08812 1.000 10.29008 304 MET A O 1
ATOM 4911 N N . GLU A 1 331 ? -8.44824 41.97036 5.41801 1.000 8.65087 305 GLU A N 1
ATOM 4912 C CA . GLU A 1 331 ? -7.12726 41.46349 5.05234 1.000 8.90933 305 GLU A CA 1
ATOM 4913 C C . GLU A 1 331 ? -6.79846 41.83795 3.60700 1.000 8.75659 305 GLU A C 1
ATOM 4914 O O . GLU A 1 331 ? -5.70714 42.35458 3.31252 1.000 9.41629 305 GLU A O 1
ATOM 4926 N N . VAL A 1 332 ? -7.74119 41.58821 2.69215 1.000 8.98524 306 VAL A N 1
ATOM 4927 C CA . VAL A 1 332 ? -7.54942 41.90913 1.27787 1.000 8.76017 306 VAL A CA 1
ATOM 4928 C C . VAL A 1 332 ? -7.26320 43.39209 1.09039 1.000 8.59233 306 VAL A C 1
ATOM 4929 O O . VAL A 1 332 ? -6.33074 43.77980 0.37529 1.000 8.78528 306 VAL A O 1
ATOM 4942 N N . TYR A 1 333 ? -8.08844 44.24443 1.70668 1.000 8.43716 307 TYR A N 1
ATOM 4943 C CA . TYR A 1 333 ? -7.97413 45.68643 1.49991 1.000 9.04495 307 TYR A CA 1
ATOM 4944 C C . TYR A 1 333 ? -6.63037 46.20669 1.99128 1.000 9.30910 307 TYR A C 1
ATOM 4945 O O . TYR A 1 333 ? -5.97337 47.01650 1.31751 1.000 9.48618 307 TYR A O 1
ATOM 4963 N N . ARG A 1 334 ? -6.19346 45.74306 3.15343 1.000 9.08796 308 ARG A N 1
ATOM 4964 C CA . ARG A 1 334 ? -4.92119 46.22473 3.65953 1.000 9.36377 308 ARG A CA 1
ATOM 4965 C C . ARG A 1 334 ? -3.76308 45.75577 2.78395 1.000 9.22681 308 ARG A C 1
ATOM 4966 O O . ARG A 1 334 ? -2.79175 46.48999 2.58560 1.000 9.47018 308 ARG A O 1
ATOM 4987 N N . LEU A 1 335 ? -3.83853 44.52016 2.26653 1.000 8.74018 309 LEU A N 1
ATOM 4988 C CA . LEU A 1 335 ? -2.84811 44.06397 1.29471 1.000 8.93302 309 LEU A CA 1
ATOM 4989 C C . LEU A 1 335 ? -2.82496 44.94393 0.05230 1.000 8.99895 309 LEU A C 1
ATOM 4990 O O . LEU A 1 335 ? -1.74969 45.25769 -0.46784 1.000 9.02864 309 LEU A O 1
ATOM 5006 N N . GLN A 1 336 ? -4.00176 45.31161 -0.46269 1.000 8.95145 310 GLN A N 1
ATOM 5007 C CA . GLN A 1 336 ? -4.06616 46.18083 -1.63069 1.000 9.17348 310 GLN A CA 1
ATOM 5008 C C . GLN A 1 336 ? -3.38402 47.50812 -1.35069 1.000 9.27451 310 GLN A C 1
ATOM 5009 O O . GLN A 1 336 ? -2.61099 48.00729 -2.17029 1.000 9.51830 310 GLN A O 1
ATOM 5023 N N . LYS A 1 337 ? -3.67981 48.09615 -0.19480 1.000 8.72590 311 LYS A N 1
ATOM 5024 C CA . LYS A 1 337 ? -3.07465 49.37669 0.14801 1.000 8.76851 311 LYS A CA 1
ATOM 5025 C C . LYS A 1 337 ? -1.56911 49.26818 0.25568 1.000 8.73961 311 LYS A C 1
ATOM 5026 O O . LYS A 1 337 ? -0.85491 50.16334 -0.19167 1.000 9.51718 311 LYS A O 1
ATOM 5045 N N . TYR A 1 338 ? -1.06312 48.20074 0.88852 1.000 8.52286 312 TYR A N 1
ATOM 5046 C CA . TYR A 1 338 ? 0.38557 48.04921 1.02031 1.000 9.19032 312 TYR A CA 1
ATOM 5047 C C . TYR A 1 338 ? 1.04125 47.82123 -0.33320 1.000 9.09227 312 TYR A C 1
ATOM 5048 O O . TYR A 1 338 ? 2.11004 48.36566 -0.58784 1.000 9.07365 312 TYR A O 1
ATOM 5066 N N . PHE A 1 339 ? 0.44097 47.00339 -1.20984 1.000 8.94609 313 PHE A N 1
ATOM 5067 C CA . PHE A 1 339 ? 0.98924 46.87383 -2.55634 1.000 8.94064 313 PHE A CA 1
ATOM 5068 C C . PHE A 1 339 ? 1.05008 48.24086 -3.24768 1.000 8.66697 313 PHE A C 1
ATOM 5069 O O . PHE A 1 339 ? 2.04086 48.57306 -3.90091 1.000 9.32118 313 PHE A O 1
ATOM 5086 N N . GLY A 1 340 ? -0.02667 49.02773 -3.15602 1.000 8.76272 314 GLY A N 1
ATOM 5087 C CA . GLY A 1 340 ? -0.00750 50.34873 -3.77975 1.000 9.25838 314 GLY A CA 1
ATOM 5088 C C . GLY A 1 340 ? 1.05941 51.25242 -3.18453 1.000 9.57992 314 GLY A C 1
ATOM 5089 O O . GLY A 1 340 ? 1.78037 51.94695 -3.90594 1.000 9.50018 314 GLY A O 1
ATOM 5093 N N . ALA A 1 341 ? 1.17134 51.25547 -1.85835 1.000 9.22445 315 ALA A N 1
ATOM 5094 C CA . ALA A 1 341 ? 2.18892 52.05559 -1.18583 1.000 9.68784 315 ALA A CA 1
ATOM 5095 C C . ALA A 1 341 ? 3.59032 51.66290 -1.62123 1.000 8.90122 315 ALA A C 1
ATOM 5096 O O . ALA A 1 341 ? 4.45154 52.52739 -1.83050 1.000 10.02129 315 ALA A O 1
ATOM 5103 N N . TYR A 1 342 ? 3.85123 50.35935 -1.74971 1.000 9.56108 316 TYR A N 1
ATOM 5104 C CA . TYR A 1 342 ? 5.19537 49.92102 -2.08747 1.000 9.60487 316 TYR A CA 1
ATOM 5105 C C . TYR A 1 342 ? 5.49032 50.02174 -3.57414 1.000 10.10948 316 TYR A C 1
ATOM 5106 O O . TYR A 1 342 ? 6.66180 50.17845 -3.93866 1.000 10.48743 316 TYR A O 1
ATOM 5124 N N . ILE A 1 343 ? 4.46480 49.98260 -4.42775 1.000 9.43335 317 ILE A N 1
ATOM 5125 C CA . ILE A 1 343 ? 4.67421 50.32614 -5.82780 1.000 9.77226 317 ILE A CA 1
ATOM 5126 C C . ILE A 1 343 ? 5.08993 51.78560 -5.93991 1.000 10.52314 317 ILE A C 1
ATOM 5127 O O . ILE A 1 343 ? 6.03927 52.12503 -6.65207 1.000 11.08296 317 ILE A O 1
ATOM 5143 N N . ALA A 1 344 ? 4.40869 52.66654 -5.20958 1.000 10.98443 318 ALA A N 1
ATOM 5144 C CA . ALA A 1 344 ? 4.84424 54.05907 -5.14477 1.000 11.82754 318 ALA A CA 1
ATOM 5145 C C . ALA A 1 344 ? 6.27682 54.15532 -4.63650 1.000 13.20387 318 ALA A C 1
ATOM 5146 O O . ALA A 1 344 ? 7.12117 54.82348 -5.24326 1.000 14.84639 318 ALA A O 1
ATOM 5153 N N . ALA A 1 345 ? 6.57903 53.46124 -3.53734 1.000 13.18054 319 ALA A N 1
ATOM 5154 C CA . ALA A 1 345 ? 7.90313 53.58653 -2.94110 1.000 13.54678 319 ALA A CA 1
ATOM 5155 C C . ALA A 1 345 ? 9.00506 53.13826 -3.88264 1.000 15.17208 319 ALA A C 1
ATOM 5156 O O . ALA A 1 345 ? 10.12530 53.66029 -3.81659 1.000 17.37354 319 ALA A O 1
ATOM 5163 N N . LEU A 1 346 ? 8.72826 52.17489 -4.75770 1.000 13.99444 320 LEU A N 1
ATOM 5164 C CA . LEU A 1 346 ? 9.75925 51.72574 -5.68348 1.000 15.95319 320 LEU A CA 1
ATOM 5165 C C . LEU A 1 346 ? 10.12762 52.78627 -6.70572 1.000 17.70385 320 LEU A C 1
ATOM 5166 O O . LEU A 1 346 ? 11.22647 52.74001 -7.26352 1.000 20.00266 320 LEU A O 1
ATOM 5182 N N . GLY A 1 347 ? 9.22868 53.70709 -7.00212 1.000 16.67463 321 GLY A N 1
ATOM 5183 C CA . GLY A 1 347 ? 9.49886 54.69617 -8.02642 1.000 17.36356 321 GLY A CA 1
ATOM 5184 C C . GLY A 1 347 ? 9.41007 54.18574 -9.44407 1.000 17.83491 321 GLY A C 1
ATOM 5185 O O . GLY A 1 347 ? 9.76686 54.91132 -10.37605 1.000 20.40921 321 GLY A O 1
ATOM 5189 N N . GLN A 1 348 ? 8.95474 52.95555 -9.63610 1.000 15.45114 322 GLN A N 1
ATOM 5190 C CA . GLN A 1 348 ? 8.81931 52.35775 -10.95515 1.000 15.16762 322 GLN A CA 1
ATOM 5191 C C . GLN A 1 348 ? 7.90381 51.15551 -10.80926 1.000 13.95714 322 GLN A C 1
ATOM 5192 O O . GLN A 1 348 ? 7.64849 50.68895 -9.70100 1.000 14.08480 322 GLN A O 1
ATOM 5206 N N . LYS A 1 349 ? 7.42703 50.66269 -11.93657 1.000 13.68380 323 LYS A N 1
ATOM 5207 C CA . LYS A 1 349 ? 6.67394 49.41910 -11.96141 1.000 14.30948 323 LYS A CA 1
ATOM 5208 C C . LYS A 1 349 ? 7.54396 48.29753 -11.40819 1.000 12.84840 323 LYS A C 1
ATOM 5209 O O . LYS A 1 349 ? 8.69776 48.15393 -11.82861 1.000 13.25592 323 LYS A O 1
ATOM 5228 N N . PRO A 1 350 ? 7.03677 47.47688 -10.49056 1.000 11.79603 324 PRO A N 1
ATOM 5229 C CA . PRO A 1 350 ? 7.81558 46.30807 -10.06412 1.000 11.51682 324 PRO A CA 1
ATOM 5230 C C . PRO A 1 350 ? 7.95145 45.27483 -11.17378 1.000 11.17930 324 PRO A C 1
ATOM 5231 O O . PRO A 1 350 ? 7.06537 45.10894 -12.01377 1.000 12.42263 324 PRO A O 1
ATOM 5242 N N . ASP A 1 351 ? 9.07153 44.54460 -11.16247 1.000 10.14690 325 ASP A N 1
ATOM 5243 C CA . ASP A 1 351 ? 9.19729 43.40184 -12.05456 1.000 10.56515 325 ASP A CA 1
ATOM 5244 C C . ASP A 1 351 ? 8.12391 42.36307 -11.75367 1.000 10.09344 325 ASP A C 1
ATOM 5245 O O . ASP A 1 351 ? 7.61007 41.68847 -12.65930 1.000 11.45461 325 ASP A O 1
ATOM 5254 N N . ALA A 1 352 ? 7.82795 42.18261 -10.47360 1.000 9.77385 326 ALA A N 1
ATOM 5255 C CA . ALA A 1 352 ? 6.95967 41.11026 -10.01771 1.000 9.49007 326 ALA A CA 1
ATOM 5256 C C . ALA A 1 352 ? 6.49112 41.42580 -8.60529 1.000 9.32111 326 ALA A C 1
ATOM 5257 O O . ALA A 1 352 ? 7.14908 42.16076 -7.85694 1.000 10.17386 326 ALA A O 1
ATOM 5264 N N . ILE A 1 353 ? 5.34479 40.83739 -8.25655 1.000 9.45283 327 ILE A N 1
ATOM 5265 C CA . ILE A 1 353 ? 4.93852 40.65553 -6.87028 1.000 9.23183 327 ILE A CA 1
ATOM 5266 C C . ILE A 1 353 ? 5.00292 39.16873 -6.56031 1.000 9.07427 327 ILE A C 1
ATOM 5267 O O . ILE A 1 353 ? 4.84556 38.32139 -7.44613 1.000 9.39845 327 ILE A O 1
ATOM 5283 N N . VAL A 1 354 ? 5.23888 38.85385 -5.29329 1.000 8.49919 328 VAL A N 1
ATOM 5284 C CA . VAL A 1 354 ? 5.42720 37.48327 -4.83660 1.000 8.68552 328 VAL A CA 1
ATOM 5285 C C . VAL A 1 354 ? 4.51524 37.23474 -3.65404 1.000 8.76316 328 VAL A C 1
ATOM 5286 O O . VAL A 1 354 ? 4.51893 38.00702 -2.69219 1.000 9.48748 328 VAL A O 1
ATOM 5299 N N . PHE A 1 355 ? 3.80957 36.11156 -3.68132 1.000 8.81950 329 PHE A N 1
ATOM 5300 C CA . PHE A 1 355 ? 3.05028 35.61406 -2.54455 1.000 8.59306 329 PHE A CA 1
ATOM 5301 C C . PHE A 1 355 ? 3.78600 34.41958 -1.94855 1.000 8.09006 329 PHE A C 1
ATOM 5302 O O . PHE A 1 355 ? 4.20702 33.51741 -2.67976 1.000 9.22360 329 PHE A O 1
ATOM 5319 N N . THR A 1 356 ? 3.89489 34.39278 -0.61722 1.000 8.56974 330 THR A N 1
ATOM 5320 C CA . THR A 1 356 ? 4.54460 33.29207 0.07493 1.000 8.98731 330 THR A CA 1
ATOM 5321 C C . THR A 1 356 ? 3.91416 33.09173 1.44694 1.000 9.00805 330 THR A C 1
ATOM 5322 O O . THR A 1 356 ? 2.99176 33.81337 1.85623 1.000 9.00903 330 THR A O 1
ATOM 5333 N N . ALA A 1 357 ? 4.44426 32.08707 2.15554 1.000 10.31002 331 ALA A N 1
ATOM 5334 C CA . ALA A 1 357 ? 3.92439 31.57004 3.42342 1.000 10.18551 331 ALA A CA 1
ATOM 5335 C C . ALA A 1 357 ? 2.55523 30.91720 3.20409 1.000 10.36951 331 ALA A C 1
ATOM 5336 O O . ALA A 1 357 ? 2.08393 30.82165 2.06713 1.000 11.15947 331 ALA A O 1
ATOM 5343 N N . GLY A 1 358 ? 1.91313 30.43764 4.26653 1.000 11.14846 332 GLY A N 1
ATOM 5344 C CA . GLY A 1 358 ? 0.76325 29.54866 4.07833 1.000 11.19116 332 GLY A CA 1
ATOM 5345 C C . GLY A 1 358 ? -0.37669 30.18507 3.30023 1.000 10.79103 332 GLY A C 1
ATOM 5346 O O . GLY A 1 358 ? -0.95752 29.56960 2.40337 1.000 11.60935 332 GLY A O 1
ATOM 5350 N N . VAL A 1 359 ? -0.75655 31.41422 3.66320 1.000 11.10470 333 VAL A N 1
ATOM 5351 C CA . VAL A 1 359 ? -1.84116 32.07279 2.93420 1.000 11.01206 333 VAL A CA 1
ATOM 5352 C C . VAL A 1 359 ? -1.39586 32.43280 1.52330 1.000 9.97206 333 VAL A C 1
ATOM 5353 O O . VAL A 1 359 ? -2.15457 32.30022 0.56197 1.000 10.33979 333 VAL A O 1
ATOM 5366 N N . GLY A 1 360 ? -0.16145 32.90745 1.37736 1.000 9.92898 334 GLY A N 1
ATOM 5367 C CA . GLY A 1 360 ? 0.31355 33.24456 0.05392 1.000 10.06756 334 GLY A CA 1
ATOM 5368 C C . GLY A 1 360 ? 0.33217 32.06902 -0.89413 1.000 9.90124 334 GLY A C 1
ATOM 5369 O O . GLY A 1 360 ? 0.10408 32.23409 -2.09102 1.000 10.36404 334 GLY A O 1
ATOM 5373 N N A GLU A 1 361 ? 0.63987 30.87023 -0.36617 0.630 9.73663 335 GLU A N 1
ATOM 5374 N N B GLU A 1 361 ? 0.61303 30.87042 -0.38618 0.370 10.34402 335 GLU A N 1
ATOM 5375 C CA A GLU A 1 361 ? 0.77115 29.65552 -1.17875 0.630 10.72709 335 GLU A CA 1
ATOM 5376 C CA B GLU A 1 361 ? 0.71892 29.70644 -1.25711 0.370 11.42591 335 GLU A CA 1
ATOM 5377 C C A GLU A 1 361 ? -0.57612 28.97580 -1.43567 0.630 9.95896 335 GLU A C 1
ATOM 5378 C C B GLU A 1 361 ? -0.59349 28.95823 -1.44475 0.370 10.72080 335 GLU A C 1
ATOM 5379 O O A GLU A 1 361 ? -0.77286 28.41920 -2.52067 0.630 10.33995 335 GLU A O 1
ATOM 5380 O O B GLU A 1 361 ? -0.77164 28.31026 -2.48269 0.370 11.43724 335 GLU A O 1
ATOM 5403 N N . PHE A 1 362 ? -1.52937 29.03776 -0.49098 1.000 9.88366 336 PHE A N 1
ATOM 5404 C CA . PHE A 1 362 ? -2.78081 28.29314 -0.60673 1.000 10.17972 336 PHE A CA 1
ATOM 5405 C C . PHE A 1 362 ? -4.02087 29.16145 -0.73713 1.000 11.02349 336 PHE A C 1
ATOM 5406 O O . PHE A 1 362 ? -5.05103 28.65591 -1.19021 1.000 11.84857 336 PHE A O 1
ATOM 5424 N N . GLY A 1 363 ? -3.96616 30.42000 -0.31219 1.000 10.21206 337 GLY A N 1
ATOM 5425 C CA . GLY A 1 363 ? -5.13516 31.27029 -0.21966 1.000 10.19829 337 GLY A CA 1
ATOM 5426 C C . GLY A 1 363 ? -5.52068 31.89980 -1.54118 1.000 10.00873 337 GLY A C 1
ATOM 5427 O O . GLY A 1 363 ? -5.37909 33.11333 -1.72659 1.000 10.33867 337 GLY A O 1
ATOM 5431 N N . PHE A 1 364 ? -6.00286 31.06699 -2.47309 1.000 9.49765 338 PHE A N 1
ATOM 5432 C CA . PHE A 1 364 ? -6.25378 31.53264 -3.82920 1.000 9.54055 338 PHE A CA 1
ATOM 5433 C C . PHE A 1 364 ? -7.29831 32.63523 -3.82845 1.000 9.45685 338 PHE A C 1
ATOM 5434 O O . PHE A 1 364 ? -7.28699 33.49896 -4.70992 1.000 9.63051 338 PHE A O 1
ATOM 5451 N N . ASP A 1 365 ? -8.23324 32.59566 -2.88112 1.000 8.95691 339 ASP A N 1
ATOM 5452 C CA . ASP A 1 365 ? -9.28938 33.59897 -2.84480 1.000 10.09012 339 ASP A CA 1
ATOM 5453 C C . ASP A 1 365 ? -8.75802 34.94972 -2.38844 1.000 9.63418 339 ASP A C 1
ATOM 5454 O O . ASP A 1 365 ? -9.11024 35.97708 -2.96765 1.000 10.51623 339 ASP A O 1
ATOM 5463 N N . THR A 1 366 ? -7.88282 34.95615 -1.38834 1.000 9.14575 340 THR A N 1
ATOM 5464 C CA . THR A 1 366 ? -7.19785 36.18475 -0.99298 1.000 9.16436 340 THR A CA 1
ATOM 5465 C C . THR A 1 366 ? -6.39467 36.75221 -2.16248 1.000 9.07378 340 THR A C 1
ATOM 5466 O O . THR A 1 366 ? -6.46249 37.95388 -2.46203 1.000 9.67890 340 THR A O 1
ATOM 5477 N N . ARG A 1 367 ? -5.60194 35.90395 -2.83365 1.000 8.95233 341 ARG A N 1
ATOM 5478 C CA . ARG A 1 367 ? -4.79876 36.39615 -3.94615 1.000 9.54070 341 ARG A CA 1
ATOM 5479 C C . ARG A 1 367 ? -5.66779 36.98955 -5.04985 1.000 9.17942 341 ARG A C 1
ATOM 5480 O O . ARG A 1 367 ? -5.34429 38.04802 -5.60600 1.000 9.69042 341 ARG A O 1
ATOM 5501 N N . LEU A 1 368 ? -6.75684 36.30667 -5.40424 1.000 9.11606 342 LEU A N 1
ATOM 5502 C CA . LEU A 1 368 ? -7.64690 36.82047 -6.44483 1.000 8.81320 342 LEU A CA 1
ATOM 5503 C C . LEU A 1 368 ? -8.20818 38.18675 -6.06784 1.000 9.35560 342 LEU A C 1
ATOM 5504 O O . LEU A 1 368 ? -8.19366 39.12528 -6.87447 1.000 9.70902 342 LEU A O 1
ATOM 5520 N N . ALA A 1 369 ? -8.74229 38.30167 -4.85264 1.000 9.11100 343 ALA A N 1
ATOM 5521 C CA . ALA A 1 369 ? -9.37936 39.54235 -4.44233 1.000 9.32986 343 ALA A CA 1
ATOM 5522 C C . ALA A 1 369 ? -8.36416 40.67232 -4.38079 1.000 9.99210 343 ALA A C 1
ATOM 5523 O O . ALA A 1 369 ? -8.65919 41.80742 -4.78134 1.000 11.17431 343 ALA A O 1
ATOM 5530 N N . VAL A 1 370 ? -7.16679 40.39683 -3.87565 1.000 9.91630 344 VAL A N 1
ATOM 5531 C CA . VAL A 1 370 ? -6.12915 41.42355 -3.84548 1.000 10.08459 344 VAL A CA 1
ATOM 5532 C C . VAL A 1 370 ? -5.81921 41.88594 -5.26249 1.000 9.85318 344 VAL A C 1
ATOM 5533 O O . VAL A 1 370 ? -5.86576 43.08376 -5.57527 1.000 10.91394 344 VAL A O 1
ATOM 5546 N N . CYS A 1 371 ? -5.48790 40.94745 -6.13916 1.000 9.80465 345 CYS A N 1
ATOM 5547 C CA . CYS A 1 371 ? -4.97017 41.31298 -7.44687 1.000 9.65177 345 CYS A CA 1
ATOM 5548 C C . CYS A 1 371 ? -6.03001 41.94657 -8.33301 1.000 10.45877 345 CYS A C 1
ATOM 5549 O O . CYS A 1 371 ? -5.70745 42.84088 -9.12053 1.000 11.25301 345 CYS A O 1
ATOM 5557 N N . GLU A 1 372 ? -7.29138 41.53048 -8.21579 1.000 10.39473 346 GLU A N 1
ATOM 5558 C CA . GLU A 1 372 ? -8.32056 42.14755 -9.04952 1.000 11.44277 346 GLU A CA 1
ATOM 5559 C C . GLU A 1 372 ? -8.48907 43.62882 -8.75339 1.000 12.04973 346 GLU A C 1
ATOM 5560 O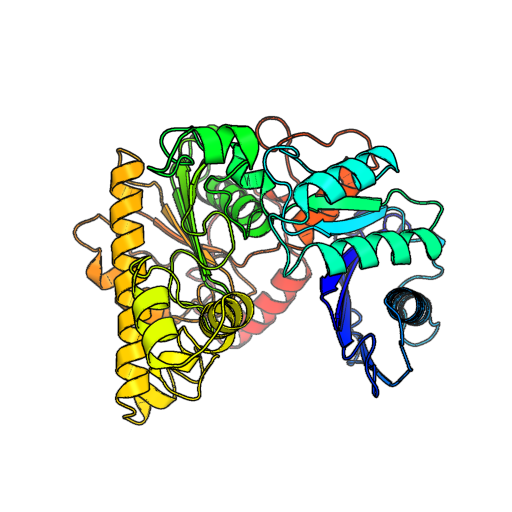 O . GLU A 1 372 ? -8.95202 44.38741 -9.62122 1.000 14.70842 346 GLU A O 1
ATOM 5572 N N . GLY A 1 373 ? -8.12399 44.06621 -7.55760 1.000 11.98784 347 GLY A N 1
ATOM 5573 C CA . GLY A 1 373 ? -8.17920 45.47060 -7.22515 1.000 12.06283 347 GLY A CA 1
ATOM 5574 C C . GLY A 1 373 ? -6.95283 46.27056 -7.61259 1.000 12.57115 347 GLY A C 1
ATOM 5575 O O . GLY A 1 373 ? -6.88292 47.45994 -7.28878 1.000 14.23064 347 GLY A O 1
ATOM 5579 N N . LEU A 1 374 ? -5.99827 45.65518 -8.32158 1.000 11.85981 348 LEU A N 1
ATOM 5580 C CA . LEU A 1 374 ? -4.72216 46.26983 -8.66240 1.000 11.68281 348 LEU A CA 1
ATOM 5581 C C . LEU A 1 374 ? -4.45614 46.24502 -10.16098 1.000 11.47719 348 LEU A C 1
ATOM 5582 O O . LEU A 1 374 ? -3.32299 46.50255 -10.58995 1.000 11.50724 348 LEU A O 1
ATOM 5598 N N . THR A 1 375 ? -5.48870 45.99145 -10.97176 1.000 11.80865 349 THR A N 1
ATOM 5599 C CA . THR A 1 375 ? -5.28299 45.86023 -12.40860 1.000 12.22599 349 THR A CA 1
ATOM 5600 C C . THR A 1 375 ? -4.81352 47.16560 -13.03082 1.000 11.27600 349 THR A C 1
ATOM 5601 O O . THR A 1 375 ? -4.12955 47.15020 -14.05840 1.000 13.68786 349 THR A O 1
ATOM 5612 N N . HIS A 1 376 ? -5.17605 48.29812 -12.43518 1.000 12.53177 350 HIS A N 1
ATOM 5613 C CA . HIS A 1 376 ? -4.75777 49.60808 -12.92594 1.000 12.80119 350 HIS A CA 1
ATOM 5614 C C . HIS A 1 376 ? -3.33211 49.94058 -12.52235 1.000 14.84322 350 HIS A C 1
ATOM 5615 O O . HIS A 1 376 ? -2.78804 50.96050 -12.97180 1.000 16.78863 350 HIS A O 1
ATOM 5629 N N . LEU A 1 377 ? -2.71547 49.09602 -11.70217 1.000 15.03822 351 LEU A N 1
ATOM 5630 C CA . LEU A 1 377 ? -1.31116 49.22226 -11.33326 1.000 15.55442 351 LEU A CA 1
ATOM 5631 C C . LEU A 1 377 ? -0.46442 48.15238 -12.00083 1.000 16.31302 351 LEU A C 1
ATOM 5632 O O . LEU A 1 377 ? 0.65173 47.86673 -11.55398 1.000 17.62094 351 LEU A O 1
ATOM 5648 N N . GLY A 1 378 ? -0.99185 47.53550 -13.05121 1.000 17.23804 352 GLY A N 1
ATOM 5649 C CA . GLY A 1 378 ? -0.22836 46.58474 -13.82443 1.000 17.75120 352 GLY A CA 1
ATOM 5650 C C . GLY A 1 378 ? -0.26827 45.15858 -13.34204 1.000 15.62546 352 GLY A C 1
ATOM 5651 O O . GLY A 1 378 ? 0.46901 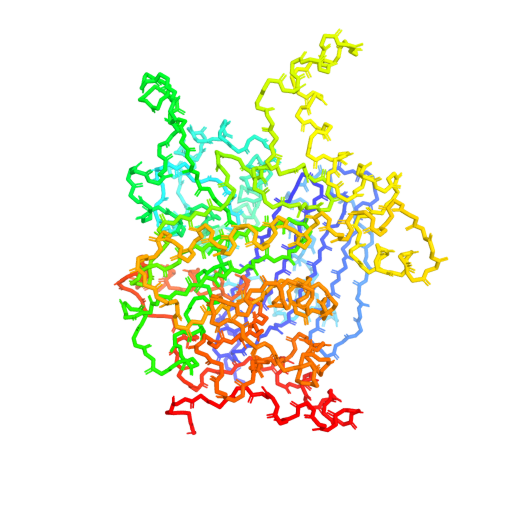44.32227 -13.88428 1.000 17.27360 352 GLY A O 1
ATOM 5655 N N . ILE A 1 379 ? -1.11303 44.84340 -12.35980 1.000 14.59393 353 ILE A N 1
ATOM 5656 C CA . ILE A 1 379 ? -1.14998 43.51881 -11.73355 1.000 14.44411 353 ILE A CA 1
ATOM 5657 C C . ILE A 1 379 ? -2.39061 42.81199 -12.26538 1.000 12.97054 353 ILE A C 1
ATOM 5658 O O . ILE A 1 379 ? -3.52042 43.12175 -11.86406 1.000 14.11354 353 ILE A O 1
ATOM 5674 N N A LYS A 1 380 ? -2.18629 41.85682 -13.17258 0.484 12.35666 354 LYS A N 1
ATOM 5675 N N B LYS A 1 380 ? -2.17640 41.89027 -13.20148 0.516 11.94463 354 LYS A N 1
ATOM 5676 C CA A LYS A 1 380 ? -3.29303 41.18020 -13.85396 0.484 12.48231 354 LYS A CA 1
ATOM 5677 C CA B LYS A 1 380 ? -3.26672 41.17829 -13.86374 0.516 12.00585 354 LYS A CA 1
ATOM 5678 C C A LYS A 1 380 ? -3.18556 39.67110 -13.66466 0.484 10.83730 354 LYS A C 1
ATOM 5679 C C B LYS A 1 380 ? -3.10836 39.68532 -13.58180 0.516 10.27860 354 LYS A C 1
ATOM 5680 O O A LYS A 1 380 ? -2.47842 38.98036 -14.40281 0.484 11.30811 354 LYS A O 1
ATOM 5681 O O B LYS A 1 380 ? -2.25733 39.01563 -14.17440 0.516 10.29875 354 LYS A O 1
ATOM 5718 N N . ILE A 1 381 ? -3.92623 39.16998 -12.67935 1.000 10.12298 355 ILE A N 1
ATOM 5719 C CA . ILE A 1 381 ? -3.93783 37.74490 -12.36689 1.000 9.85267 355 ILE A CA 1
ATOM 5720 C C . ILE A 1 381 ? -4.72208 36.99324 -13.42819 1.000 10.71750 355 ILE A C 1
ATOM 5721 O O . ILE A 1 381 ? -5.64583 37.52404 -14.04987 1.000 12.19070 355 ILE A O 1
ATOM 5738 N N . ASP A 1 382 ? -4.36765 35.72212 -13.61923 1.000 9.57351 356 ASP A N 1
ATOM 5739 C CA . ASP A 1 382 ? -5.13790 34.80771 -14.44869 1.000 10.65671 356 ASP A CA 1
ATOM 5740 C C . ASP A 1 382 ? -5.89974 33.89629 -13.50252 1.000 10.49070 356 ASP A C 1
ATOM 5741 O O . ASP A 1 382 ? -5.27020 33.09873 -12.79403 1.000 10.83545 356 ASP A O 1
ATOM 5750 N N . PRO A 1 383 ? -7.23469 33.99996 -13.41344 1.000 11.30045 357 PRO A N 1
ATOM 5751 C CA . PRO A 1 383 ? -7.95592 33.21984 -12.39318 1.000 10.71453 357 PRO A CA 1
ATOM 5752 C C . PRO A 1 383 ? -7.76813 31.71608 -12.53169 1.000 10.47691 357 PRO A C 1
ATOM 5753 O O . PRO A 1 383 ? -7.76361 31.01671 -11.51441 1.000 11.77785 357 PRO A O 1
ATOM 5764 N N A LYS A 1 384 ? -7.63044 31.19650 -13.75322 0.487 11.51959 358 LYS A N 1
ATOM 5765 N N B LYS A 1 384 ? -7.62250 31.20343 -13.75336 0.513 11.42131 358 LYS A N 1
ATOM 5766 C CA A LYS A 1 384 ? -7.41977 29.76190 -13.92437 0.487 13.03022 358 LYS A CA 1
ATOM 5767 C CA B LYS A 1 384 ? -7.41015 29.77201 -13.94402 0.513 12.76933 358 LYS A CA 1
ATOM 5768 C C A LYS A 1 384 ? -6.06040 29.34644 -13.36398 0.487 11.88146 358 LYS A C 1
ATOM 5769 C C B LYS A 1 384 ? -6.06106 29.34827 -13.37424 0.513 11.86056 358 LYS A C 1
ATOM 5770 O O A LYS A 1 384 ? -5.94225 28.33040 -12.66860 0.487 12.81637 358 LYS A O 1
ATOM 5771 O O B LYS A 1 384 ? -5.95317 28.32962 -12.68125 0.513 12.83183 358 LYS A O 1
ATOM 5808 N N . LYS A 1 385 ? -5.01048 30.11253 -13.66420 1.000 10.31107 359 LYS A N 1
ATOM 5809 C CA . LYS A 1 385 ? -3.70337 29.81358 -13.08655 1.000 10.51732 359 LYS A CA 1
ATOM 5810 C C . LYS A 1 385 ? -3.74934 29.92953 -11.56222 1.000 9.65410 359 LYS A C 1
ATOM 5811 O O . LYS A 1 385 ? -3.22585 29.06939 -10.84171 1.000 10.03154 359 LYS A O 1
ATOM 5831 N N . ASN A 1 386 ? -4.38762 30.98508 -11.04952 1.000 9.66866 360 ASN A N 1
ATOM 5832 C CA . ASN A 1 386 ? -4.43790 31.20457 -9.61129 1.000 9.90877 360 ASN A CA 1
ATOM 5833 C C . ASN A 1 386 ? -5.07789 30.03126 -8.88518 1.000 9.87489 360 ASN A C 1
ATOM 5834 O O . ASN A 1 386 ? -4.62338 29.63875 -7.80364 1.000 10.26134 360 ASN A O 1
ATOM 5845 N N . ALA A 1 387 ? -6.15220 29.46757 -9.45175 1.000 10.44715 361 ALA A N 1
ATOM 5846 C CA . ALA A 1 387 ? -6.84230 28.37498 -8.77355 1.000 11.00592 361 ALA A CA 1
ATOM 5847 C C . ALA A 1 387 ? -6.00310 27.10197 -8.72157 1.000 11.27461 361 ALA A C 1
ATOM 5848 O O . ALA A 1 387 ? -6.15861 26.30692 -7.79514 1.000 12.72059 361 ALA A O 1
ATOM 5855 N N . LEU A 1 388 ? -5.08660 26.92006 -9.67489 1.000 11.47761 362 LEU A N 1
ATOM 5856 C CA . LEU A 1 388 ? -4.19829 25.76268 -9.67904 1.000 11.49794 362 LEU A CA 1
ATOM 5857 C C . LEU A 1 388 ? -3.08086 25.87251 -8.64639 1.000 10.73621 362 LEU A C 1
ATOM 5858 O O . LEU A 1 388 ? -2.49364 24.85364 -8.25785 1.000 12.90221 362 LEU A O 1
ATOM 5874 N N . ALA A 1 389 ? -2.72654 27.08854 -8.22996 1.000 10.72000 363 ALA A N 1
ATOM 5875 C CA . ALA A 1 389 ? -1.57431 27.29854 -7.35038 1.000 10.47506 363 ALA A CA 1
ATOM 5876 C C . ALA A 1 389 ? -2.01640 27.12298 -5.90053 1.000 10.39170 363 ALA A C 1
ATOM 5877 O O . ALA A 1 389 ? -2.21281 28.08219 -5.15634 1.000 11.39904 363 ALA A O 1
ATOM 5884 N N A ARG A 1 390 ? -2.17799 25.86640 -5.49925 0.584 10.59182 364 ARG A N 1
ATOM 5885 N N B ARG A 1 390 ? -2.17229 25.86603 -5.49741 0.416 10.73709 364 ARG A N 1
ATOM 5886 C CA A ARG A 1 390 ? -2.58023 25.50821 -4.14460 0.584 12.11114 364 ARG A CA 1
ATOM 5887 C CA B ARG A 1 390 ? -2.56634 25.53505 -4.13220 0.416 11.98435 364 ARG A CA 1
ATOM 5888 C C A ARG A 1 390 ? -1.71473 24.38018 -3.61932 0.584 12.30512 364 ARG A C 1
ATOM 5889 C C B ARG A 1 390 ? -1.71197 24.38623 -3.62013 0.416 12.30333 364 ARG A C 1
ATOM 5890 O O A ARG A 1 390 ? -2.19075 23.37091 -3.09879 0.584 13.87837 364 ARG A O 1
ATOM 5891 O O B ARG A 1 390 ? -2.20358 23.37771 -3.11423 0.416 13.72151 364 ARG A O 1
ATOM 5932 N N . THR A 1 391 ? -0.39924 24.54915 -3.74367 1.000 11.94241 365 THR A N 1
ATOM 5933 C CA . THR A 1 391 ? 0.57085 23.56072 -3.32485 1.000 12.59546 365 THR A CA 1
ATOM 5934 C C . THR A 1 391 ? 1.79010 24.23481 -2.71153 1.000 12.31395 365 THR A C 1
ATOM 5935 O O . THR A 1 391 ? 2.17252 25.33403 -3.10146 1.000 12.94520 365 THR A O 1
ATOM 5947 N N . ARG A 1 392 ? 2.41656 23.55415 -1.75190 1.000 12.94472 366 ARG A N 1
ATOM 5948 C CA . ARG A 1 392 ? 3.70664 23.99841 -1.25485 1.000 15.20259 366 ARG A CA 1
ATOM 5949 C C . ARG A 1 392 ? 4.86142 23.49062 -2.10207 1.000 13.16794 366 ARG A C 1
ATOM 5950 O O . ARG A 1 392 ? 6.01497 23.79815 -1.79185 1.000 15.75048 366 ARG A O 1
ATOM 5971 N N . ASN A 1 393 ? 4.60321 22.65870 -3.11124 1.000 11.17436 367 ASN A N 1
ATOM 5972 C CA . ASN A 1 393 ? 5.65771 21.89688 -3.76619 1.000 12.25424 367 ASN A CA 1
ATOM 5973 C C . ASN A 1 393 ? 6.14884 22.49048 -5.07212 1.000 11.78849 367 ASN A C 1
ATOM 5974 O O . ASN A 1 393 ? 7.01069 21.88146 -5.71414 1.000 14.19436 367 ASN A O 1
ATOM 5985 N N . ALA A 1 394 ? 5.62433 23.63232 -5.49500 1.000 12.35964 368 ALA A N 1
ATOM 5986 C CA . ALA A 1 394 ? 6.07274 24.23787 -6.73544 1.000 12.04878 368 ALA A CA 1
ATOM 5987 C C . ALA A 1 394 ? 6.04875 25.75154 -6.62715 1.000 10.21960 368 ALA A C 1
ATOM 5988 O O . ALA A 1 394 ? 5.17542 26.32205 -5.97308 1.000 10.27800 368 ALA A O 1
ATOM 5995 N N . GLU A 1 395 ? 6.99287 26.37539 -7.31454 1.000 10.04135 369 GLU A N 1
ATOM 5996 C CA . GLU A 1 395 ? 6.96597 27.79876 -7.62273 1.000 9.48937 369 GLU A CA 1
ATOM 5997 C C . GLU A 1 395 ? 6.18773 27.96600 -8.92027 1.000 9.27377 369 GLU A C 1
ATOM 5998 O O . GLU A 1 395 ? 6.46361 27.27071 -9.90679 1.000 10.30434 369 GLU A O 1
ATOM 6010 N N . THR A 1 396 ? 5.22598 28.89178 -8.92444 1.000 8.67354 370 THR A N 1
ATOM 6011 C CA . THR A 1 396 ? 4.33674 29.07744 -10.05389 1.000 8.74309 370 THR A CA 1
ATOM 6012 C C . THR A 1 396 ? 4.22806 30.54493 -10.43787 1.000 8.07120 370 THR A C 1
ATOM 6013 O O . THR A 1 396 ? 4.48006 31.45132 -9.63946 1.000 8.84402 370 THR A O 1
ATOM 6024 N N . CYS A 1 397 ? 3.81043 30.76074 -11.67948 1.000 8.95542 371 CYS A N 1
ATOM 6025 C CA . CYS A 1 397 ? 3.45830 32.08062 -12.17774 1.000 9.47169 371 CYS A CA 1
ATOM 6026 C C . CYS A 1 397 ? 1.96156 32.07755 -12.44747 1.000 9.27635 371 CYS A C 1
ATOM 6027 O O . CYS A 1 397 ? 1.47665 31.24118 -13.21465 1.000 10.30130 371 CYS A O 1
ATOM 6035 N N . ILE A 1 398 ? 1.23422 32.97181 -11.77745 1.000 8.75821 372 ILE A N 1
ATOM 6036 C CA . ILE A 1 398 ? -0.21148 33.02823 -11.86429 1.000 8.68924 372 ILE A CA 1
ATOM 6037 C C . ILE A 1 398 ? -0.72314 34.28015 -12.54383 1.000 9.28694 372 ILE A C 1
ATOM 6038 O O . ILE A 1 398 ? -1.94138 34.47459 -12.59511 1.000 10.64955 372 ILE A O 1
ATOM 6054 N N . SER A 1 399 ? 0.15153 35.12864 -13.05528 1.000 9.75058 373 SER A N 1
ATOM 6055 C CA . SER A 1 399 ? -0.30712 36.28188 -13.80878 1.000 10.25821 373 SER A CA 1
ATOM 6056 C C . SER A 1 399 ? -0.70692 35.89655 -15.22335 1.000 11.52283 373 SER A C 1
ATOM 6057 O O . SER A 1 399 ? -0.26209 34.89377 -15.78354 1.000 12.02837 373 SER A O 1
ATOM 6065 N N . ALA A 1 400 ? -1.59235 36.70938 -15.78736 1.000 11.53749 374 ALA A N 1
ATOM 6066 C CA . ALA A 1 400 ? -1.89032 36.63463 -17.20548 1.000 13.98519 374 ALA A CA 1
ATOM 6067 C C . ALA A 1 400 ? -0.61288 36.80179 -18.00999 1.000 14.57036 374 ALA A C 1
ATOM 6068 O O . ALA A 1 400 ? 0.30786 37.52433 -17.61473 1.000 14.49425 374 ALA A O 1
ATOM 6075 N N . ASP A 1 401 ? -0.57585 36.16478 -19.17920 1.000 17.86314 375 ASP A N 1
ATOM 6076 C CA . ASP A 1 401 ? 0.66086 36.14032 -19.96047 1.000 20.93563 375 ASP A CA 1
ATOM 6077 C C . ASP A 1 401 ? 1.23299 37.52678 -20.22604 1.000 21.91781 375 ASP A C 1
ATOM 6078 O O . ASP A 1 401 ? 2.46468 37.69470 -20.25617 1.000 24.22766 375 ASP A O 1
ATOM 6087 N N A ASP A 1 402 ? 0.37542 38.53049 -20.40237 0.455 20.16271 376 ASP A N 1
ATOM 6088 N N B ASP A 1 402 ? 0.37562 38.52798 -20.40145 0.545 19.60769 376 ASP A N 1
ATOM 6089 C CA A ASP A 1 402 ? 0.81542 39.88326 -20.71374 0.455 20.24057 376 ASP A CA 1
ATOM 6090 C CA B ASP A 1 402 ? 0.80920 39.87397 -20.74607 0.545 19.64877 376 ASP A CA 1
ATOM 6091 C C A ASP A 1 402 ? 0.58621 40.85949 -19.57399 0.455 19.19395 376 ASP A C 1
ATOM 6092 C C B ASP A 1 402 ? 0.66637 40.85690 -19.58660 0.545 18.46590 376 ASP A C 1
ATOM 6093 O O A ASP A 1 402 ? 0.47501 42.06609 -19.80696 0.455 20.36699 376 ASP A O 1
ATOM 6094 O O B ASP A 1 402 ? 0.70503 42.06914 -19.80930 0.545 19.13728 376 ASP A O 1
ATOM 6111 N N . SER A 1 403 ? 0.50344 40.37102 -18.35986 1.000 17.33777 377 SER A N 1
ATOM 6112 C CA . SER A 1 403 ? 0.44932 41.26111 -17.21539 1.000 15.10830 377 SER A CA 1
ATOM 6113 C C . SER A 1 403 ? 1.73750 42.07645 -17.15624 1.000 16.99964 377 SER A C 1
ATOM 6114 O O . SER A 1 403 ? 2.83140 41.49610 -17.20271 1.000 17.53676 377 SER A O 1
ATOM 6123 N N . PRO A 1 404 ? 1.65960 43.41109 -17.03413 1.000 18.45800 378 PRO A N 1
ATOM 6124 C CA . PRO A 1 404 ? 2.90115 44.19739 -16.88674 1.000 19.13589 378 PRO A CA 1
ATOM 6125 C C . PRO A 1 404 ? 3.78941 43.72286 -15.74695 1.000 17.94764 378 PRO A C 1
ATOM 6126 O O . PRO A 1 404 ? 5.02270 43.69710 -15.85837 1.000 19.24695 378 PRO A O 1
ATOM 6137 N N . VAL A 1 405 ? 3.17437 43.38045 -14.63392 1.000 15.47978 379 VAL A N 1
ATOM 6138 C CA . VAL A 1 405 ? 3.86297 42.92630 -13.44110 1.000 13.58852 379 VAL A CA 1
ATOM 6139 C C . VAL A 1 405 ? 3.62891 41.42192 -13.32424 1.000 11.96770 379 VAL A C 1
ATOM 6140 O O . VAL A 1 405 ? 2.48359 40.96280 -13.32547 1.000 12.41776 379 VAL A O 1
ATOM 6153 N N . LYS A 1 406 ? 4.69953 40.64934 -13.20729 1.000 11.62000 380 LYS A N 1
ATOM 6154 C CA . LYS A 1 406 ? 4.52530 39.21301 -13.01043 1.000 11.52986 380 LYS A CA 1
ATOM 6155 C C . LYS A 1 406 ? 3.99966 38.94718 -11.60306 1.000 10.16207 380 LYS A C 1
ATOM 6156 O O . LYS A 1 406 ? 4.27436 39.71006 -10.66538 1.000 10.57929 380 LYS A O 1
ATOM 6175 N N . ILE A 1 407 ? 3.25382 37.85201 -11.44879 1.000 9.16062 381 ILE A N 1
ATOM 6176 C CA . ILE A 1 407 ? 2.77699 37.42768 -10.13713 1.000 8.68080 381 ILE A CA 1
ATOM 6177 C C . ILE A 1 407 ? 3.26630 36.01104 -9.89971 1.000 9.03081 381 ILE A C 1
ATOM 6178 O O . ILE A 1 407 ? 2.89428 35.09433 -10.64810 1.000 9.78426 381 ILE A O 1
ATOM 6194 N N . PHE A 1 408 ? 4.11076 35.83337 -8.88397 1.000 9.21258 382 PHE A N 1
ATOM 6195 C CA . PHE A 1 408 ? 4.66384 34.53041 -8.56749 1.000 9.20778 382 PHE A CA 1
ATOM 6196 C C . PHE A 1 408 ? 4.14864 34.05809 -7.21699 1.000 9.33779 382 PHE A C 1
ATOM 6197 O O . PHE A 1 408 ? 3.98660 34.86002 -6.28367 1.000 9.94445 382 PHE A O 1
ATOM 6214 N N . VAL A 1 409 ? 3.92741 32.75036 -7.10270 1.000 8.74847 383 VAL A N 1
ATOM 6215 C CA . VAL A 1 409 ? 3.77276 32.08309 -5.81866 1.000 7.98662 383 VAL A CA 1
ATOM 6216 C C . VAL A 1 409 ? 5.05517 31.30324 -5.59142 1.000 8.66615 383 VAL A C 1
ATOM 6217 O O . VAL A 1 409 ? 5.37874 30.40906 -6.37447 1.000 9.45618 383 VAL A O 1
ATOM 6230 N N . ILE A 1 410 ? 5.80758 31.67554 -4.56586 1.000 9.40213 384 ILE A N 1
ATOM 6231 C CA . ILE A 1 410 ? 7.09763 31.06688 -4.27269 1.000 8.99413 384 ILE A CA 1
ATOM 6232 C C . ILE A 1 410 ? 7.05738 30.54900 -2.84832 1.000 9.03148 384 ILE A C 1
ATOM 6233 O O . ILE A 1 410 ? 7.27741 31.30614 -1.89677 1.000 9.61530 384 ILE A O 1
ATOM 6249 N N . PRO A 1 411 ? 6.79683 29.25536 -2.65716 1.000 9.42628 385 PRO A N 1
ATOM 6250 C CA . PRO A 1 411 ? 6.81440 28.71207 -1.29077 1.000 9.46139 385 PRO A CA 1
ATOM 6251 C C . PRO A 1 411 ? 8.15954 28.99301 -0.64215 1.000 9.22692 385 PRO A C 1
ATOM 6252 O O . PRO A 1 411 ? 9.21265 28.81775 -1.25552 1.000 10.84808 385 PRO A O 1
ATOM 6263 N N . THR A 1 412 ? 8.12323 29.44574 0.60470 1.000 9.22623 386 THR A N 1
ATOM 6264 C CA . THR A 1 412 ? 9.34218 29.88925 1.26077 1.000 10.34052 386 THR A CA 1
ATOM 6265 C C . THR A 1 412 ? 10.12431 28.70664 1.83714 1.000 10.64325 386 THR A C 1
ATOM 6266 O O . THR A 1 412 ? 9.67425 27.55830 1.83725 1.000 11.32770 386 THR A O 1
ATOM 6277 N N . ASP A 1 413 ? 11.33112 28.99170 2.31940 1.000 10.03889 387 ASP A N 1
ATOM 6278 C CA . ASP A 1 413 ? 12.20528 27.96048 2.88198 1.000 10.46011 387 ASP A CA 1
ATOM 6279 C C . ASP A 1 413 ? 13.14332 28.64574 3.87686 1.000 10.35284 387 ASP A C 1
ATOM 6280 O O . ASP A 1 413 ? 14.35614 28.79609 3.65257 1.000 10.62499 387 ASP A O 1
ATOM 6289 N N A GLU A 1 414 ? 12.56549 29.09254 4.99405 0.443 10.57271 388 GLU A N 1
ATOM 6290 N N B GLU A 1 414 ? 12.56587 29.07560 4.99887 0.557 10.48403 388 GLU A N 1
ATOM 6291 C CA A GLU A 1 414 ? 13.35616 29.75572 6.02774 0.443 11.04664 388 GLU A CA 1
ATOM 6292 C CA B GLU A 1 414 ? 13.34500 29.75402 6.03265 0.557 10.96492 388 GLU A CA 1
ATOM 6293 C C A GLU A 1 414 ? 14.42818 28.82553 6.57257 0.443 11.07880 388 GLU A C 1
ATOM 6294 C C B GLU A 1 414 ? 14.41209 28.83397 6.60488 0.557 10.91348 388 GLU A C 1
ATOM 6295 O O A GLU A 1 414 ? 15.56056 29.24667 6.83345 0.443 11.13889 388 GLU A O 1
ATOM 6296 O O B GLU A 1 414 ? 15.52698 29.27012 6.91191 0.557 10.81906 388 GLU A O 1
ATOM 6319 N N . GLU A 1 415 ? 14.08285 27.55070 6.74261 1.000 10.35011 389 GLU A N 1
ATOM 6320 C CA . GLU A 1 415 ? 15.02348 26.59430 7.30192 1.000 10.73589 389 GLU A CA 1
ATOM 6321 C C . GLU A 1 415 ? 16.25706 26.44560 6.42603 1.000 11.00593 389 GLU A C 1
ATOM 6322 O O . GLU A 1 415 ? 17.35384 26.22209 6.93951 1.000 11.11248 389 GLU A O 1
ATOM 6335 N N . LEU A 1 416 ? 16.09780 26.55233 5.10041 1.000 9.94375 390 LEU A N 1
ATOM 6336 C CA . LEU A 1 416 ? 17.26627 26.44808 4.22836 1.000 10.52125 390 LEU A CA 1
ATOM 6337 C C . LEU A 1 416 ? 18.20173 27.63542 4.41932 1.000 10.28842 390 LEU A C 1
ATOM 6338 O O . LEU A 1 416 ? 19.42168 27.47592 4.38222 1.000 11.15097 390 LEU A O 1
ATOM 6354 N N . VAL A 1 417 ? 17.65869 28.84487 4.57179 1.000 10.35306 391 VAL A N 1
ATOM 6355 C CA . VAL A 1 417 ? 18.52838 29.98820 4.83422 1.000 10.51268 391 VAL A CA 1
ATOM 6356 C C . VAL A 1 417 ? 19.30875 29.76479 6.12247 1.000 11.09914 391 VAL A C 1
ATOM 6357 O O . VAL A 1 417 ? 20.51040 30.01064 6.18489 1.000 11.29159 391 VAL A O 1
ATOM 6370 N N . MET A 1 418 ? 18.62136 29.32005 7.17834 1.000 11.08745 392 MET A N 1
ATOM 6371 C CA . MET A 1 418 ? 19.30121 29.04122 8.43994 1.000 11.55157 392 MET A CA 1
ATOM 6372 C C . MET A 1 418 ? 20.37447 27.97471 8.26282 1.000 11.32940 392 MET A C 1
ATOM 6373 O O . MET A 1 418 ? 21.47784 28.09894 8.80360 1.000 12.12628 392 MET A O 1
ATOM 6387 N N . THR A 1 419 ? 20.06274 26.92500 7.49233 1.000 11.29885 393 THR A N 1
ATOM 6388 C CA . THR A 1 419 ? 20.99841 25.83310 7.25704 1.000 10.75215 393 THR A CA 1
ATOM 6389 C C . THR A 1 419 ? 22.22851 26.33637 6.52641 1.000 10.99705 393 THR A C 1
ATOM 6390 O O . THR A 1 419 ? 23.36323 26.03877 6.91485 1.000 11.74447 393 THR A O 1
ATOM 6401 N N . GLU A 1 420 ? 22.01449 27.07234 5.43917 1.000 11.22453 394 GLU A N 1
ATOM 6402 C CA . GLU A 1 420 ? 23.13315 27.50716 4.61603 1.000 11.30121 394 GLU A CA 1
ATOM 6403 C C . GLU A 1 420 ? 23.96789 28.55563 5.33510 1.000 10.93933 394 GLU A C 1
ATOM 6404 O O . GLU A 1 420 ? 25.19634 28.56784 5.20086 1.000 11.99450 394 GLU A O 1
ATOM 6416 N N . ASP A 1 421 ? 23.32975 29.43968 6.11051 1.000 10.46282 395 ASP A N 1
ATOM 6417 C CA . ASP A 1 421 ? 24.10573 30.40447 6.87832 1.000 10.70141 395 ASP A CA 1
ATOM 6418 C C . ASP A 1 421 ? 25.00330 29.68221 7.86848 1.000 11.10292 395 ASP A C 1
ATOM 6419 O O . ASP A 1 421 ? 26.17494 30.02553 8.01761 1.000 12.36428 395 ASP A O 1
ATOM 6428 N N . ALA A 1 422 ? 24.47082 28.67419 8.55767 1.000 11.32489 396 ALA A N 1
ATOM 6429 C CA . ALA A 1 422 ? 25.28629 27.92677 9.51002 1.000 12.56733 396 ALA A CA 1
ATOM 6430 C C . ALA A 1 422 ? 26.42270 27.19936 8.80487 1.000 13.43867 396 ALA A C 1
ATOM 6431 O O . ALA A 1 422 ? 27.56653 27.19478 9.28580 1.000 14.48731 396 ALA A O 1
ATOM 6438 N N . TYR A 1 423 ? 26.12252 26.56208 7.66959 1.000 12.86968 397 TYR A N 1
ATOM 6439 C CA . TYR A 1 423 ? 27.15894 25.88366 6.89768 1.000 12.64425 397 TYR A CA 1
ATOM 6440 C C . TYR A 1 423 ? 28.25160 26.86247 6.46959 1.000 13.13942 397 TYR A C 1
ATOM 6441 O O . TYR A 1 423 ? 29.44646 26.60031 6.64917 1.000 13.69557 397 TYR A O 1
ATOM 6459 N N . ALA A 1 424 ? 27.85601 28.00400 5.90243 1.000 13.44143 398 ALA A N 1
ATOM 6460 C CA . ALA A 1 424 ? 28.82459 28.97972 5.41201 1.000 13.65288 398 ALA A CA 1
ATOM 6461 C C . ALA A 1 424 ? 29.59160 29.66195 6.54142 1.000 14.24278 398 ALA A C 1
ATOM 6462 O O . ALA A 1 424 ? 30.77228 29.98418 6.37258 1.000 15.12675 398 ALA A O 1
ATOM 6469 N N . LEU A 1 425 ? 28.96344 29.88442 7.69216 1.000 14.71562 399 LEU A N 1
ATOM 6470 C CA . LEU A 1 425 ? 29.70729 30.42053 8.82877 1.000 14.66750 399 LEU A CA 1
ATOM 6471 C C . LEU A 1 425 ? 30.71713 29.39838 9.32236 1.000 16.13656 399 LEU A C 1
ATOM 6472 O O . LEU A 1 425 ? 31.86062 29.74618 9.63286 1.000 18.18092 399 LEU A O 1
ATOM 6488 N N A MET A 1 426 ? 30.31024 28.12520 9.39726 0.509 17.02603 400 MET A N 1
ATOM 6489 N N B MET A 1 426 ? 30.30971 28.12585 9.38756 0.491 15.97383 400 MET A N 1
ATOM 6490 C CA A MET A 1 426 ? 31.22719 27.06348 9.80027 0.509 17.63113 400 MET A CA 1
ATOM 6491 C CA B MET A 1 426 ? 31.21948 27.06488 9.80449 0.491 15.85865 400 MET A CA 1
ATOM 6492 C C A MET A 1 426 ? 32.40291 26.98761 8.84296 0.509 18.27494 400 MET A C 1
ATOM 6493 C C B MET A 1 426 ? 32.39466 26.96336 8.84529 0.491 17.35471 400 MET A C 1
ATOM 6494 O O A MET A 1 426 ? 33.55698 26.84588 9.27491 0.509 19.39612 400 MET A O 1
ATOM 6495 O O B MET A 1 426 ? 33.54267 26.79417 9.28012 0.491 18.57206 400 MET A O 1
ATOM 6522 N N . LYS A 1 427 ? 32.13034 27.09402 7.53897 1.000 18.49581 401 LYS A N 1
ATOM 6523 C CA . LYS A 1 427 ? 33.17763 27.02623 6.52103 1.000 20.41825 401 LYS A CA 1
ATOM 6524 C C . LYS A 1 427 ? 34.04743 28.27019 6.48773 1.000 21.89153 401 LYS A C 1
ATOM 6525 O O . LYS A 1 427 ? 35.21446 28.20027 6.07362 1.000 26.51258 401 LYS A O 1
ATOM 6545 N N . GLY A 1 428 ? 33.49522 29.41588 6.86518 1.000 20.26518 402 GLY A N 1
ATOM 6546 C CA . GLY A 1 428 ? 34.20858 30.68003 6.85833 1.000 20.23003 402 GLY A CA 1
ATOM 6547 C C . GLY A 1 428 ? 33.96628 31.56302 5.65596 1.000 20.56149 402 GLY A C 1
ATOM 6548 O O . GLY A 1 428 ? 34.71911 32.51957 5.46092 1.000 23.50670 402 GLY A O 1
ATOM 6552 N N . THR A 1 429 ? 32.94119 31.28903 4.84855 1.000 19.12986 403 THR A N 1
ATOM 6553 C CA . THR A 1 429 ? 32.67571 32.06096 3.64263 1.000 18.11548 403 THR A CA 1
ATOM 6554 C C . THR A 1 429 ? 31.43915 32.94560 3.74185 1.000 17.12408 403 THR A C 1
ATOM 6555 O O . THR A 1 429 ? 31.16117 33.71575 2.81090 1.000 17.14789 403 THR A O 1
ATOM 6566 N N . TYR A 1 430 ? 30.69282 32.86438 4.83505 1.000 16.40360 404 TYR A N 1
ATOM 6567 C CA . TYR A 1 430 ? 29.45076 33.61809 4.94070 1.000 15.46640 404 TYR A CA 1
ATOM 6568 C C . TYR A 1 430 ? 29.70852 35.12355 4.92330 1.000 15.42172 404 TYR A C 1
ATOM 6569 O O . TYR A 1 430 ? 30.71826 35.60352 5.44600 1.000 16.50511 404 TYR A O 1
ATOM 6587 N N . ASP A 1 431 ? 28.78874 35.87202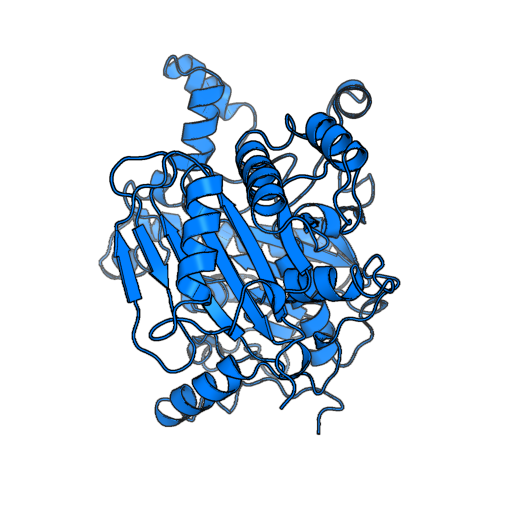 4.31490 1.000 14.15359 405 ASP A N 1
ATOM 6588 C CA . ASP A 1 431 ? 28.76607 37.33059 4.39900 1.000 14.32124 405 ASP A CA 1
ATOM 6589 C C . ASP A 1 431 ? 27.32882 37.77806 4.14738 1.000 13.03697 405 ASP A C 1
ATOM 6590 O O . ASP A 1 431 ? 26.46107 36.97241 3.81706 1.000 12.86590 405 ASP A O 1
ATOM 6599 N N . VAL A 1 432 ? 27.09489 39.08699 4.29726 1.000 14.37355 406 VAL A N 1
ATOM 6600 C CA . VAL A 1 432 ? 25.80282 39.69640 3.98007 1.000 14.39851 406 VAL A CA 1
ATOM 6601 C C . VAL A 1 432 ? 25.45346 39.40080 2.52511 1.000 13.54689 406 VAL A C 1
ATOM 6602 O O . VAL A 1 432 ? 26.33476 39.18992 1.67638 1.000 14.39624 406 VAL A O 1
ATOM 6615 N N . HIS A 1 433 ? 24.14857 39.36920 2.23592 1.000 13.52173 407 HIS A N 1
ATOM 6616 C CA . HIS A 1 433 ? 23.67229 38.78907 0.97927 1.000 13.65276 407 HIS A CA 1
ATOM 6617 C C . HIS A 1 433 ? 24.09059 39.59983 -0.24003 1.000 14.79972 407 HIS A C 1
ATOM 6618 O O . HIS A 1 433 ? 24.10349 39.05573 -1.34967 1.000 15.79990 407 HIS A O 1
ATOM 6632 N N . THR A 1 434 ? 24.42068 40.87720 -0.06873 1.000 15.29305 408 THR A N 1
ATOM 6633 C CA . THR A 1 434 ? 24.91627 41.66837 -1.18207 1.000 16.86049 408 THR A CA 1
ATOM 6634 C C . THR A 1 434 ? 26.33818 41.28528 -1.57544 1.000 18.13040 408 THR A C 1
ATOM 6635 O O . THR A 1 434 ? 26.83471 41.80191 -2.58319 1.000 20.01793 408 THR A O 1
ATOM 6646 N N . LYS A 1 435 ? 26.99536 40.40358 -0.80460 1.000 16.75333 409 LYS A N 1
ATOM 6647 C CA . LYS A 1 435 ? 28.36473 39.96940 -1.04746 1.000 19.57167 409 LYS A CA 1
ATOM 6648 C C . LYS A 1 435 ? 28.52126 38.45797 -0.92049 1.000 20.43720 409 LYS A C 1
ATOM 6649 O O . LYS A 1 435 ? 29.64342 37.97061 -0.72060 1.000 24.15309 409 LYS A O 1
ATOM 6668 N N . PHE A 1 436 ? 27.42914 37.70603 -0.96876 1.000 17.96937 410 PHE A N 1
ATOM 6669 C CA . PHE A 1 436 ? 27.47504 36.26877 -0.72837 1.000 17.32904 410 PHE A CA 1
ATOM 6670 C C . PHE A 1 436 ? 26.44651 35.62501 -1.63462 1.000 16.68971 410 PHE A C 1
ATOM 6671 O O . PHE A 1 436 ? 25.37418 36.18881 -1.83780 1.000 18.98814 410 PHE A O 1
ATOM 6688 N N . THR A 1 437 ? 26.77416 34.45066 -2.16327 1.000 15.84791 411 THR A N 1
ATOM 6689 C CA . THR A 1 437 ? 25.90720 33.71427 -3.07903 1.000 16.34848 411 THR A CA 1
ATOM 6690 C C . THR A 1 437 ? 25.37905 32.45373 -2.40751 1.000 15.00841 411 THR A C 1
ATOM 6691 O O . THR A 1 437 ? 26.15642 31.62585 -1.93628 1.000 16.54792 411 THR A O 1
ATOM 6702 N N . TYR A 1 438 ? 24.05752 32.30723 -2.38525 1.000 12.52075 412 TYR A N 1
ATOM 6703 C CA . TYR A 1 438 ? 23.38503 31.13389 -1.86282 1.000 11.05604 412 TYR A CA 1
ATOM 6704 C C . TYR A 1 438 ? 23.19891 30.07529 -2.94509 1.000 11.08460 412 TYR A C 1
ATOM 6705 O O . TYR A 1 438 ? 23.00974 30.38016 -4.12344 1.000 11.53989 412 TYR A O 1
ATOM 6723 N N . SER A 1 439 ? 23.17481 28.81577 -2.49238 1.000 11.49121 413 SER A N 1
ATOM 6724 C CA . SER A 1 439 ? 22.86826 27.68385 -3.35538 1.000 11.49997 413 SER A CA 1
ATOM 6725 C C . SER A 1 439 ? 21.60915 27.91366 -4.17700 1.000 11.22412 413 SER A C 1
ATOM 6726 O O . SER A 1 439 ? 21.57417 27.59614 -5.37014 1.000 12.06455 413 SER A O 1
ATOM 6734 N N . PHE A 1 440 ? 20.55588 28.44079 -3.55176 1.000 10.38206 414 PHE A N 1
ATOM 6735 C CA . PHE A 1 440 ? 19.26582 28.58060 -4.19882 1.000 10.47331 414 PHE A CA 1
ATOM 6736 C C . PHE A 1 440 ? 19.19941 29.77846 -5.15375 1.000 10.74334 414 PHE A C 1
ATOM 6737 O O . PHE A 1 440 ? 18.13467 30.04890 -5.72377 1.000 11.79737 414 PHE A O 1
ATOM 6754 N N . GLN A 1 441 ? 20.31549 30.47187 -5.36101 1.000 11.23521 415 GLN A N 1
ATOM 6755 C CA . GLN A 1 441 ? 20.43658 31.41223 -6.46545 1.000 12.26158 415 GLN A CA 1
ATOM 6756 C C . GLN A 1 441 ? 20.81351 30.74115 -7.77669 1.000 13.22570 415 GLN A C 1
ATOM 6757 O O . GLN A 1 441 ? 20.82794 31.41343 -8.81686 1.000 15.31859 415 GLN A O 1
ATOM 6771 N N . SER A 1 442 ? 21.10493 29.44486 -7.76244 1.000 12.58210 416 SER A N 1
ATOM 6772 C CA . SER A 1 442 ? 21.38299 28.75081 -9.00773 1.000 13.91069 416 SER A CA 1
ATOM 6773 C C . SER A 1 442 ? 20.09396 28.45296 -9.76480 1.000 13.31843 416 SER A C 1
ATOM 6774 O O . SER A 1 442 ? 19.13156 27.96007 -9.17819 1.000 12.69118 416 SER A O 1
ATOM 6782 N N . PRO A 1 443 ? 20.07014 28.67723 -11.08127 1.000 12.94876 417 PRO A N 1
ATOM 6783 C CA . PRO A 1 443 ? 18.91136 28.23543 -11.86684 1.000 13.36503 417 PRO A CA 1
ATOM 6784 C C . PRO A 1 443 ? 18.62014 26.76014 -11.71653 1.000 13.49234 417 PRO A C 1
ATOM 6785 O O . PRO A 1 443 ? 17.47204 26.34967 -11.90697 1.000 14.40705 417 PRO A O 1
ATOM 6796 N N . ASN A 1 444 ? 19.61397 25.96009 -11.35802 1.000 13.44947 418 ASN A N 1
ATOM 6797 C CA . ASN A 1 444 ? 19.46635 24.51371 -11.24126 1.000 14.90689 418 ASN A CA 1
ATOM 6798 C C . ASN A 1 444 ? 19.25607 24.03936 -9.81117 1.000 13.35439 418 ASN A C 1
ATOM 6799 O O . ASN A 1 444 ? 19.18336 22.83301 -9.57821 1.000 15.04928 418 ASN A O 1
ATOM 6810 N N . TYR A 1 445 ? 19.08220 24.94652 -8.86183 1.000 12.63983 419 TYR A N 1
ATOM 6811 C CA . TYR A 1 445 ? 18.75242 24.54288 -7.50729 1.000 12.28972 419 TYR A CA 1
ATOM 6812 C C . TYR A 1 445 ? 17.46230 23.73717 -7.50521 1.000 12.98689 419 TYR A C 1
ATOM 6813 O O . TYR A 1 445 ? 16.48330 24.10315 -8.16445 1.000 13.76515 419 TYR A O 1
ATOM 6831 N N A VAL A 1 446 ? 17.45457 22.64365 -6.74893 0.540 14.64214 420 VAL A N 1
ATOM 6832 N N B VAL A 1 446 ? 17.45183 22.64700 -6.74197 0.460 13.58185 420 VAL A N 1
ATOM 6833 C CA A VAL A 1 446 ? 16.26651 21.81348 -6.59502 0.540 16.36462 420 VAL A CA 1
ATOM 6834 C CA B VAL A 1 446 ? 16.26894 21.80757 -6.59602 0.460 14.35386 420 VAL A CA 1
ATOM 6835 C C A VAL A 1 446 ? 16.02333 21.55000 -5.11442 0.540 15.45150 420 VAL A C 1
ATOM 6836 C C B VAL A 1 446 ? 16.02397 21.52863 -5.11915 0.460 14.34505 420 VAL A C 1
ATOM 6837 O O A VAL A 1 446 ? 16.96744 21.41597 -4.32761 0.540 16.35607 420 VAL A O 1
ATOM 6838 O O B VAL A 1 446 ? 16.96778 21.35037 -4.34094 0.460 15.16982 420 VAL A O 1
ATOM 6863 N N . ASN A 1 447 ? 14.75154 21.48930 -4.73680 1.000 13.57427 421 ASN A N 1
ATOM 6864 C CA . ASN A 1 447 ? 14.32822 21.07120 -3.40824 1.000 11.99119 421 ASN A CA 1
ATOM 6865 C C . ASN A 1 447 ? 13.82546 19.63840 -3.55940 1.000 12.38518 421 ASN A C 1
ATOM 6866 O O . ASN A 1 447 ? 12.78244 19.40774 -4.17102 1.000 13.02906 421 ASN A O 1
ATOM 6878 N N . LYS A 1 448 ? 14.58398 18.67293 -3.02673 1.000 11.66654 422 LYS A N 1
ATOM 6879 C CA . LYS A 1 448 ? 14.28784 17.26632 -3.28809 1.000 12.45945 422 LYS A CA 1
ATOM 6880 C C . LYS A 1 448 ? 12.92747 16.85178 -2.74481 1.000 13.08660 422 LYS A C 1
ATOM 6881 O O . LYS A 1 448 ? 12.16663 16.15022 -3.42272 1.000 13.96972 422 LYS A O 1
ATOM 6900 N N . ALA A 1 449 ? 12.60967 17.23332 -1.50576 1.000 12.92617 423 ALA A N 1
ATOM 6901 C CA . ALA A 1 449 ? 11.33532 16.81303 -0.92721 1.000 14.81600 423 ALA A CA 1
ATOM 6902 C C . ALA A 1 449 ? 10.16490 17.41298 -1.69489 1.000 14.48774 423 ALA A C 1
ATOM 6903 O O . ALA A 1 449 ? 9.15163 16.74726 -1.92118 1.000 15.51877 423 ALA A O 1
ATOM 6910 N N . ARG A 1 450 ? 10.28822 18.67152 -2.11193 1.000 13.66556 424 ARG A N 1
ATOM 6911 C CA . ARG A 1 450 ? 9.20496 19.31288 -2.85243 1.000 13.60418 424 ARG A CA 1
ATOM 6912 C C . ARG A 1 450 ? 9.08310 18.73598 -4.25123 1.000 14.52020 424 ARG A C 1
ATOM 6913 O O . ARG A 1 450 ? 7.97160 18.60199 -4.77018 1.000 15.26981 424 ARG A O 1
ATOM 6934 N N . ALA A 1 451 ? 10.20067 18.36521 -4.86495 1.000 14.73555 425 ALA A N 1
ATOM 6935 C CA . ALA A 1 451 ? 10.11368 17.71821 -6.16492 1.000 15.78508 425 ALA A CA 1
ATOM 6936 C C . ALA A 1 451 ? 9.33723 16.40767 -6.06563 1.000 17.58696 425 ALA A C 1
ATOM 6937 O O . ALA A 1 451 ? 8.53683 16.08641 -6.94705 1.000 18.40022 425 ALA A O 1
ATOM 6944 N N . GLU A 1 452 ? 9.54468 15.64218 -4.98885 1.000 17.92506 426 GLU A N 1
ATOM 6945 C CA . GLU A 1 452 ? 8.78116 14.41170 -4.82593 1.000 19.45241 426 GLU A CA 1
ATOM 6946 C C . GLU A 1 452 ? 7.31507 14.70677 -4.54951 1.000 18.20036 426 GLU A C 1
ATOM 6947 O O . GLU A 1 452 ? 6.42458 14.04400 -5.09803 1.000 18.94179 426 GLU A O 1
ATOM 6959 N N . GLY A 1 453 ? 7.02958 15.72182 -3.72868 1.000 16.38384 427 GLY A N 1
ATOM 6960 C CA . GLY A 1 453 ? 5.64421 16.06474 -3.48378 1.000 16.40708 427 GLY A CA 1
ATOM 6961 C C . GLY A 1 453 ? 4.95014 16.57061 -4.72940 1.000 16.18940 427 GLY A C 1
ATOM 6962 O O . GLY A 1 453 ? 3.76602 16.30053 -4.94343 1.000 17.12570 427 GLY A O 1
ATOM 6966 N N . LEU A 1 454 ? 5.68312 17.28271 -5.58265 1.000 15.75964 428 LEU A N 1
ATOM 6967 C CA . LEU A 1 454 ? 5.10155 17.79517 -6.81090 1.000 16.19204 428 LEU A CA 1
ATOM 6968 C C . LEU A 1 454 ? 4.70511 16.64767 -7.73285 1.000 17.23957 428 LEU A C 1
ATOM 6969 O O . LEU A 1 454 ? 3.65766 16.70014 -8.38149 1.000 16.93461 428 LEU A O 1
ATOM 6985 N N . LYS A 1 455 ? 5.54041 15.60606 -7.82401 1.000 19.23129 429 LYS A N 1
ATOM 6986 C CA . LYS A 1 455 ? 5.17384 14.45486 -8.64285 1.000 21.31681 429 LYS A CA 1
ATOM 6987 C C . LYS A 1 455 ? 3.80955 13.92408 -8.23410 1.000 22.43522 429 LYS A C 1
ATOM 6988 O O . LYS A 1 455 ? 2.97594 13.59507 -9.08412 1.000 23.84063 429 LYS A O 1
ATOM 7007 N N . LYS A 1 456 ? 3.57257 13.81988 -6.92517 1.000 22.68895 430 LYS A N 1
ATOM 7008 C CA . LYS A 1 456 ? 2.27875 13.35876 -6.43235 1.000 24.22266 430 LYS A CA 1
ATOM 7009 C C . LYS A 1 456 ? 1.17604 14.36081 -6.75636 1.000 22.29723 430 LYS A C 1
ATOM 7010 O O . LYS A 1 456 ? 0.08987 13.97573 -7.20144 1.000 23.14515 430 LYS A O 1
ATOM 7029 N N . ASP A 1 457 ? 1.44328 15.65639 -6.58774 1.000 19.63798 431 ASP A N 1
ATOM 7030 C CA . ASP A 1 457 ? 0.43510 16.66004 -6.91703 1.000 18.73100 431 ASP A CA 1
ATOM 7031 C C . ASP A 1 457 ? 0.02667 16.56434 -8.38173 1.000 18.67857 431 ASP A C 1
ATOM 7032 O O . ASP A 1 457 ? -1.15168 16.73997 -8.72766 1.000 19.92005 431 ASP A O 1
ATOM 7041 N N . LEU A 1 458 ? 0.99675 16.32324 -9.26240 1.000 18.73487 432 LEU A N 1
ATOM 7042 C CA . LEU A 1 458 ? 0.71086 16.28053 -10.69159 1.000 20.59899 432 LEU A CA 1
ATOM 7043 C C . LEU A 1 458 ? -0.08899 15.04702 -11.08316 1.000 23.14542 432 LEU A C 1
ATOM 7044 O O . LEU A 1 458 ? -0.81938 15.08158 -12.07672 1.000 24.10378 432 LEU A O 1
ATOM 7060 N N . GLU A 1 459 ? 0.03591 13.94793 -10.33627 1.000 25.13372 433 GLU A N 1
ATOM 7061 C CA . GLU A 1 459 ? -0.81708 12.79374 -10.61046 1.000 27.94284 433 GLU A CA 1
ATOM 7062 C C . GLU A 1 459 ? -2.28489 13.14991 -10.42159 1.000 28.68208 433 GLU A C 1
ATOM 7063 O O . GLU A 1 459 ? -3.14951 12.68744 -11.17442 1.000 29.61960 433 GLU A O 1
ATOM 7075 N N . LYS A 1 460 ? -2.58620 13.97906 -9.42376 1.000 27.87362 434 LYS A N 1
ATOM 7076 C CA . LYS A 1 460 ? -3.96512 14.33644 -9.12677 1.000 28.58702 434 LYS A CA 1
ATOM 7077 C C . LYS A 1 460 ? -4.45015 15.55381 -9.90022 1.000 25.03728 434 LYS A C 1
ATOM 7078 O O . LYS A 1 460 ? -5.64820 15.66217 -10.18057 1.000 25.43091 434 LYS A O 1
ATOM 7097 N N A LYS A 1 461 ? -3.55793 16.48692 -10.22857 0.609 22.98609 435 LYS A N 1
ATOM 7098 N N B LYS A 1 461 ? -3.54754 16.46005 -10.26055 0.391 23.16039 435 LYS A N 1
ATOM 7099 C CA A LYS A 1 461 ? -3.91915 17.71581 -10.93949 0.609 21.72150 435 LYS A CA 1
ATOM 7100 C CA B LYS A 1 461 ? -3.90076 17.70929 -10.93499 0.391 21.66957 435 LYS A CA 1
ATOM 7101 C C A LYS A 1 461 ? -2.86333 17.97803 -12.00470 0.609 18.87758 435 LYS A C 1
ATOM 7102 C C B LYS A 1 461 ? -2.85363 17.97808 -12.00442 0.391 19.91355 435 LYS A C 1
ATOM 7103 O O A LYS A 1 461 ? -2.00084 18.85257 -11.85245 0.609 16.67687 435 LYS A O 1
ATOM 7104 O O B LYS A 1 461 ? -1.98930 18.84826 -11.85201 0.391 19.08331 435 LYS A O 1
ATOM 7141 N N . PRO A 1 462 ? -2.89751 17.22963 -13.10980 1.000 19.95868 436 PRO A N 1
ATOM 7142 C CA . PRO A 1 462 ? -1.85346 17.39790 -14.13431 1.000 19.41646 436 PRO A CA 1
ATOM 7143 C C . PRO A 1 462 ? -1.74214 18.81069 -14.68669 1.000 18.64367 436 PRO A C 1
ATOM 7144 O O . PRO A 1 462 ? -0.65112 19.21110 -15.11679 1.000 18.23810 436 PRO A O 1
ATOM 7155 N N A GLU A 1 463 ? -2.83140 19.58049 -14.66561 0.619 18.31522 437 GLU A N 1
ATOM 7156 N N B GLU A 1 463 ? -2.82850 19.58687 -14.68514 0.381 18.68862 437 GLU A N 1
ATOM 7157 C CA A GLU A 1 463 ? -2.82615 20.93706 -15.19668 0.619 18.31819 437 GLU A CA 1
ATOM 7158 C CA B GLU A 1 463 ? -2.78236 20.94072 -15.22870 0.381 18.88049 437 GLU A CA 1
ATOM 7159 C C A GLU A 1 463 ? -1.90766 21.86577 -14.40812 0.619 16.11106 437 GLU A C 1
ATOM 7160 C C B GLU A 1 463 ? -1.86677 21.85656 -14.42342 0.381 16.67260 437 GLU A C 1
ATOM 7161 O O A GLU A 1 463 ? -1.49947 22.91860 -14.92314 0.619 15.81449 437 GLU A O 1
ATOM 7162 O O B GLU A 1 463 ? -1.42971 22.89512 -14.93827 0.381 16.41454 437 GLU A O 1
ATOM 7185 N N . LEU A 1 464 ? -1.56462 21.50238 -13.17375 1.000 15.02948 438 LEU A N 1
ATOM 7186 C CA . LEU A 1 464 ? -0.63044 22.30669 -12.38510 1.000 13.65824 438 LEU A CA 1
ATOM 7187 C C . LEU A 1 464 ? 0.70631 22.46789 -13.09750 1.000 13.23967 438 LEU A C 1
ATOM 7188 O O . LEU A 1 464 ? 1.36911 23.49272 -12.94587 1.000 12.70467 438 LEU A O 1
ATOM 7205 N N . ALA A 1 465 ? 1.10687 21.47001 -13.88692 1.000 14.75442 439 ALA A N 1
ATOM 7206 C CA . ALA A 1 465 ? 2.38332 21.54391 -14.58617 1.000 15.26637 439 ALA A CA 1
ATOM 7207 C C . ALA A 1 465 ? 2.46137 22.75988 -15.50063 1.000 16.08220 439 ALA A C 1
ATOM 7208 O O . ALA A 1 465 ? 3.55429 23.28144 -15.74385 1.000 18.03206 439 ALA A O 1
ATOM 7215 N N A SER A 1 466 ? 1.30909 23.24039 -15.99165 0.736 16.49073 440 SER A N 1
ATOM 7216 N N B SER A 1 466 ? 1.32310 23.24054 -16.00189 0.264 16.08793 440 SER A N 1
ATOM 7217 C CA A SER A 1 466 ? 1.27248 24.35076 -16.93668 0.736 17.06786 440 SER A CA 1
ATOM 7218 C CA B SER A 1 466 ? 1.34443 24.35164 -16.94611 0.264 16.19486 440 SER A CA 1
ATOM 7219 C C A SER A 1 466 ? 1.63817 25.69262 -16.31360 0.736 16.65097 440 SER A C 1
ATOM 7220 C C B SER A 1 466 ? 1.76333 25.66853 -16.30601 0.264 15.31357 440 SER A C 1
ATOM 7221 O O A SER A 1 466 ? 1.89284 26.64523 -17.05817 0.736 18.98758 440 SER A O 1
ATOM 7222 O O B SER A 1 466 ? 2.22571 26.56196 -17.02447 0.264 16.36874 440 SER A O 1
ATOM 7237 N N . ILE A 1 467 ? 1.63432 25.80783 -14.98524 1.000 13.24528 441 ILE A N 1
ATOM 7238 C CA . ILE A 1 467 ? 1.93199 27.07045 -14.30377 1.000 12.57261 441 ILE A CA 1
ATOM 7239 C C . ILE A 1 467 ? 3.23450 27.04119 -13.52011 1.000 10.38838 441 ILE A C 1
ATOM 7240 O O . ILE A 1 467 ? 3.64608 28.08025 -12.98110 1.000 11.18428 441 ILE A O 1
ATOM 7257 N N . VAL A 1 468 ? 3.91283 25.89472 -13.45251 1.000 11.10461 442 VAL A N 1
ATOM 7258 C CA . VAL A 1 468 ? 5.21218 25.85431 -12.79622 1.000 11.64076 442 VAL A CA 1
ATOM 7259 C C . VAL A 1 468 ? 6.17137 26.76706 -13.54776 1.000 11.93538 442 VAL A C 1
ATOM 7260 O O . VAL A 1 468 ? 6.20297 26.79265 -14.78554 1.000 14.08060 442 VAL A O 1
ATOM 7273 N N . VAL A 1 469 ? 6.96848 27.53293 -12.80112 1.000 11.59795 443 VAL A N 1
ATOM 7274 C CA . VAL A 1 469 ? 7.83337 28.52698 -13.42697 1.000 11.94757 443 VAL A CA 1
ATOM 7275 C C . VAL A 1 469 ? 8.82893 27.87471 -14.36843 1.000 13.38294 443 VAL A C 1
ATOM 7276 O O . VAL A 1 469 ? 9.34919 26.78401 -14.11370 1.000 14.69341 443 VAL A O 1
ATOM 7289 N N . LYS A 1 470 ? 9.13581 28.57507 -15.44373 1.000 14.67302 444 LYS A N 1
ATOM 7290 C CA . LYS A 1 470 ? 10.17464 28.20574 -16.39116 1.000 16.66553 444 LYS A CA 1
ATOM 7291 C C . LYS A 1 470 ? 11.36179 29.11854 -16.09696 1.000 16.49408 444 LYS A C 1
ATOM 7292 O O . LYS A 1 470 ? 11.27252 30.33891 -16.26291 1.000 19.63457 444 LYS A O 1
ATOM 7311 N N . ILE A 1 471 ? 12.45282 28.53259 -15.62420 1.000 14.94664 445 ILE A N 1
ATOM 7312 C CA . ILE A 1 471 ? 13.56820 29.29821 -15.07092 1.000 14.48216 445 ILE A CA 1
ATOM 7313 C C . ILE A 1 471 ? 14.59956 29.52149 -16.16726 1.000 14.91046 445 ILE A C 1
ATOM 7314 O O . ILE A 1 471 ? 15.13810 28.54401 -16.70404 1.000 16.02363 445 ILE A O 1
ATOM 7330 N N . PRO A 1 472 ? 14.91936 30.76858 -16.50689 1.000 14.84320 446 PRO A N 1
ATOM 7331 C CA . PRO A 1 472 ? 15.97630 31.01379 -17.49781 1.000 16.52087 446 PRO A CA 1
ATOM 7332 C C . PRO A 1 472 ? 17.29135 30.36870 -17.08937 1.000 17.85604 446 PRO A C 1
ATOM 7333 O O . PRO A 1 472 ? 17.72417 30.46610 -15.93738 1.000 17.50517 446 PRO A O 1
ATOM 7344 N N . GLY A 1 473 ? 17.91123 29.68017 -18.04072 1.000 19.68220 447 GLY A N 1
ATOM 7345 C CA . GLY A 1 473 ? 19.19664 29.07107 -17.81621 1.000 21.23346 447 GLY A CA 1
ATOM 7346 C C . GLY A 1 473 ? 19.16323 27.73004 -17.12326 1.000 22.89176 447 GLY A C 1
ATOM 7347 O O . GLY A 1 473 ? 20.22431 27.12682 -16.92929 1.000 25.65968 447 GLY A O 1
ATOM 7351 N N . ALA A 1 474 ? 17.98717 27.23048 -16.75606 1.000 22.04712 448 ALA A N 1
ATOM 7352 C CA . ALA A 1 474 ? 17.88170 25.92780 -16.11181 1.000 23.67624 448 ALA A CA 1
ATOM 7353 C C . ALA A 1 474 ? 17.94908 24.80997 -17.14592 1.000 28.91236 448 ALA A C 1
ATOM 7354 O O . ALA A 1 474 ? 17.34455 24.90192 -18.21556 1.000 29.32186 448 ALA A O 1
ATOM 7361 N N . ARG A 1 475 ? 18.70135 23.75848 -16.82727 1.000 34.68775 449 ARG A N 1
ATOM 7362 C CA . ARG A 1 475 ? 18.74778 22.55467 -17.66239 1.000 42.42412 449 ARG A CA 1
ATOM 7363 C C . ARG A 1 475 ? 19.63453 21.49471 -17.01368 1.000 45.68902 449 ARG A C 1
ATOM 7364 O O . ARG A 1 475 ? 20.86138 21.52155 -17.15223 1.000 47.12514 449 ARG A O 1
#

Radius of gyration: 21.7 Å; Cα contacts (8 Å, |Δi|>4): 979; chains: 1; bounding box: 57×60×54 Å

Nearest PDB structures (foldseek):
  2iir-assembly1_B  TM=9.753E-01  e=5.185E-60  Thermotoga maritima
  6ioy-assembly1_A  TM=9.644E-01  e=3.774E-56  Porphyromonas gingivalis ATCC 33277
  1tuu-assembly1_B  TM=9.174E-01  e=3.643E-54  Methanosarcina thermophila
  7fj9-assembly1_A  TM=9.696E-01  e=6.024E-51  Klebsiella pneumoniae
  2e1z-assembly1_A  TM=9.570E-01  e=1.188E-50  Salmonella enterica subsp. enterica serovar Typhimurium

InterPro domains:
  IPR000890 Aliphatic acid kinase, short-chain [PF00871] (3-393)
  IPR000890 Aliphatic acid kinase, short-chain [PR00471] (3-14)
  IPR000890 Aliphatic acid kinase, short-chain [PR00471] (174-187)
  IPR000890 Aliphatic acid kinase, short-chain [PR00471] (204-225)
  IPR000890 Aliphatic acid kinase, short-chain [PR00471] (301-314)
  IPR000890 Aliphatic acid kinase, short-chain [PR00471] (324-340)
  IPR000890 Aliphatic acid kinase, short-chain [PR00471] (381-393)
  IPR000890 Aliphatic acid kinase, short-chain [PTHR21060] (2-402)
  IPR004372 Acetate/propionate kinase [MF_00020] (1-403)
  IPR004372 Acetate/propionate kinase [TIGR00016] (1-400)
  IPR023865 Aliphatic acid kinase, short-chain, conserved site [PS01075] (3-14)
  IPR023865 Aliphatic acid kinase, short-chain, conserved site [PS01076] (204-221)
  IPR043129 ATPase, nucleotide binding domain [SSF53067] (1-197)
  IPR043129 ATPase, nucleotide binding domain [SSF53067] (159-401)

B-factor: mean 20.87, std 9.81, range [7.99, 69.2]